Protein AF-0000000079852990 (afdb_homodimer)

Organism: NCBI:txid1812858

Solvent-accessible surface area (backbone atoms only — not comparable to full-atom values): 41521 Å² total; per-residue (Å²): 79,37,28,32,2,35,37,69,42,84,61,36,33,37,33,20,35,28,35,78,88,64,48,73,74,39,72,77,43,76,32,44,62,38,46,68,22,48,49,51,50,48,53,53,59,66,65,42,66,81,89,40,58,68,46,34,29,32,54,60,62,71,73,58,46,51,45,57,51,53,50,36,47,76,71,68,45,62,38,27,74,38,58,54,68,60,50,53,52,48,47,57,72,71,38,88,65,82,75,86,48,75,72,51,50,11,46,51,39,20,54,49,56,72,74,47,86,87,59,65,56,71,80,74,50,60,62,33,48,54,46,33,53,49,48,52,50,42,53,52,46,50,53,50,36,52,47,34,50,52,52,43,48,56,49,31,53,40,32,32,46,65,51,44,62,73,48,74,66,43,83,45,74,56,53,49,49,46,48,72,74,50,56,43,36,70,50,44,38,64,58,50,72,68,54,49,52,52,47,19,59,73,44,72,60,69,55,42,70,66,56,50,52,50,50,24,49,48,30,67,50,44,57,28,54,86,44,72,65,55,44,51,52,44,51,40,37,49,52,52,32,52,51,37,50,53,40,42,51,53,49,47,50,52,48,38,52,52,36,61,71,68,50,58,37,58,55,59,34,58,44,48,48,58,68,58,44,36,43,50,43,22,68,66,44,66,64,75,75,51,91,42,46,65,56,52,36,47,50,34,21,67,35,67,25,74,44,73,56,84,91,52,76,48,87,29,64,61,38,81,82,31,46,64,66,45,35,52,53,50,61,62,36,38,58,43,24,39,73,61,21,68,70,47,30,52,52,41,50,53,40,40,71,73,67,44,53,69,69,60,30,35,52,52,50,43,52,52,49,46,43,48,41,44,51,24,58,67,67,73,38,68,66,53,78,87,72,61,127,78,37,28,31,2,34,35,69,42,84,63,36,30,36,33,20,34,28,34,78,86,63,47,73,75,38,72,77,43,76,32,44,63,39,45,70,21,49,49,51,50,49,53,54,61,67,65,41,67,80,90,40,59,68,45,33,30,31,55,60,63,72,71,57,45,50,44,55,52,52,50,34,47,75,70,71,45,60,36,27,74,37,58,54,70,60,51,52,54,49,48,57,70,72,38,89,65,80,75,85,48,74,71,52,49,10,46,50,40,21,54,50,56,72,75,47,84,86,59,65,57,71,84,76,49,60,63,33,48,52,45,34,54,50,48,52,49,42,53,52,46,50,52,49,37,52,48,33,53,52,52,44,49,56,50,30,54,40,31,33,48,64,53,45,61,72,49,75,67,43,83,45,75,55,54,48,48,46,49,74,73,47,57,43,36,69,51,44,38,64,57,49,72,67,54,50,54,52,48,21,59,72,45,71,60,70,55,42,70,66,56,51,53,50,50,24,49,47,31,67,52,45,57,28,54,86,43,72,66,56,42,49,51,44,51,41,38,48,53,51,34,53,51,39,52,54,40,44,52,55,49,48,53,52,48,39,53,53,36,62,69,68,52,58,38,59,56,59,34,60,46,48,48,59,68,58,42,36,43,49,44,24,68,65,45,66,64,76,74,50,92,43,46,66,56,51,36,48,52,34,21,69,35,67,25,76,43,73,58,85,93,51,75,50,86,30,64,62,38,81,84,30,46,65,66,45,34,52,52,49,60,61,36,38,60,43,23,39,74,60,21,67,71,48,30,52,52,40,50,53,38,41,71,73,68,44,52,69,70,58,30,36,51,53,51,42,52,53,48,44,42,49,43,45,52,24,58,67,65,72,36,68,66,53,79,87,72,62,126

Structure (mmCIF, N/CA/C/O backbone):
data_AF-0000000079852990-model_v1
#
loop_
_entity.id
_entity.type
_entity.pdbx_description
1 polymer 'IS110 family transposase'
#
loop_
_atom_site.group_PDB
_atom_site.id
_atom_site.type_symbol
_atom_site.label_atom_id
_atom_site.label_alt_id
_atom_site.label_comp_id
_atom_site.label_asym_id
_atom_site.label_entity_id
_atom_site.label_seq_id
_atom_site.pdbx_PDB_ins_code
_atom_site.Cartn_x
_atom_site.Cartn_y
_atom_site.Cartn_z
_atom_site.occupancy
_atom_site.B_iso_or_equiv
_atom_site.auth_seq_id
_atom_site.auth_comp_id
_atom_site.auth_asym_id
_atom_site.auth_atom_id
_atom_site.pdbx_PDB_model_num
ATOM 1 N N . MET A 1 1 ? -10.617 -35.375 -33.531 1 88.44 1 MET A N 1
ATOM 2 C CA . MET A 1 1 ? -9.93 -34.531 -32.531 1 88.44 1 MET A CA 1
ATOM 3 C C . MET A 1 1 ? -10.891 -33.531 -31.906 1 88.44 1 MET A C 1
ATOM 5 O O . MET A 1 1 ? -11.773 -33 -32.594 1 88.44 1 MET A O 1
ATOM 9 N N . TYR A 1 2 ? -10.812 -33.375 -30.609 1 92.12 2 TYR A N 1
ATOM 10 C CA . TYR A 1 2 ? -11.688 -32.469 -29.906 1 92.12 2 TYR A CA 1
ATOM 11 C C . TYR A 1 2 ? -10.914 -31.25 -29.406 1 92.12 2 TYR A C 1
ATOM 13 O O . TYR A 1 2 ? -9.781 -31.375 -28.938 1 92.12 2 TYR A O 1
ATOM 21 N N . PHE A 1 3 ? -11.57 -30.125 -29.578 1 91.94 3 PHE A N 1
ATOM 22 C CA . PHE A 1 3 ? -11.016 -28.875 -29.047 1 91.94 3 PHE A CA 1
ATOM 23 C C . PHE A 1 3 ? -11.914 -28.297 -27.969 1 91.94 3 PHE A C 1
ATOM 25 O O . PHE A 1 3 ? -13.109 -28.078 -28.188 1 91.94 3 PHE A O 1
ATOM 32 N N . VAL A 1 4 ? -11.328 -28.109 -26.875 1 92.81 4 VAL A N 1
ATOM 33 C CA . VAL A 1 4 ? -12.07 -27.609 -25.719 1 92.81 4 VAL A CA 1
ATOM 34 C C . VAL A 1 4 ? -11.57 -26.219 -25.359 1 92.81 4 VAL A C 1
ATOM 36 O O . VAL A 1 4 ? -10.398 -26.047 -25.016 1 92.81 4 VAL A O 1
ATOM 39 N N . GLY A 1 5 ? -12.398 -25.25 -25.469 1 91.81 5 GLY A N 1
ATOM 40 C CA . GLY A 1 5 ? -12.109 -23.906 -25 1 91.81 5 GLY A CA 1
ATOM 41 C C . GLY A 1 5 ? -12.727 -23.594 -23.641 1 91.81 5 GLY A C 1
ATOM 42 O O . GLY A 1 5 ? -13.914 -23.828 -23.438 1 91.81 5 GLY A O 1
ATOM 43 N N . ILE A 1 6 ? -11.914 -23.125 -22.688 1 92 6 ILE A N 1
ATOM 44 C CA . ILE A 1 6 ? -12.406 -22.828 -21.359 1 92 6 ILE A CA 1
ATOM 45 C C . ILE A 1 6 ? -12.156 -21.344 -21.031 1 92 6 ILE A C 1
ATOM 47 O O . ILE A 1 6 ? -11.023 -20.875 -21.125 1 92 6 ILE A O 1
ATOM 51 N N . ASP A 1 7 ? -13.148 -20.656 -20.734 1 89.62 7 ASP A N 1
ATOM 52 C CA . ASP A 1 7 ? -13.055 -19.297 -20.188 1 89.62 7 ASP A CA 1
ATOM 53 C C . ASP A 1 7 ? -13.109 -19.312 -18.672 1 89.62 7 ASP A C 1
ATOM 55 O O . ASP A 1 7 ? -14.141 -19.625 -18.078 1 89.62 7 ASP A O 1
ATOM 59 N N . ILE A 1 8 ? -12.039 -18.906 -18.109 1 89.5 8 ILE A N 1
ATOM 60 C CA . ILE A 1 8 ? -11.836 -19.078 -16.672 1 89.5 8 ILE A CA 1
ATOM 61 C C . ILE A 1 8 ? -12.328 -17.828 -15.938 1 89.5 8 ILE A C 1
ATOM 63 O O . ILE A 1 8 ? -11.992 -16.703 -16.312 1 89.5 8 ILE A O 1
ATOM 67 N N . SER A 1 9 ? -13.18 -18.031 -14.938 1 87.12 9 SER A N 1
ATOM 68 C CA . SER A 1 9 ? -13.617 -16.984 -14.023 1 87.12 9 SER A CA 1
ATOM 69 C C . SER A 1 9 ? -13.414 -17.406 -12.57 1 87.12 9 SER A C 1
ATOM 71 O O . SER A 1 9 ? -12.93 -18.5 -12.297 1 87.12 9 SER A O 1
ATOM 73 N N . LYS A 1 10 ? -13.688 -16.531 -11.664 1 85 10 LYS A N 1
ATOM 74 C CA . LYS A 1 10 ? -13.391 -16.734 -10.25 1 85 10 LYS A CA 1
ATOM 75 C C . LYS A 1 10 ? -14.211 -17.891 -9.672 1 85 10 LYS A C 1
ATOM 77 O O . LYS A 1 10 ? -13.664 -18.766 -8.992 1 85 10 LYS A O 1
ATOM 82 N N . TYR A 1 11 ? -15.461 -18 -10.062 1 86.5 11 TYR A N 1
ATOM 83 C CA . TYR A 1 11 ? -16.328 -18.953 -9.391 1 86.5 11 TYR A CA 1
ATOM 84 C C . TYR A 1 11 ? -16.859 -20 -10.359 1 86.5 11 TYR A C 1
ATOM 86 O O . TYR A 1 11 ? -17.359 -21.047 -9.953 1 86.5 11 TYR A O 1
ATOM 94 N N . LYS A 1 12 ? -16.703 -19.641 -11.617 1 89.44 12 LYS A N 1
ATOM 95 C CA . LYS A 1 12 ? -17.188 -20.562 -12.633 1 89.44 12 LYS A CA 1
ATOM 96 C C . LYS A 1 12 ? -16.328 -20.5 -13.898 1 89.44 12 LYS A C 1
ATOM 98 O O . LYS A 1 12 ? -15.648 -19.5 -14.133 1 89.44 12 LYS A O 1
ATOM 103 N N . HIS A 1 13 ? -16.375 -21.609 -14.648 1 91.31 13 HIS A N 1
ATOM 104 C CA . HIS A 1 13 ? -15.68 -21.688 -15.93 1 91.31 13 HIS A CA 1
ATOM 105 C C . HIS A 1 13 ? -16.641 -22.047 -17.062 1 91.31 13 HIS A C 1
ATOM 107 O O . HIS A 1 13 ? -17.453 -22.969 -16.906 1 91.31 13 HIS A O 1
ATOM 113 N N . ASP A 1 14 ? -16.578 -21.281 -18.078 1 91.75 14 ASP A N 1
ATOM 114 C CA . ASP A 1 14 ? -17.391 -21.609 -19.25 1 91.75 14 ASP A CA 1
ATOM 115 C C . ASP A 1 14 ? -16.594 -22.453 -20.25 1 91.75 14 ASP A C 1
ATOM 117 O O . ASP A 1 14 ? -15.438 -22.125 -20.562 1 91.75 14 ASP A O 1
ATOM 121 N N . CYS A 1 15 ? -17.219 -23.531 -20.734 1 93 15 CYS A N 1
ATOM 122 C CA . CYS A 1 15 ? -16.531 -24.484 -21.594 1 93 15 CYS A CA 1
ATOM 123 C C . CYS A 1 15 ? -17.266 -24.641 -22.922 1 93 15 CYS A C 1
ATOM 125 O O . CYS A 1 15 ? -18.484 -24.516 -22.984 1 93 15 CYS A O 1
ATOM 127 N N . PHE A 1 16 ? -16.5 -24.812 -23.906 1 92 16 PHE A N 1
ATOM 128 C CA . PHE A 1 16 ? -16.984 -25.062 -25.25 1 92 16 PHE A CA 1
ATOM 129 C C . PHE A 1 16 ? -16.172 -26.172 -25.922 1 92 16 PHE A C 1
ATOM 131 O O . PHE A 1 16 ? -14.945 -26.188 -25.828 1 92 16 PHE A O 1
ATOM 138 N N . ILE A 1 17 ? -16.906 -27.172 -26.562 1 91.62 17 ILE A N 1
ATOM 139 C CA . ILE A 1 17 ? -16.219 -28.312 -27.188 1 91.62 17 ILE A CA 1
ATOM 140 C C . ILE A 1 17 ? -16.641 -28.406 -28.656 1 91.62 17 ILE A C 1
ATOM 142 O O . ILE A 1 17 ? -17.828 -28.391 -28.969 1 91.62 17 ILE A O 1
ATOM 146 N N . THR A 1 18 ? -15.664 -28.453 -29.422 1 90.06 18 THR A N 1
ATOM 147 C CA . THR A 1 18 ? -15.914 -28.609 -30.844 1 90.06 18 THR A CA 1
ATOM 148 C C . THR A 1 18 ? -14.977 -29.656 -31.453 1 90.0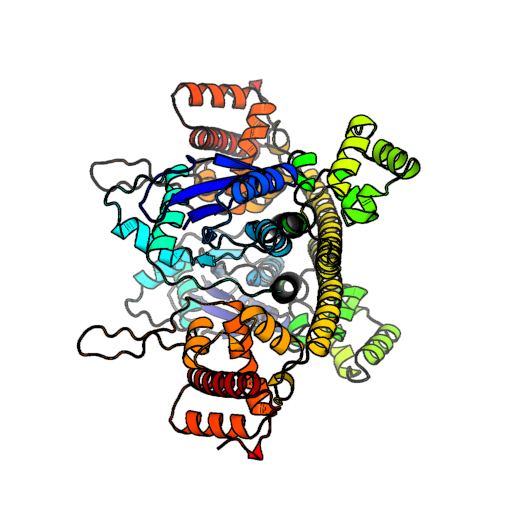6 18 THR A C 1
ATOM 150 O O . THR A 1 18 ? -14.008 -30.078 -30.812 1 90.06 18 THR A O 1
ATOM 153 N N . THR A 1 19 ? -15.383 -30.141 -32.625 1 88.62 19 THR A N 1
ATOM 154 C CA . THR A 1 19 ? -14.555 -31.109 -33.344 1 88.62 19 THR A CA 1
ATOM 155 C C . THR A 1 19 ? -13.68 -30.391 -34.375 1 88.62 19 THR A C 1
ATOM 157 O O . THR A 1 19 ? -13.82 -29.188 -34.594 1 88.62 19 THR A O 1
ATOM 160 N N . GLU A 1 20 ? -12.75 -31.156 -34.875 1 83.19 20 GLU A N 1
ATOM 161 C CA . GLU A 1 20 ? -11.844 -30.641 -35.875 1 83.19 20 GLU A CA 1
ATOM 162 C C . GLU A 1 20 ? -12.617 -30.109 -37.094 1 83.19 20 GLU A C 1
ATOM 164 O O . GLU A 1 20 ? -12.172 -29.172 -37.75 1 83.19 20 GLU A O 1
ATOM 169 N N . THR A 1 21 ? -13.742 -30.781 -37.312 1 80.88 21 THR A N 1
ATOM 170 C CA . THR A 1 21 ? -14.555 -30.406 -38.469 1 80.88 21 THR A CA 1
ATOM 171 C C . THR A 1 21 ? -15.453 -29.219 -38.156 1 80.88 21 THR A C 1
ATOM 173 O O . THR A 1 21 ? -16.172 -28.703 -39.031 1 80.88 21 THR A O 1
ATOM 176 N N . GLY A 1 22 ? -15.359 -28.734 -36.938 1 76.94 22 GLY A N 1
ATOM 177 C CA . GLY A 1 22 ? -16.156 -27.578 -36.531 1 76.94 22 GLY A CA 1
ATOM 178 C C . GLY A 1 22 ? -17.5 -27.953 -35.938 1 76.94 22 GLY A C 1
ATOM 179 O O . GLY A 1 22 ? -18.297 -27.078 -35.594 1 76.94 22 GLY A O 1
ATOM 180 N N . ASP A 1 23 ? -17.766 -29.203 -35.844 1 78.75 23 ASP A N 1
ATOM 181 C CA . ASP A 1 23 ? -19.047 -29.641 -35.281 1 78.75 23 ASP A CA 1
ATOM 182 C C . ASP A 1 23 ? -19.094 -29.422 -33.75 1 78.75 23 ASP A C 1
ATOM 184 O O . ASP A 1 23 ? -18.156 -29.781 -33.062 1 78.75 23 ASP A O 1
ATOM 188 N N . VAL A 1 24 ? -20.141 -28.797 -33.438 1 80.12 24 VAL A N 1
ATOM 189 C CA . VAL A 1 24 ? -20.312 -28.516 -32 1 80.12 24 VAL A CA 1
ATOM 190 C C . VAL A 1 24 ? -20.75 -29.781 -31.281 1 80.12 24 VAL A C 1
ATOM 192 O O . VAL A 1 24 ? -21.781 -30.375 -31.625 1 80.12 24 VAL A O 1
ATOM 195 N N . VAL A 1 25 ? -19.922 -30.281 -30.484 1 76.31 25 VAL A N 1
ATOM 196 C CA . VAL A 1 25 ? -20.219 -31.469 -29.703 1 76.31 25 VAL A CA 1
ATOM 197 C C . VAL A 1 25 ? -21.062 -31.094 -28.484 1 76.31 25 VAL A C 1
ATOM 199 O O . VAL A 1 25 ? -22.047 -31.766 -28.188 1 76.31 25 VAL A O 1
ATOM 202 N N . SER A 1 26 ? -20.656 -30.156 -27.781 1 73.69 26 SER A N 1
ATOM 203 C CA . SER A 1 26 ? -21.406 -29.641 -26.641 1 73.69 26 SER A CA 1
ATOM 204 C C . SER A 1 26 ? -21.453 -28.109 -26.641 1 73.69 26 SER A C 1
ATOM 206 O O . SER A 1 26 ? -20.406 -27.453 -26.719 1 73.69 26 SER A O 1
ATOM 208 N N . ASN A 1 27 ? -22.688 -27.672 -26.672 1 75.5 27 ASN A N 1
ATOM 209 C CA . ASN A 1 27 ? -22.844 -26.234 -26.531 1 75.5 27 ASN A CA 1
ATOM 210 C C . ASN A 1 27 ? -22.156 -25.703 -25.266 1 75.5 27 ASN A C 1
ATOM 212 O O . ASN A 1 27 ? -21.75 -26.484 -24.422 1 75.5 27 ASN A O 1
ATOM 216 N N . SER A 1 28 ? -22.094 -24.453 -25.188 1 84 28 SER A N 1
ATOM 217 C CA . SER A 1 28 ? -21.453 -23.781 -24.047 1 84 28 SER A CA 1
ATOM 218 C C . SER A 1 28 ? -22.109 -24.203 -22.734 1 84 28 SER A C 1
ATOM 220 O O . SER A 1 28 ? -23.328 -24.203 -22.609 1 84 28 SER A O 1
ATOM 222 N N . PHE A 1 29 ? -21.234 -24.875 -21.891 1 89.25 29 PHE A N 1
ATOM 223 C CA . PHE A 1 29 ? -21.719 -25.203 -20.547 1 89.25 29 PHE A CA 1
ATOM 224 C C . PHE A 1 29 ? -20.797 -24.609 -19.484 1 89.25 29 PHE A C 1
ATOM 226 O O . PHE A 1 29 ? -19.656 -24.266 -19.766 1 89.25 29 PHE A O 1
ATOM 233 N N . THR A 1 30 ? -21.375 -24.406 -18.391 1 93.38 30 THR A N 1
ATOM 234 C CA . THR A 1 30 ? -20.672 -23.766 -17.281 1 93.38 30 THR A CA 1
ATOM 235 C C . THR A 1 30 ? -20.422 -24.75 -16.141 1 93.38 30 THR A C 1
ATOM 237 O O . THR A 1 30 ? -21.312 -25.547 -15.812 1 93.38 30 THR A O 1
ATOM 240 N N . ILE A 1 31 ? -19.219 -24.812 -15.695 1 92.56 31 ILE A N 1
ATOM 241 C CA . ILE A 1 31 ? -18.906 -25.625 -14.531 1 92.56 31 ILE A CA 1
ATOM 242 C C . ILE A 1 31 ? -18.484 -24.734 -13.367 1 92.56 31 ILE A C 1
ATOM 244 O O . ILE A 1 31 ? -17.875 -23.688 -13.578 1 92.56 31 ILE A O 1
ATOM 248 N N . ASN A 1 32 ? -18.797 -25.203 -12.188 1 90.75 32 ASN A N 1
ATOM 249 C CA . ASN A 1 32 ? -18.406 -24.438 -11.008 1 90.75 32 ASN A CA 1
ATOM 250 C C . ASN A 1 32 ? -16.938 -24.672 -10.656 1 90.75 32 ASN A C 1
ATOM 252 O O . ASN A 1 32 ? -16.391 -25.75 -10.938 1 90.75 32 ASN A O 1
ATOM 256 N N . ASN A 1 33 ? -16.359 -23.672 -10.094 1 88.56 33 ASN A N 1
ATOM 257 C CA . ASN A 1 33 ? -14.984 -23.797 -9.633 1 88.56 33 ASN A CA 1
ATOM 258 C C . ASN A 1 33 ? -14.898 -24.516 -8.297 1 88.56 33 ASN A C 1
ATOM 260 O O . ASN A 1 33 ? -14.477 -23.938 -7.297 1 88.56 33 ASN A O 1
ATOM 264 N N . ASN A 1 34 ? -15.32 -25.703 -8.336 1 88.5 34 ASN A N 1
ATOM 265 C CA . ASN A 1 34 ? -15.297 -26.609 -7.184 1 88.5 34 ASN A CA 1
ATOM 266 C C . ASN A 1 34 ? -15.219 -28.062 -7.613 1 88.5 34 ASN A C 1
ATOM 268 O O . ASN A 1 34 ? -15.102 -28.359 -8.805 1 88.5 34 ASN A O 1
ATOM 272 N N . GLN A 1 35 ? -15.227 -28.938 -6.672 1 89.38 35 GLN A N 1
ATOM 273 C CA . GLN A 1 35 ? -15.023 -30.344 -6.957 1 89.38 35 GLN A CA 1
ATOM 274 C C . GLN A 1 35 ? -16.125 -30.891 -7.863 1 89.38 35 GLN A C 1
ATOM 276 O O . GLN A 1 35 ? -15.859 -31.609 -8.828 1 89.38 35 GLN A O 1
ATOM 281 N N . ASP A 1 36 ? -17.297 -30.469 -7.547 1 91 36 ASP A N 1
ATOM 282 C CA . ASP A 1 36 ? -18.422 -30.922 -8.352 1 91 36 ASP A CA 1
ATOM 283 C C . ASP A 1 36 ? -18.297 -30.453 -9.797 1 91 36 ASP A C 1
ATOM 285 O O . ASP A 1 36 ? -18.547 -31.234 -10.734 1 91 36 ASP A O 1
ATOM 289 N N . GLY A 1 37 ? -17.953 -29.266 -9.93 1 92.88 37 GLY A N 1
ATOM 290 C CA . GLY A 1 37 ? -17.766 -28.719 -11.266 1 92.88 37 GLY A CA 1
ATOM 291 C C . GLY A 1 37 ? -16.641 -29.391 -12.039 1 92.88 37 GLY A C 1
ATOM 292 O O . GLY A 1 37 ? -16.797 -29.672 -13.227 1 92.88 37 GLY A O 1
ATOM 293 N N . PHE A 1 38 ? -15.578 -29.688 -11.398 1 94.25 38 PHE A N 1
ATOM 294 C CA . PHE A 1 38 ? -14.438 -30.312 -12.047 1 94.25 38 PHE A CA 1
ATOM 295 C C . PHE A 1 38 ? -14.758 -31.75 -12.43 1 94.25 38 PHE A C 1
ATOM 297 O O . PHE A 1 38 ? -14.367 -32.219 -13.508 1 94.25 38 PHE A O 1
ATOM 304 N N . GLN A 1 39 ? -15.508 -32.375 -11.57 1 93.44 39 GLN A N 1
ATOM 305 C CA . GLN A 1 39 ? -15.914 -33.719 -11.875 1 93.44 39 GLN A CA 1
ATOM 306 C C . GLN A 1 39 ? -16.859 -33.781 -13.07 1 93.44 39 GLN A C 1
ATOM 308 O O . GLN A 1 39 ? -16.828 -34.688 -13.875 1 93.44 39 GLN A O 1
ATOM 313 N N . GLN A 1 40 ? -17.656 -32.781 -13.094 1 94.94 40 GLN A N 1
ATOM 314 C CA . GLN A 1 40 ? -18.547 -32.656 -14.242 1 94.94 40 GLN A CA 1
ATOM 315 C C . GLN A 1 40 ? -17.75 -32.531 -15.539 1 94.94 40 GLN A C 1
ATOM 317 O O . GLN A 1 40 ? -18.062 -33.188 -16.531 1 94.94 40 GLN A O 1
ATOM 322 N N . LEU A 1 41 ? -16.812 -31.719 -15.531 1 93.88 41 LEU A N 1
ATOM 323 C CA . LEU A 1 41 ? -15.945 -31.547 -16.703 1 93.88 41 LEU A CA 1
ATOM 324 C C . LEU A 1 41 ? -15.25 -32.844 -17.062 1 93.88 41 LEU A C 1
ATOM 326 O O . LEU A 1 41 ? -15.219 -33.219 -18.234 1 93.88 41 LEU A O 1
ATOM 330 N N . LEU A 1 42 ? -14.734 -33.5 -16.062 1 93.44 42 LEU A N 1
ATOM 331 C CA . LEU A 1 42 ? -14.023 -34.75 -16.281 1 93.44 42 LEU A CA 1
ATOM 332 C C . LEU A 1 42 ? -14.945 -35.812 -16.922 1 93.44 42 LEU A C 1
ATOM 334 O O . LEU A 1 42 ? -14.531 -36.531 -17.828 1 93.44 42 LEU A O 1
ATOM 338 N N . THR A 1 43 ? -16.125 -35.812 -16.406 1 93.56 43 THR A N 1
ATOM 339 C CA . THR A 1 43 ? -17.109 -36.75 -16.938 1 93.56 43 THR A CA 1
ATOM 340 C C . THR A 1 43 ? -17.375 -36.469 -18.406 1 93.56 43 THR A C 1
ATOM 342 O O . THR A 1 43 ? -17.438 -37.406 -19.219 1 93.56 43 THR A O 1
ATOM 345 N N . ILE A 1 44 ? -17.453 -35.25 -18.719 1 92.12 44 ILE A N 1
ATOM 346 C CA . ILE A 1 44 ? -17.719 -34.844 -20.109 1 92.12 44 ILE A CA 1
ATOM 347 C C . ILE A 1 44 ? -16.516 -35.188 -20.984 1 92.12 44 ILE A C 1
ATOM 349 O O . ILE A 1 44 ? -16.688 -35.75 -22.062 1 92.12 44 ILE A O 1
ATOM 353 N N . LEU A 1 45 ? -15.383 -34.906 -20.531 1 91.62 45 LEU A N 1
ATOM 354 C CA . LEU A 1 45 ? -14.164 -35.188 -21.281 1 91.62 45 LEU A CA 1
ATOM 355 C C . LEU A 1 45 ? -13.977 -36.688 -21.484 1 91.62 45 LEU A C 1
ATOM 357 O O . LEU A 1 45 ? -13.578 -37.094 -22.578 1 91.62 45 LEU A O 1
ATOM 361 N N . ASN A 1 46 ? -14.305 -37.438 -20.453 1 89.88 46 ASN A N 1
ATOM 362 C CA . ASN A 1 46 ? -14.141 -38.875 -20.531 1 89.88 46 ASN A CA 1
ATOM 363 C C . ASN A 1 46 ? -15.164 -39.5 -21.469 1 89.88 46 ASN A C 1
ATOM 365 O O . ASN A 1 46 ? -14.969 -40.625 -21.953 1 89.88 46 ASN A O 1
ATOM 369 N N . SER A 1 47 ? -16.234 -38.812 -21.625 1 88.75 47 SER A N 1
ATOM 370 C CA . SER A 1 47 ? -17.297 -39.344 -22.484 1 88.75 47 SER A CA 1
ATOM 371 C C . SER A 1 47 ? -16.969 -39.156 -23.953 1 88.75 47 SER A C 1
ATOM 373 O O . SER A 1 47 ? -17.578 -39.781 -24.828 1 88.75 47 SER A O 1
ATOM 375 N N . LEU A 1 48 ? -16.109 -38.25 -24.172 1 87.12 48 LEU A N 1
ATOM 376 C CA . LEU A 1 48 ? -15.703 -38.031 -25.562 1 87.12 48 LEU A CA 1
ATOM 377 C C . LEU A 1 48 ? -14.945 -39.219 -26.094 1 87.12 48 LEU A C 1
ATOM 379 O O . LEU A 1 48 ? -14.305 -39.969 -25.344 1 87.12 48 LEU A O 1
ATOM 383 N N . ASP A 1 49 ? -15.102 -39.531 -27.328 1 74.88 49 ASP A N 1
ATOM 384 C CA . ASP A 1 49 ? -14.508 -40.719 -27.953 1 74.88 49 ASP A CA 1
ATOM 385 C C . ASP A 1 49 ? -13 -40.781 -27.688 1 74.88 49 ASP A C 1
ATOM 387 O O . ASP A 1 49 ? -12.266 -39.875 -28.062 1 74.88 49 ASP A O 1
ATOM 391 N N . ASN A 1 50 ? -12.523 -41.75 -26.859 1 64.31 50 ASN A N 1
ATOM 392 C CA . ASN A 1 50 ? -11.172 -41.938 -26.359 1 64.31 50 ASN A CA 1
ATOM 393 C C . ASN A 1 50 ? -10.156 -42.031 -27.5 1 64.31 50 ASN A C 1
ATOM 395 O O . ASN A 1 50 ? -8.961 -41.844 -27.281 1 64.31 50 ASN A O 1
ATOM 399 N N . GLN A 1 51 ? -10.633 -42.344 -28.672 1 65.12 51 GLN A N 1
ATOM 400 C CA . GLN A 1 51 ? -9.711 -42.5 -29.797 1 65.12 51 GLN A CA 1
ATOM 401 C C . GLN A 1 51 ? -9.211 -41.125 -30.297 1 65.12 51 GLN A C 1
ATOM 403 O O . GLN A 1 51 ? -8.164 -41.062 -30.938 1 65.12 51 GLN A O 1
ATOM 408 N N . ASP A 1 52 ? -9.938 -40 -29.797 1 72.19 52 ASP A N 1
ATOM 409 C CA . ASP A 1 52 ? -9.57 -38.688 -30.344 1 72.19 52 ASP A CA 1
ATOM 410 C C . ASP A 1 52 ? -8.766 -37.875 -29.344 1 72.19 52 ASP A C 1
ATOM 412 O O . ASP A 1 52 ? -8.977 -38 -28.125 1 72.19 52 ASP A O 1
ATOM 416 N N . GLU A 1 53 ? -7.785 -37.281 -29.891 1 86.75 53 GLU A N 1
ATOM 417 C CA . GLU A 1 53 ? -6.965 -36.344 -29.109 1 86.75 53 GLU A CA 1
ATOM 418 C C . GLU A 1 53 ? -7.777 -35.156 -28.625 1 86.75 53 GLU A C 1
ATOM 420 O O . GLU A 1 53 ? -8.609 -34.625 -29.375 1 86.75 53 GLU A O 1
ATOM 425 N N . ILE A 1 54 ? -7.754 -34.938 -27.328 1 91.31 54 ILE A N 1
ATOM 426 C CA . ILE A 1 54 ? -8.43 -33.781 -26.75 1 91.31 54 ILE A CA 1
ATOM 427 C C . ILE A 1 54 ? -7.418 -32.688 -26.453 1 91.31 54 ILE A C 1
ATOM 429 O O . ILE A 1 54 ? -6.426 -32.906 -25.766 1 91.31 54 ILE A O 1
ATOM 433 N N . ARG A 1 55 ? -7.656 -31.516 -27.062 1 92.06 55 ARG A N 1
ATOM 434 C CA . ARG A 1 55 ? -6.836 -30.344 -26.812 1 92.06 55 ARG A CA 1
ATOM 435 C C . ARG A 1 55 ? -7.617 -29.281 -26.031 1 92.06 55 ARG A C 1
ATOM 437 O O . ARG A 1 55 ? -8.68 -28.844 -26.469 1 92.06 55 ARG A O 1
ATOM 444 N N . ILE A 1 56 ? -7.09 -29.016 -24.891 1 93.5 56 ILE A N 1
ATOM 445 C CA . ILE A 1 56 ? -7.75 -28.062 -24.016 1 93.5 56 ILE A CA 1
ATOM 446 C C . ILE A 1 56 ? -6.98 -26.734 -24.031 1 93.5 56 ILE A C 1
ATOM 448 O O . ILE A 1 56 ? -5.75 -26.734 -23.969 1 93.5 56 ILE A O 1
ATOM 452 N N . GLY A 1 57 ? -7.738 -25.609 -24.156 1 89.94 57 GLY A N 1
ATOM 453 C CA . GLY A 1 57 ? -7.117 -24.297 -24.125 1 89.94 57 GLY A CA 1
ATOM 454 C C . GLY A 1 57 ? -7.828 -23.312 -23.203 1 89.94 57 GLY A C 1
ATOM 455 O O . GLY A 1 57 ? -9.055 -23.375 -23.062 1 89.94 57 GLY A O 1
ATOM 456 N N . PHE A 1 58 ? -7.133 -22.562 -22.547 1 87.75 58 PHE A N 1
ATOM 457 C CA . PHE A 1 58 ? -7.801 -21.484 -21.828 1 87.75 58 PHE A CA 1
ATOM 458 C C . PHE A 1 58 ? -6.914 -20.25 -21.766 1 87.75 58 PHE A C 1
ATOM 460 O O . PHE A 1 58 ? -5.711 -20.328 -22.031 1 87.75 58 PHE A O 1
ATOM 467 N N . GLU A 1 59 ? -7.598 -19.078 -21.531 1 81 59 GLU A N 1
ATOM 468 C CA . GLU A 1 59 ? -6.934 -17.781 -21.453 1 81 59 GLU A CA 1
ATOM 469 C C . GLU A 1 59 ? -6.219 -17.609 -20.109 1 81 59 GLU A C 1
ATOM 471 O O . GLU A 1 59 ? -6.738 -18 -19.062 1 81 59 GLU A O 1
ATOM 476 N N . SER A 1 60 ? -5.035 -17.125 -20.25 1 72.12 60 SER A N 1
ATOM 477 C CA . SER A 1 60 ? -4.25 -16.875 -19.047 1 72.12 60 SER A CA 1
ATOM 478 C C . SER A 1 60 ? -4.887 -15.781 -18.188 1 72.12 60 SER A C 1
ATOM 480 O O . SER A 1 60 ? -4.848 -14.602 -18.547 1 72.12 60 SER A O 1
ATOM 482 N N . THR A 1 61 ? -5.875 -16.156 -17.375 1 64.5 61 THR A N 1
ATOM 483 C CA . THR A 1 61 ? -6.586 -15.164 -16.578 1 64.5 61 THR A CA 1
ATOM 484 C C . THR A 1 61 ? -6.086 -15.172 -15.141 1 64.5 61 THR A C 1
ATOM 486 O O . THR A 1 61 ? -6.883 -15.164 -14.195 1 64.5 61 THR A O 1
ATOM 489 N N . GLY A 1 62 ? -4.855 -15.211 -14.961 1 67.44 62 GLY A N 1
ATOM 490 C CA . GLY A 1 62 ? -4.324 -14.977 -13.633 1 67.44 62 GLY A CA 1
ATOM 491 C C . GLY A 1 62 ? -4.379 -16.203 -12.742 1 67.44 62 GLY A C 1
ATOM 492 O O . GLY A 1 62 ? -4.184 -17.328 -13.219 1 67.44 62 GLY A O 1
ATOM 493 N N . HIS A 1 63 ? -4.758 -16.078 -11.398 1 78.06 63 HIS A N 1
ATOM 494 C CA . HIS A 1 63 ? -4.582 -17.125 -10.398 1 78.06 63 HIS A CA 1
ATOM 495 C C . HIS A 1 63 ? -5.824 -18 -10.297 1 78.06 63 HIS A C 1
ATOM 497 O O . HIS A 1 63 ? -5.785 -19.078 -9.68 1 78.06 63 HIS A O 1
ATOM 503 N N . TYR A 1 64 ? -6.84 -17.781 -11.062 1 83.38 64 TYR A N 1
ATOM 504 C CA . TYR A 1 64 ? -8.078 -18.547 -10.953 1 83.38 64 TYR A CA 1
ATOM 505 C C . TYR A 1 64 ? -7.977 -19.875 -11.703 1 83.38 64 TYR A C 1
ATOM 507 O O . TYR A 1 64 ? -8.773 -20.781 -11.461 1 83.38 64 TYR A O 1
ATOM 515 N N . ALA A 1 65 ? -7.027 -19.969 -12.516 1 86.88 65 ALA A N 1
ATOM 516 C CA . ALA A 1 65 ? -6.918 -21.156 -13.367 1 86.88 65 ALA A CA 1
ATOM 517 C C . ALA A 1 65 ? -6.105 -22.25 -12.68 1 86.88 65 ALA A C 1
ATOM 519 O O . ALA A 1 65 ? -6.109 -23.391 -13.117 1 86.88 65 ALA A O 1
ATOM 520 N N . LEU A 1 66 ? -5.508 -21.906 -11.602 1 87.38 66 LEU A N 1
ATOM 521 C CA . LEU A 1 66 ? -4.52 -22.797 -11.008 1 87.38 66 LEU A CA 1
ATOM 522 C C . LEU A 1 66 ? -5.156 -24.125 -10.625 1 87.38 66 LEU A C 1
ATOM 524 O O . LEU A 1 66 ? -4.652 -25.188 -10.992 1 87.38 66 LEU A O 1
ATOM 528 N N . ASN A 1 67 ? -6.234 -24.109 -9.93 1 89.19 67 ASN A N 1
ATOM 529 C CA . ASN A 1 67 ? -6.855 -25.328 -9.445 1 89.19 67 ASN A CA 1
ATOM 530 C C . ASN A 1 67 ? -7.352 -26.203 -10.594 1 89.19 67 ASN A C 1
ATOM 532 O O . ASN A 1 67 ? -7.234 -27.422 -10.539 1 89.19 67 ASN A O 1
ATOM 536 N N . LEU A 1 68 ? -7.855 -25.578 -11.57 1 90.5 68 LEU A N 1
ATOM 537 C CA . LEU A 1 68 ? -8.297 -26.328 -12.734 1 90.5 68 LEU A CA 1
ATOM 538 C C . LEU A 1 68 ? -7.105 -26.953 -13.453 1 90.5 68 LEU A C 1
ATOM 540 O O . LEU A 1 68 ? -7.172 -28.109 -13.875 1 90.5 68 LEU A O 1
ATOM 544 N N . LYS A 1 69 ? -6.086 -26.203 -13.609 1 89.06 69 LYS A N 1
ATOM 545 C CA . LYS A 1 69 ? -4.867 -26.703 -14.234 1 89.06 69 LYS A CA 1
ATOM 546 C C . LYS A 1 69 ? -4.344 -27.938 -13.492 1 89.06 69 LYS A C 1
ATOM 548 O O . LYS A 1 69 ? -4 -28.938 -14.117 1 89.06 69 LYS A O 1
ATOM 553 N N . LEU A 1 70 ? -4.305 -27.844 -12.242 1 88.25 70 LEU A N 1
ATOM 554 C CA . LEU A 1 70 ? -3.814 -28.938 -11.422 1 88.25 70 LEU A CA 1
ATOM 555 C C . LEU A 1 70 ? -4.727 -30.156 -11.531 1 88.25 70 LEU A C 1
ATOM 557 O O . LEU A 1 70 ? -4.254 -31.297 -11.609 1 88.25 70 LEU A O 1
ATOM 561 N N . PHE A 1 71 ? -5.992 -29.922 -11.57 1 91.06 71 PHE A N 1
ATOM 562 C CA . PHE A 1 71 ? -6.98 -30.984 -11.703 1 91.06 71 PHE A CA 1
ATOM 563 C C . PHE A 1 71 ? -6.816 -31.719 -13.031 1 91.06 71 PHE A C 1
ATOM 565 O O . PHE A 1 71 ? -6.809 -32.938 -13.07 1 91.06 71 PHE A O 1
ATOM 572 N N . LEU A 1 72 ? -6.656 -30.938 -14.047 1 91 72 LEU A N 1
ATOM 573 C CA . LEU A 1 72 ? -6.492 -31.516 -15.375 1 91 72 LEU A CA 1
ATOM 574 C C . LEU A 1 72 ? -5.188 -32.312 -15.469 1 91 72 LEU A C 1
ATOM 576 O O . LEU A 1 72 ? -5.145 -33.375 -16.078 1 91 72 LEU A O 1
ATOM 580 N N . GLU A 1 73 ? -4.191 -31.766 -14.875 1 87.94 73 GLU A N 1
ATOM 581 C CA . GLU A 1 73 ? -2.912 -32.469 -14.859 1 87.94 73 GLU A CA 1
ATOM 582 C C . GLU A 1 73 ? -3.023 -33.781 -14.133 1 87.94 73 GLU A C 1
ATOM 584 O O . GLU A 1 73 ? -2.514 -34.812 -14.609 1 87.94 73 GLU A O 1
ATOM 589 N N . LYS A 1 74 ? -3.648 -33.781 -13 1 87.88 74 LYS A N 1
ATOM 590 C CA . LYS A 1 74 ? -3.84 -35 -12.227 1 87.88 74 LYS A CA 1
ATOM 591 C C . LYS A 1 74 ? -4.66 -36.031 -13 1 87.88 74 LYS A C 1
ATOM 593 O O . LYS A 1 74 ? -4.445 -37.25 -12.859 1 87.88 74 LYS A O 1
ATOM 598 N N . ALA A 1 75 ? -5.566 -35.531 -13.805 1 90.25 75 ALA A N 1
ATOM 599 C CA . ALA A 1 75 ? -6.41 -36.406 -14.625 1 90.25 75 ALA A CA 1
ATOM 600 C C . ALA A 1 75 ? -5.703 -36.781 -15.922 1 90.25 75 ALA A C 1
ATOM 602 O O . ALA A 1 75 ? -6.289 -37.438 -16.781 1 90.25 75 ALA A O 1
ATOM 603 N N . HIS A 1 76 ? -4.5 -36.25 -16.125 1 88.81 76 HIS A N 1
ATOM 604 C CA . HIS A 1 76 ? -3.623 -36.594 -17.234 1 88.81 76 HIS A CA 1
ATOM 605 C C . HIS A 1 76 ? -4.125 -36 -18.547 1 88.81 76 HIS A C 1
ATOM 607 O O . HIS A 1 76 ? -4.035 -36.625 -19.594 1 88.81 76 HIS A O 1
ATOM 613 N N . TYR A 1 77 ? -4.758 -34.875 -18.438 1 90.88 77 TYR A N 1
ATOM 614 C CA . TYR A 1 77 ? -5.09 -34.094 -19.625 1 90.88 77 TYR A CA 1
ATOM 615 C C . TYR A 1 77 ? -4.07 -32.969 -19.844 1 90.88 77 TYR A C 1
ATOM 617 O O . TYR A 1 77 ? -3.615 -32.344 -18.891 1 90.88 77 TYR A O 1
ATOM 625 N N . SER A 1 78 ? -3.729 -32.812 -21.031 1 88.62 78 SER A N 1
ATOM 626 C CA . SER A 1 78 ? -2.854 -31.688 -21.375 1 88.62 78 SER A CA 1
ATOM 627 C C . SER A 1 78 ? -3.66 -30.438 -21.719 1 88.62 78 SER A C 1
ATOM 629 O O . SER A 1 78 ? -4.824 -30.531 -22.109 1 88.62 78 SER A O 1
ATOM 631 N N . PHE A 1 79 ? -3.096 -29.328 -21.469 1 91 79 PHE A N 1
ATOM 632 C CA . PHE A 1 79 ? -3.764 -28.078 -21.781 1 91 79 PHE A CA 1
ATOM 633 C C . PHE A 1 79 ? -2.754 -27.016 -22.219 1 91 79 PHE A C 1
ATOM 635 O O . PHE A 1 79 ? -1.552 -27.172 -21.984 1 91 79 PHE A O 1
ATOM 642 N N . MET A 1 80 ? -3.332 -26.031 -22.906 1 88.06 80 MET A N 1
ATOM 643 C CA . MET A 1 80 ? -2.531 -24.906 -23.391 1 88.06 80 MET A CA 1
ATOM 644 C C . MET A 1 80 ? -3.111 -23.578 -22.922 1 88.06 80 MET A C 1
ATOM 646 O O . MET A 1 80 ? -4.328 -23.406 -22.906 1 88.06 80 MET A O 1
ATOM 650 N N . GLU A 1 81 ? -2.189 -22.734 -22.453 1 85.31 81 GLU A N 1
ATOM 651 C CA . GLU A 1 81 ? -2.602 -21.422 -21.984 1 85.31 81 GLU A CA 1
ATOM 652 C C . GLU A 1 81 ? -2.273 -20.344 -23.031 1 85.31 81 GLU A C 1
ATOM 654 O O . GLU A 1 81 ? -1.179 -20.344 -23.594 1 85.31 81 GLU A O 1
ATOM 659 N N . PHE A 1 82 ? -3.305 -19.469 -23.219 1 77.88 82 PHE A N 1
ATOM 660 C CA . PHE A 1 82 ? -3.121 -18.422 -24.219 1 77.88 82 PHE A CA 1
ATOM 661 C C . PHE A 1 82 ? -2.9 -17.062 -23.547 1 77.88 82 PHE A C 1
ATOM 663 O O . PHE A 1 82 ? -3.518 -16.766 -22.516 1 77.88 82 PHE A O 1
ATOM 670 N N . ASN A 1 83 ? -2.057 -16.25 -24.172 1 70.44 83 ASN A N 1
ATOM 671 C CA . ASN A 1 83 ? -1.913 -14.844 -23.797 1 70.44 83 ASN A CA 1
ATOM 672 C C . ASN A 1 83 ? -3.152 -14.039 -24.156 1 70.44 83 ASN A C 1
ATOM 674 O O . ASN A 1 83 ? -3.641 -14.117 -25.297 1 70.44 83 ASN A O 1
ATOM 678 N N . PRO A 1 84 ? -3.641 -13.359 -23.219 1 69.56 84 PRO A N 1
ATOM 679 C CA . PRO A 1 84 ? -4.871 -12.602 -23.469 1 69.56 84 PRO A CA 1
ATOM 680 C C . PRO A 1 84 ? -4.746 -11.625 -24.641 1 69.56 84 PRO A C 1
ATOM 682 O O . PRO A 1 84 ? -5.699 -11.438 -25.391 1 69.56 84 PRO A O 1
ATOM 685 N N . VAL A 1 85 ? -3.596 -11.047 -24.766 1 63.78 85 VAL A N 1
ATOM 686 C CA . VAL A 1 85 ? -3.385 -10.062 -25.828 1 63.78 85 VAL A CA 1
ATOM 687 C C . VAL A 1 85 ? -3.506 -10.727 -27.188 1 63.78 85 VAL A C 1
ATOM 689 O O . VAL A 1 85 ? -4.105 -10.172 -28.109 1 63.78 85 VAL A O 1
ATOM 692 N N . LEU A 1 86 ? -2.988 -11.914 -27.297 1 63.91 86 LEU A N 1
ATOM 693 C CA . LEU A 1 86 ? -3.033 -12.641 -28.562 1 63.91 86 LEU A CA 1
ATOM 694 C C . LEU A 1 86 ? -4.457 -13.094 -28.891 1 63.91 86 LEU A C 1
ATOM 696 O O . LEU A 1 86 ? -4.879 -13.055 -30.047 1 63.91 86 LEU A O 1
ATOM 700 N N . LEU A 1 87 ? -5.133 -13.406 -27.891 1 67.62 87 LEU A N 1
ATOM 701 C CA . LEU A 1 87 ? -6.52 -13.828 -28.078 1 67.62 87 LEU A CA 1
ATOM 702 C C . LEU A 1 87 ? -7.387 -12.656 -28.516 1 67.62 87 LEU A C 1
ATOM 704 O O . LEU A 1 87 ? -8.258 -12.812 -29.391 1 67.62 87 LEU A O 1
ATOM 708 N N . ALA A 1 88 ? -7.141 -11.508 -27.891 1 67.31 88 ALA A N 1
ATOM 709 C CA . ALA A 1 88 ? -7.887 -10.312 -28.266 1 67.31 88 ALA A CA 1
ATOM 710 C C . ALA A 1 88 ? -7.645 -9.961 -29.734 1 67.31 88 ALA A C 1
ATOM 712 O O . ALA A 1 88 ? -8.578 -9.586 -30.453 1 67.31 88 ALA A O 1
ATOM 713 N N . LYS A 1 89 ? -6.426 -10.086 -30.172 1 62.88 89 LYS A N 1
ATOM 714 C CA . LYS A 1 89 ? -6.09 -9.82 -31.562 1 62.88 89 LYS A CA 1
ATOM 715 C C . LYS A 1 89 ? -6.781 -10.812 -32.5 1 62.88 89 LYS A C 1
ATOM 717 O O . LYS A 1 89 ? -7.266 -10.438 -33.562 1 62.88 89 LYS A O 1
ATOM 722 N N . PHE A 1 90 ? -6.824 -11.992 -32.125 1 66.75 90 PHE A N 1
ATOM 723 C CA . PHE A 1 90 ? -7.484 -13.031 -32.906 1 66.75 90 PHE A CA 1
ATOM 724 C C . PHE A 1 90 ? -8.977 -12.742 -33.031 1 66.75 90 PHE A C 1
ATOM 726 O O . PHE A 1 90 ? -9.539 -12.836 -34.125 1 66.75 90 PHE A O 1
ATOM 733 N N . ASN A 1 91 ? -9.555 -12.391 -31.906 1 67 91 ASN A N 1
ATOM 734 C CA . ASN A 1 91 ? -10.984 -12.109 -31.906 1 67 91 ASN A CA 1
ATOM 735 C C . ASN A 1 91 ? -11.32 -10.93 -32.844 1 67 91 ASN A C 1
ATOM 737 O O . ASN A 1 91 ? -12.336 -10.953 -33.531 1 67 91 ASN A O 1
ATOM 741 N N . LYS A 1 92 ? -10.516 -9.93 -32.688 1 63.28 92 LYS A N 1
ATOM 742 C CA . LYS A 1 92 ? -10.727 -8.758 -33.531 1 63.28 92 LYS A CA 1
ATOM 743 C C . LYS A 1 92 ? -10.625 -9.117 -35.031 1 63.28 92 LYS A C 1
ATOM 745 O O . LYS A 1 92 ? -11.273 -8.5 -35.875 1 63.28 92 LYS A O 1
ATOM 750 N N . SER A 1 93 ? -9.75 -10.086 -35.312 1 58.66 93 SER A N 1
ATOM 751 C CA . SER A 1 93 ? -9.531 -10.5 -36.688 1 58.66 93 SER A CA 1
ATOM 752 C C . SER A 1 93 ? -10.703 -11.328 -37.219 1 58.66 93 SER A C 1
ATOM 754 O O . SER A 1 93 ? -10.914 -11.406 -38.438 1 58.66 93 SER A O 1
ATOM 756 N N . GLN A 1 94 ? -11.32 -11.953 -36.344 1 58.19 94 GLN A N 1
ATOM 757 C CA . GLN A 1 94 ? -12.375 -12.852 -36.781 1 58.19 94 GLN A CA 1
ATOM 758 C C . GLN A 1 94 ? -13.688 -12.102 -37 1 58.19 94 GLN A C 1
ATOM 760 O O . GLN A 1 94 ? -14.508 -12.484 -37.844 1 58.19 94 GLN A O 1
ATOM 765 N N . THR A 1 95 ? -14.094 -11.297 -35.906 1 55.22 95 THR A N 1
ATOM 766 C CA . THR A 1 95 ? -15.422 -10.711 -36.094 1 55.22 95 THR A CA 1
ATOM 767 C C . THR A 1 95 ? -15.359 -9.188 -36 1 55.22 95 THR A C 1
ATOM 769 O O . THR A 1 95 ? -14.609 -8.641 -35.219 1 55.22 95 THR A O 1
ATOM 772 N N . LEU A 1 96 ? -15.781 -8.531 -37.094 1 49 96 LEU A N 1
ATOM 773 C CA . LEU A 1 96 ? -15.977 -7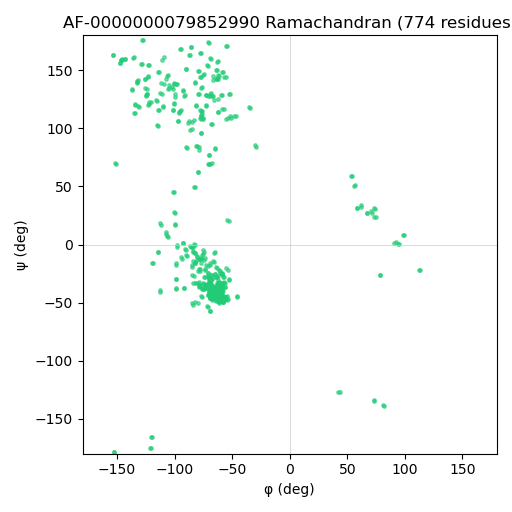.086 -37.125 1 49 96 LEU A CA 1
ATOM 774 C C . LEU A 1 96 ? -16.875 -6.633 -35.969 1 49 96 LEU A C 1
ATOM 776 O O . LEU A 1 96 ? -16.891 -5.449 -35.625 1 49 96 LEU A O 1
ATOM 780 N N . ARG A 1 97 ? -17.766 -7.582 -35.625 1 45.75 97 ARG A N 1
ATOM 781 C CA . ARG A 1 97 ? -18.75 -7.094 -34.656 1 45.75 97 ARG A CA 1
ATOM 782 C C . ARG A 1 97 ? -18.266 -7.277 -33.219 1 45.75 97 ARG A C 1
ATOM 784 O O . ARG A 1 97 ? -17.844 -8.375 -32.844 1 45.75 97 ARG A O 1
ATOM 791 N N . CYS A 1 98 ? -17.875 -6.324 -32.594 1 44.09 98 CYS A N 1
ATOM 792 C CA . CYS A 1 98 ? -17.375 -6.176 -31.25 1 44.09 98 CYS A CA 1
ATOM 793 C C . CYS A 1 98 ? -18.344 -6.785 -30.234 1 44.09 98 CYS A C 1
ATOM 795 O O . CYS A 1 98 ? -18.594 -6.199 -29.188 1 44.09 98 CYS A O 1
ATOM 797 N N . THR A 1 99 ? -19.297 -7.723 -30.594 1 45.84 99 THR A N 1
ATOM 798 C CA . THR A 1 99 ? -20.219 -8.07 -29.531 1 45.84 99 THR A CA 1
ATOM 799 C C . THR A 1 99 ? -19.562 -9.008 -28.531 1 45.84 99 THR A C 1
ATOM 801 O O . THR A 1 99 ? -19.172 -10.125 -28.875 1 45.84 99 THR A O 1
ATOM 804 N N . LYS A 1 100 ? -19.062 -8.555 -27.531 1 49.72 100 LYS A N 1
ATOM 805 C CA . LYS A 1 100 ? -18.438 -9.242 -26.406 1 49.72 100 LYS A CA 1
ATOM 806 C C . LYS A 1 100 ? -19.469 -9.992 -25.578 1 49.72 100 LYS A C 1
ATOM 808 O O . LYS A 1 100 ? -20.25 -9.383 -24.844 1 49.72 100 LYS A O 1
ATOM 813 N N . THR A 1 101 ? -2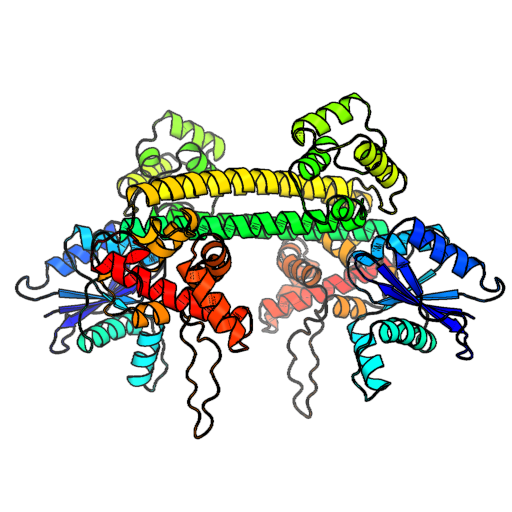0.016 -11.273 -26.047 1 51.44 101 THR A N 1
ATOM 814 C CA . THR A 1 101 ? -20.766 -12.086 -25.094 1 51.44 101 THR A CA 1
ATOM 815 C C . THR A 1 101 ? -19.891 -13.219 -24.547 1 51.44 101 THR A C 1
ATOM 817 O O . THR A 1 101 ? -19.031 -13.742 -25.266 1 51.44 101 THR A O 1
ATOM 820 N N . ASP A 1 102 ? -19.922 -13.547 -23.234 1 53.69 102 ASP A N 1
ATOM 821 C CA . ASP A 1 102 ? -19.141 -14.547 -22.5 1 53.69 102 ASP A CA 1
ATOM 822 C C . ASP A 1 102 ? -19.094 -15.875 -23.25 1 53.69 102 ASP A C 1
ATOM 824 O O . ASP A 1 102 ? -18.062 -16.531 -23.297 1 53.69 102 ASP A O 1
ATOM 828 N N . ALA A 1 103 ? -20.266 -16.344 -23.781 1 55.81 103 ALA A N 1
ATOM 829 C CA . ALA A 1 103 ? -20.344 -17.594 -24.516 1 55.81 103 ALA A CA 1
ATOM 830 C C . ALA A 1 103 ? -19.469 -17.562 -25.75 1 55.81 103 ALA A C 1
ATOM 832 O O . ALA A 1 103 ? -18.891 -18.594 -26.141 1 55.81 103 ALA A O 1
ATOM 833 N N . ILE A 1 104 ? -19.312 -16.359 -26.094 1 56.44 104 ILE A N 1
ATOM 834 C CA . ILE A 1 104 ? -18.547 -16.172 -27.312 1 56.44 104 ILE A CA 1
ATOM 835 C C . ILE A 1 104 ? -17.062 -16.266 -27.016 1 56.44 104 ILE A C 1
ATOM 837 O O . ILE A 1 104 ? -16.297 -16.797 -27.828 1 56.44 104 ILE A O 1
ATOM 841 N N . ASP A 1 105 ? -16.781 -16.203 -25.719 1 79.62 105 ASP A N 1
ATOM 842 C CA . ASP A 1 105 ? -15.359 -16.141 -25.422 1 79.62 105 ASP A CA 1
ATOM 843 C C . ASP A 1 105 ? -14.734 -17.531 -25.391 1 79.62 105 ASP A C 1
ATOM 845 O O . ASP A 1 105 ? -13.688 -17.766 -25.984 1 79.62 105 ASP A O 1
ATOM 849 N N . CYS A 1 106 ? -15.57 -18.531 -24.922 1 84.25 106 CYS A N 1
ATOM 850 C CA . CYS A 1 106 ? -14.984 -19.875 -24.859 1 84.25 106 CYS A CA 1
ATOM 851 C C . CYS A 1 106 ? -14.953 -20.531 -26.234 1 84.25 106 CYS A C 1
ATOM 853 O O . CYS A 1 106 ? -14.031 -21.281 -26.547 1 84.25 106 CYS A O 1
ATOM 855 N N . ALA A 1 107 ? -15.93 -20.203 -27.016 1 83.38 107 ALA A N 1
ATOM 856 C CA . ALA A 1 107 ? -15.93 -20.719 -28.391 1 83.38 107 ALA A CA 1
ATOM 857 C C . ALA A 1 107 ? -14.75 -20.156 -29.188 1 83.38 107 ALA A C 1
ATOM 859 O O . ALA A 1 107 ? -14.109 -20.875 -29.953 1 83.38 107 ALA A O 1
ATOM 860 N N . SER A 1 108 ? -14.516 -18.891 -28.922 1 82.81 108 SER A N 1
ATOM 861 C CA . SER A 1 108 ? -13.383 -18.234 -29.594 1 82.81 108 SER A CA 1
ATOM 862 C C . SER A 1 108 ? -12.062 -18.891 -29.188 1 82.81 108 SER A C 1
ATOM 864 O O . SER A 1 108 ? -11.164 -19.031 -30.016 1 82.81 108 SER A O 1
ATOM 866 N N . ILE A 1 109 ? -11.977 -19.312 -27.984 1 86.88 109 ILE A N 1
ATOM 867 C CA . ILE A 1 109 ? -10.766 -19.969 -27.484 1 86.88 109 ILE A CA 1
ATOM 868 C C . ILE A 1 109 ? -10.578 -21.312 -28.156 1 86.88 109 ILE A C 1
ATOM 870 O O . ILE A 1 109 ? -9.477 -21.656 -28.594 1 86.88 109 ILE A O 1
ATOM 874 N N . ALA A 1 110 ? -11.641 -22.031 -28.312 1 86.44 110 ALA A N 1
ATOM 875 C CA . ALA A 1 110 ? -11.586 -23.328 -28.969 1 86.44 110 ALA A CA 1
ATOM 876 C C . ALA A 1 110 ? -11.172 -23.188 -30.438 1 86.44 110 ALA A C 1
ATOM 878 O O . ALA A 1 110 ? -10.352 -23.953 -30.938 1 86.44 110 ALA A O 1
ATOM 879 N N . ARG A 1 111 ? -11.711 -22.219 -31.016 1 83.44 111 ARG A N 1
ATOM 880 C CA . ARG A 1 111 ? -11.398 -21.984 -32.406 1 83.44 111 ARG A CA 1
ATOM 881 C C . ARG A 1 111 ? -9.938 -21.594 -32.594 1 83.44 111 ARG 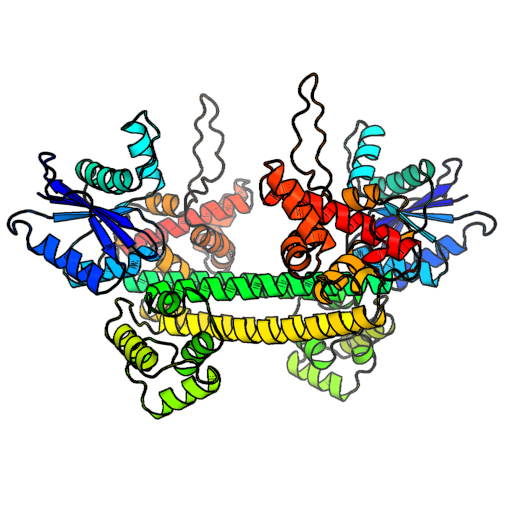A C 1
ATOM 883 O O . ARG A 1 111 ? -9.289 -22.016 -33.562 1 83.44 111 ARG A O 1
ATOM 890 N N . TRP A 1 112 ? -9.555 -20.766 -31.75 1 84.69 112 TRP A N 1
ATOM 891 C CA . TRP A 1 112 ? -8.148 -20.359 -31.781 1 84.69 112 TRP A CA 1
ATOM 892 C C . TRP A 1 112 ? -7.23 -21.562 -31.609 1 84.69 112 TRP A C 1
ATOM 894 O O . TRP A 1 112 ? -6.195 -21.656 -32.281 1 84.69 112 TRP A O 1
ATOM 904 N N . LEU A 1 113 ? -7.586 -22.406 -30.781 1 86.62 113 LEU A N 1
ATOM 905 C CA . LEU A 1 113 ? -6.82 -23.625 -30.5 1 86.62 113 LEU A CA 1
ATOM 906 C C . LEU A 1 113 ? -6.652 -24.469 -31.75 1 86.62 113 LEU A C 1
ATOM 908 O O . LEU A 1 113 ? -5.648 -25.172 -31.906 1 86.62 113 LEU A O 1
ATOM 912 N N . MET A 1 114 ? -7.523 -24.312 -32.656 1 85.25 114 MET A N 1
ATOM 913 C CA . MET A 1 114 ? -7.504 -25.094 -33.875 1 85.25 114 MET A CA 1
ATOM 914 C C . MET A 1 114 ? -6.465 -24.547 -34.875 1 85.25 114 MET A C 1
ATOM 916 O O . MET A 1 114 ? -5.996 -25.25 -35.75 1 85.25 114 MET A O 1
ATOM 920 N N . THR A 1 115 ? -6.172 -23.297 -34.656 1 83.69 115 THR A N 1
ATOM 921 C CA . THR A 1 115 ? -5.371 -22.609 -35.656 1 83.69 115 THR A CA 1
ATOM 922 C C . THR A 1 115 ? -3.906 -22.547 -35.25 1 83.69 115 THR A C 1
ATOM 924 O O . THR A 1 115 ? -3.029 -22.266 -36.062 1 83.69 115 THR A O 1
ATOM 927 N N . VAL A 1 116 ? -3.627 -22.797 -34.031 1 83.19 116 VAL A N 1
ATOM 928 C CA . VAL A 1 116 ? -2.266 -22.594 -33.531 1 83.19 116 VAL A CA 1
ATOM 929 C C . VAL A 1 116 ? -1.627 -23.938 -33.219 1 83.19 116 VAL A C 1
ATOM 931 O O . VAL A 1 116 ? -2.322 -24.953 -33.125 1 83.19 116 VAL A O 1
ATOM 934 N N . GLU A 1 117 ? -0.307 -23.891 -33.188 1 82.38 117 GLU A N 1
ATOM 935 C CA . GLU A 1 117 ? 0.419 -25.078 -32.719 1 82.38 117 GLU A CA 1
ATOM 936 C C . GLU A 1 117 ? 0.161 -25.344 -31.25 1 82.38 117 GLU A C 1
ATOM 938 O O . GLU A 1 117 ? 0.249 -24.438 -30.406 1 82.38 117 GLU A O 1
ATOM 943 N N . TYR A 1 118 ? -0.234 -26.594 -31 1 83.38 118 TYR A N 1
ATOM 944 C CA . TYR A 1 118 ? -0.548 -27 -29.625 1 83.38 118 TYR A CA 1
ATOM 945 C C . TYR A 1 118 ? 0.725 -27.234 -28.828 1 83.38 118 TYR A C 1
ATOM 947 O O . TYR A 1 118 ? 1.508 -28.125 -29.141 1 83.38 118 TYR A O 1
ATOM 955 N N . LYS A 1 119 ? 0.99 -26.422 -27.922 1 80.38 119 LYS A N 1
ATOM 956 C CA . LYS A 1 119 ? 2.107 -26.531 -26.984 1 80.38 119 LYS A CA 1
ATOM 957 C C . LYS A 1 119 ? 1.612 -26.734 -25.562 1 80.38 119 LYS A C 1
ATOM 959 O O . LYS A 1 119 ? 1.239 -25.766 -24.891 1 80.38 119 LYS A O 1
ATOM 964 N N . PRO A 1 120 ? 1.671 -27.969 -25.062 1 81.75 120 PRO A N 1
ATOM 965 C CA . PRO A 1 120 ? 1.144 -28.25 -23.719 1 81.75 120 PRO A CA 1
ATOM 966 C C . PRO A 1 120 ? 1.906 -27.5 -22.625 1 81.75 120 PRO A C 1
ATOM 968 O O . PRO A 1 120 ? 3.121 -27.312 -22.734 1 81.75 120 PRO A O 1
ATOM 971 N N . TYR A 1 121 ? 1.118 -27.094 -21.672 1 77.31 121 TYR A N 1
ATOM 972 C CA . TYR A 1 121 ? 1.692 -26.469 -20.484 1 77.31 121 TYR A CA 1
ATOM 973 C C . TYR A 1 121 ? 2.586 -27.453 -19.734 1 77.31 121 TYR A C 1
ATOM 975 O O . TYR A 1 121 ? 2.277 -28.641 -19.641 1 77.31 121 TYR A O 1
ATOM 983 N N . PRO A 1 122 ? 3.701 -26.828 -19.219 1 68.69 122 PRO A N 1
ATOM 984 C CA . PRO A 1 122 ? 4.66 -27.734 -18.594 1 68.69 122 PRO A CA 1
ATOM 985 C C . PRO A 1 122 ? 4.074 -28.469 -17.391 1 68.69 122 PRO A C 1
ATOM 987 O O . PRO A 1 122 ? 3.289 -27.891 -16.625 1 68.69 122 PRO A O 1
ATOM 990 N N . ILE A 1 123 ? 4.508 -29.688 -17.219 1 65.25 123 ILE A N 1
ATOM 991 C CA . ILE A 1 123 ? 4.117 -30.5 -16.062 1 65.25 123 ILE A CA 1
ATOM 992 C C . ILE A 1 123 ? 4.863 -30.016 -14.828 1 65.25 123 ILE A C 1
ATOM 994 O O . ILE A 1 123 ? 6.039 -29.656 -14.898 1 65.25 123 ILE A O 1
ATOM 998 N N . GLY A 1 124 ? 4.352 -30.031 -13.656 1 64.94 124 GLY A N 1
ATOM 999 C CA . GLY A 1 124 ? 4.988 -29.672 -12.406 1 64.94 124 GLY A CA 1
ATOM 1000 C C . GLY A 1 124 ? 5.156 -28.172 -12.242 1 64.94 124 GLY A C 1
ATOM 1001 O O . GLY A 1 124 ? 6.078 -27.719 -11.562 1 64.94 124 GLY A O 1
ATOM 1002 N N . PHE A 1 125 ? 4.355 -27.484 -12.922 1 71.38 125 PHE A N 1
ATOM 1003 C CA . PHE A 1 125 ? 4.43 -26.031 -12.914 1 71.38 125 PHE A CA 1
ATOM 1004 C C . PHE A 1 125 ? 4.082 -25.484 -11.539 1 71.38 125 PHE A C 1
ATOM 1006 O O . PHE A 1 125 ? 4.371 -24.312 -11.234 1 71.38 125 PHE A O 1
ATOM 1013 N N . TYR A 1 126 ? 3.637 -26.406 -10.656 1 74.56 126 TYR A N 1
ATOM 1014 C CA . TYR A 1 126 ? 3.072 -25.953 -9.383 1 74.56 126 TYR A CA 1
ATOM 1015 C C . TYR A 1 126 ? 4.148 -25.359 -8.492 1 74.56 126 TYR A C 1
ATOM 1017 O O . TYR A 1 126 ? 3.922 -24.328 -7.844 1 74.56 126 TYR A O 1
ATOM 1025 N N . HIS A 1 127 ? 5.336 -25.922 -8.523 1 75.75 127 HIS A N 1
ATOM 1026 C CA . HIS A 1 127 ? 6.414 -25.422 -7.684 1 75.75 127 HIS A CA 1
ATOM 1027 C C . HIS A 1 127 ? 6.859 -24.031 -8.117 1 75.75 127 HIS A C 1
ATOM 1029 O O . HIS A 1 127 ? 7.105 -23.172 -7.277 1 75.75 127 HIS A O 1
ATOM 1035 N N . THR A 1 128 ? 6.848 -23.891 -9.367 1 84.44 128 THR A N 1
ATOM 1036 C CA . THR A 1 128 ? 7.238 -22.578 -9.898 1 84.44 128 THR A CA 1
ATOM 1037 C C . THR A 1 128 ? 6.164 -21.547 -9.602 1 84.44 128 THR A C 1
ATOM 1039 O O . THR A 1 128 ? 6.48 -20.391 -9.297 1 84.44 128 THR A O 1
ATOM 1042 N N . TYR A 1 129 ? 5.004 -22.047 -9.625 1 85.5 129 TYR A N 1
ATOM 1043 C CA . TYR A 1 129 ? 3.898 -21.125 -9.344 1 85.5 129 TYR A CA 1
ATOM 1044 C C . TYR A 1 129 ? 3.922 -20.672 -7.891 1 85.5 129 TYR A C 1
ATOM 1046 O O . TYR A 1 129 ? 3.762 -19.484 -7.609 1 85.5 129 TYR A O 1
ATOM 1054 N N . SER A 1 130 ? 4.113 -21.594 -7.008 1 87.75 130 SER A N 1
ATOM 1055 C CA . SER A 1 130 ? 4.129 -21.281 -5.582 1 87.75 130 SER A CA 1
ATOM 1056 C C . SER A 1 130 ? 5.285 -20.344 -5.234 1 87.75 130 SER A C 1
ATOM 1058 O O . SER A 1 130 ? 5.121 -19.406 -4.449 1 87.75 130 SER A O 1
ATOM 1060 N N . LEU A 1 131 ? 6.398 -20.625 -5.879 1 91.62 131 LEU A N 1
ATOM 1061 C CA . LEU A 1 131 ? 7.551 -19.766 -5.641 1 91.62 131 LEU A CA 1
ATOM 1062 C C . LEU A 1 131 ? 7.309 -18.359 -6.191 1 91.62 131 LEU A C 1
ATOM 1064 O O . LEU A 1 131 ? 7.699 -17.375 -5.57 1 91.62 131 LEU A O 1
ATOM 1068 N N . LYS A 1 132 ? 6.652 -18.312 -7.309 1 91.75 132 LYS A N 1
ATOM 1069 C CA . LYS A 1 132 ? 6.316 -17.031 -7.91 1 91.75 132 LYS A CA 1
ATOM 1070 C C . LYS A 1 132 ? 5.391 -16.219 -7.004 1 91.75 132 LYS A C 1
ATOM 1072 O O . LYS A 1 132 ? 5.602 -15.023 -6.793 1 91.75 132 LYS A O 1
ATOM 1077 N N . SER A 1 133 ? 4.426 -16.906 -6.516 1 91.75 133 SER A N 1
ATOM 1078 C CA . SER A 1 133 ? 3.498 -16.266 -5.594 1 91.75 133 SER A CA 1
ATOM 1079 C C . SER A 1 133 ? 4.223 -15.734 -4.359 1 91.75 133 SER A C 1
ATOM 1081 O O . SER A 1 133 ? 3.969 -14.617 -3.914 1 91.75 133 SER A O 1
ATOM 1083 N N . LEU A 1 134 ? 5.137 -16.516 -3.889 1 94.38 134 LEU A N 1
ATOM 1084 C CA . LEU A 1 134 ? 5.887 -16.172 -2.686 1 94.38 134 LEU A CA 1
ATOM 1085 C C . LEU A 1 134 ? 6.793 -14.977 -2.932 1 94.38 134 LEU A C 1
ATOM 1087 O O . LEU A 1 134 ? 6.828 -14.039 -2.127 1 94.38 134 LEU A O 1
ATOM 1091 N N . THR A 1 135 ? 7.508 -14.992 -3.994 1 96.31 135 THR A N 1
ATOM 1092 C CA . THR A 1 135 ? 8.445 -13.914 -4.293 1 96.31 135 THR A CA 1
ATOM 1093 C C . THR A 1 135 ? 7.703 -12.609 -4.559 1 96.31 135 THR A C 1
ATOM 1095 O O . THR A 1 135 ? 8.156 -11.539 -4.156 1 96.31 135 THR A O 1
ATOM 1098 N N . ARG A 1 136 ? 6.578 -12.695 -5.215 1 94.88 136 ARG A N 1
ATOM 1099 C CA . ARG A 1 136 ? 5.793 -11.5 -5.5 1 94.88 136 ARG A CA 1
ATOM 1100 C C . ARG A 1 136 ? 5.199 -10.914 -4.227 1 94.88 136 ARG A C 1
ATOM 1102 O O . ARG A 1 136 ? 5.156 -9.695 -4.055 1 94.88 136 ARG A O 1
ATOM 1109 N N . LEU A 1 137 ? 4.742 -11.781 -3.346 1 96.62 137 LEU A N 1
ATOM 1110 C CA . LEU A 1 137 ? 4.234 -11.297 -2.066 1 96.62 137 LEU A CA 1
ATOM 1111 C C . LEU A 1 137 ? 5.34 -10.617 -1.267 1 96.62 137 LEU A C 1
ATOM 1113 O O . LEU A 1 137 ? 5.129 -9.547 -0.695 1 96.62 137 LEU A O 1
ATOM 1117 N N . ARG A 1 138 ? 6.496 -11.266 -1.258 1 97.06 138 ARG A N 1
ATOM 1118 C CA . ARG A 1 138 ? 7.633 -10.68 -0.563 1 97.06 138 ARG A CA 1
ATOM 1119 C C . ARG A 1 138 ? 7.934 -9.281 -1.093 1 97.06 138 ARG A C 1
ATOM 1121 O O . ARG A 1 138 ? 8.125 -8.344 -0.314 1 97.06 138 ARG A O 1
ATOM 1128 N N . ASP A 1 139 ? 7.934 -9.141 -2.369 1 96.25 139 ASP A N 1
ATOM 1129 C CA . ASP A 1 139 ? 8.227 -7.852 -2.986 1 96.25 139 ASP A CA 1
ATOM 1130 C C . ASP A 1 139 ? 7.184 -6.809 -2.588 1 96.25 139 ASP A C 1
ATOM 1132 O O . ASP A 1 139 ? 7.523 -5.656 -2.316 1 96.25 139 ASP A O 1
ATOM 1136 N N . THR A 1 140 ? 5.965 -7.227 -2.562 1 96.12 140 THR A N 1
ATOM 1137 C CA . THR A 1 140 ? 4.875 -6.344 -2.164 1 96.12 140 THR A CA 1
ATOM 1138 C C . THR A 1 140 ? 5.059 -5.879 -0.72 1 96.12 140 THR A C 1
ATOM 1140 O O . THR A 1 140 ? 4.895 -4.695 -0.417 1 96.12 140 THR A O 1
ATOM 1143 N N . LEU A 1 141 ? 5.383 -6.781 0.175 1 97.5 141 LEU A N 1
ATOM 1144 C CA . LEU A 1 141 ? 5.531 -6.461 1.591 1 97.5 141 LEU A CA 1
ATOM 1145 C C . LEU A 1 141 ? 6.766 -5.594 1.827 1 97.5 141 LEU A C 1
ATOM 1147 O O . LEU A 1 141 ? 6.766 -4.738 2.715 1 97.5 141 LEU A O 1
ATOM 1151 N N . VAL A 1 142 ? 7.789 -5.773 0.992 1 97 142 VAL A N 1
ATOM 1152 C CA . VAL A 1 142 ? 8.977 -4.934 1.082 1 97 142 VAL A CA 1
ATOM 1153 C C . VAL A 1 142 ? 8.617 -3.496 0.706 1 97 142 VAL A C 1
ATOM 1155 O O . VAL A 1 142 ? 9.07 -2.547 1.352 1 97 142 VAL A O 1
ATOM 1158 N N . LYS A 1 143 ? 7.82 -3.375 -0.323 1 96.12 143 LYS A N 1
ATOM 1159 C CA . LYS A 1 143 ? 7.359 -2.045 -0.715 1 96.12 143 LYS A CA 1
ATOM 1160 C C . LYS A 1 143 ? 6.531 -1.4 0.394 1 96.12 143 LYS A C 1
ATOM 1162 O O . LYS A 1 143 ? 6.637 -0.197 0.636 1 96.12 143 LYS A O 1
ATOM 1167 N N . GLN A 1 144 ? 5.738 -2.156 1.071 1 96.25 144 GLN A N 1
ATOM 1168 C CA . GLN A 1 144 ? 4.945 -1.647 2.186 1 96.25 144 GLN A CA 1
ATOM 1169 C C . GLN A 1 144 ? 5.836 -1.221 3.348 1 96.25 144 GLN A C 1
ATOM 1171 O O . GLN A 1 144 ? 5.586 -0.199 3.988 1 96.25 144 GLN A O 1
ATOM 1176 N N . ARG A 1 145 ? 6.832 -2.047 3.58 1 95.88 145 ARG A N 1
ATOM 1177 C CA . ARG A 1 145 ? 7.801 -1.699 4.613 1 95.88 145 ARG A CA 1
ATOM 1178 C C . ARG A 1 145 ? 8.445 -0.347 4.324 1 95.88 145 ARG A C 1
ATOM 1180 O O . ARG A 1 145 ? 8.562 0.492 5.219 1 95.88 145 ARG A O 1
ATOM 1187 N N . SER A 1 146 ? 8.859 -0.162 3.08 1 95.94 146 SER A N 1
ATOM 1188 C CA . SER A 1 146 ? 9.445 1.108 2.662 1 95.94 146 SER A CA 1
ATOM 1189 C C . SER A 1 146 ? 8.445 2.25 2.803 1 95.94 146 SER A C 1
ATOM 1191 O O . SER A 1 146 ? 8.82 3.367 3.168 1 95.94 146 SER A O 1
ATOM 1193 N N . PHE A 1 147 ? 7.219 1.932 2.578 1 96.56 147 PHE A N 1
ATOM 1194 C CA . PHE A 1 147 ? 6.141 2.9 2.734 1 96.56 147 PHE A CA 1
ATOM 1195 C C . PHE A 1 147 ? 6.055 3.387 4.176 1 96.56 147 PHE A C 1
ATOM 1197 O O . PHE A 1 147 ? 5.91 4.586 4.426 1 96.56 147 PHE A O 1
ATOM 1204 N N . TYR A 1 148 ? 6.105 2.496 5.133 1 97 148 TYR A N 1
ATOM 1205 C CA . TYR A 1 148 ? 6.047 2.877 6.539 1 97 148 TYR A CA 1
ATOM 1206 C C . TYR A 1 148 ? 7.227 3.766 6.914 1 97 148 TYR A C 1
ATOM 1208 O O . TYR A 1 148 ? 7.078 4.703 7.703 1 97 148 TYR A O 1
ATOM 1216 N N . ILE A 1 149 ? 8.383 3.521 6.305 1 95.88 149 ILE A N 1
ATOM 1217 C CA . ILE A 1 149 ? 9.57 4.332 6.555 1 95.88 149 ILE A CA 1
ATOM 1218 C C . ILE A 1 149 ? 9.336 5.758 6.059 1 95.88 149 ILE A C 1
ATOM 1220 O O . ILE A 1 149 ? 9.68 6.723 6.746 1 95.88 149 ILE A O 1
ATOM 1224 N N . VAL A 1 150 ? 8.758 5.824 4.961 1 94.81 150 VAL A N 1
ATOM 1225 C CA . VAL A 1 150 ? 8.469 7.137 4.387 1 94.81 150 VAL A CA 1
ATOM 1226 C C . VAL A 1 150 ? 7.473 7.879 5.277 1 94.81 150 VAL A C 1
ATOM 1228 O O . VAL A 1 150 ? 7.652 9.07 5.555 1 94.81 150 VAL A O 1
ATOM 1231 N N . LYS A 1 151 ? 6.473 7.191 5.703 1 96 151 LYS A N 1
ATOM 1232 C CA . LYS A 1 151 ? 5.473 7.816 6.562 1 96 151 LYS A CA 1
ATOM 1233 C C . LYS A 1 151 ? 6.082 8.234 7.898 1 96 151 LYS A C 1
ATOM 1235 O O . LYS A 1 151 ? 5.746 9.297 8.438 1 96 151 LYS A O 1
ATOM 1240 N N . MET A 1 152 ? 6.945 7.41 8.453 1 95.31 152 MET A N 1
ATOM 1241 C CA . MET A 1 152 ? 7.648 7.766 9.68 1 95.31 152 MET A CA 1
ATOM 1242 C C . MET A 1 152 ? 8.492 9.023 9.477 1 95.31 152 MET A C 1
ATOM 1244 O O . MET A 1 152 ? 8.531 9.891 10.352 1 95.31 152 MET A O 1
ATOM 1248 N N . THR A 1 153 ? 9.141 9.047 8.32 1 94.25 153 THR A N 1
ATOM 1249 C CA . THR A 1 153 ? 9.945 10.219 8 1 94.25 153 THR A CA 1
ATOM 1250 C C . THR A 1 153 ? 9.086 11.477 7.957 1 94.25 153 THR A C 1
ATOM 1252 O O . THR A 1 153 ? 9.477 12.523 8.469 1 94.25 153 THR A O 1
ATOM 1255 N N . ASN A 1 154 ? 7.922 11.328 7.406 1 92.12 154 ASN A N 1
ATOM 1256 C CA . ASN A 1 154 ? 7.004 12.453 7.336 1 92.12 154 ASN A CA 1
ATOM 1257 C C . ASN A 1 154 ? 6.621 12.953 8.727 1 92.12 154 ASN A C 1
ATOM 1259 O O . ASN A 1 154 ? 6.539 14.164 8.961 1 92.12 154 ASN A O 1
ATOM 1263 N N . VAL A 1 155 ? 6.363 12.055 9.609 1 92.69 155 VAL A N 1
ATOM 1264 C CA . VAL A 1 155 ? 6.004 12.422 10.977 1 92.69 155 VAL A CA 1
ATOM 1265 C C . VAL A 1 155 ? 7.188 13.094 11.664 1 92.69 155 VAL A C 1
ATOM 1267 O O . VAL A 1 155 ? 7.027 14.117 12.328 1 92.69 155 VAL A O 1
ATOM 1270 N N . LEU A 1 156 ? 8.336 12.578 11.406 1 92.94 156 LEU A N 1
ATOM 1271 C CA . LEU A 1 156 ? 9.539 13.109 12.039 1 92.94 156 LEU A CA 1
ATOM 1272 C C . LEU A 1 156 ? 9.867 14.5 11.5 1 92.94 156 LEU A C 1
ATOM 1274 O O . LEU A 1 156 ? 10.43 15.328 12.211 1 92.94 156 LEU A O 1
ATOM 1278 N N . ASP A 1 157 ? 9.516 14.719 10.297 1 90.56 157 ASP A N 1
ATOM 1279 C CA . ASP A 1 157 ? 9.711 16.047 9.719 1 90.56 157 ASP A CA 1
ATOM 1280 C C . ASP A 1 157 ? 8.961 17.109 10.516 1 90.56 157 ASP A C 1
ATOM 1282 O O . ASP A 1 157 ? 9.375 18.266 10.562 1 90.56 157 ASP A O 1
ATOM 1286 N N . HIS A 1 158 ? 7.941 16.688 11.172 1 89.38 158 HIS A N 1
ATOM 1287 C CA . HIS A 1 158 ? 7.145 17.609 11.977 1 89.38 158 HIS A CA 1
ATOM 1288 C C . HIS A 1 158 ? 7.652 17.656 13.414 1 89.38 158 HIS A C 1
ATOM 1290 O O . HIS A 1 158 ? 7.688 18.734 14.031 1 89.38 158 HIS A O 1
ATOM 1296 N N . THR A 1 159 ? 8.07 16.562 13.945 1 91.56 159 THR A N 1
ATOM 1297 C CA . THR A 1 159 ? 8.312 16.453 15.383 1 91.56 159 THR A CA 1
ATOM 1298 C C . THR A 1 159 ? 9.797 16.625 15.688 1 91.56 159 THR A C 1
ATOM 1300 O O . THR A 1 159 ? 10.156 17.141 16.75 1 91.56 159 THR A O 1
ATOM 1303 N N . PHE A 1 160 ? 10.586 16.109 14.867 1 92.81 160 PHE A N 1
ATOM 1304 C CA . PHE A 1 160 ? 12.039 16.094 15.055 1 92.81 160 PHE A CA 1
ATOM 1305 C C . PHE A 1 160 ? 12.758 16.078 13.711 1 92.81 160 PHE A C 1
ATOM 1307 O O . PHE A 1 160 ? 13.43 15.094 13.375 1 92.81 160 PHE A O 1
ATOM 1314 N N . PRO A 1 161 ? 12.688 17.188 12.977 1 91.12 161 PRO A N 1
ATOM 1315 C CA . PRO A 1 161 ? 13.219 17.234 11.617 1 91.12 161 PRO A CA 1
ATOM 1316 C C . PRO A 1 161 ? 14.719 16.969 11.555 1 91.12 161 PRO A C 1
ATOM 1318 O O . PRO A 1 161 ? 15.219 16.5 10.531 1 91.12 161 PRO A O 1
ATOM 1321 N N . GLU A 1 162 ? 15.445 17.156 12.625 1 91.81 162 GLU A N 1
ATOM 1322 C CA . GLU A 1 162 ? 16.891 17 12.656 1 91.81 162 GLU A CA 1
ATOM 1323 C C . GLU A 1 162 ? 17.297 15.539 12.828 1 91.81 162 GLU A C 1
ATOM 1325 O O . GLU A 1 162 ? 18.453 15.18 12.656 1 91.81 162 GLU A O 1
ATOM 1330 N N . PHE A 1 163 ? 16.328 14.68 13.062 1 92.81 163 PHE A N 1
ATOM 1331 C CA . PHE A 1 163 ? 16.609 13.297 13.438 1 92.81 163 PHE A CA 1
ATOM 1332 C C . PHE A 1 163 ? 17.203 12.531 12.258 1 92.81 163 PHE A C 1
ATOM 1334 O O . PHE A 1 163 ? 18.297 11.977 12.367 1 92.81 163 PHE A O 1
ATOM 1341 N N . LYS A 1 164 ? 16.531 12.477 11.148 1 90.94 164 LYS A N 1
ATOM 1342 C CA . LYS A 1 164 ? 16.938 11.641 10.031 1 90.94 164 LYS A CA 1
ATOM 1343 C C . LYS A 1 164 ? 18.25 12.141 9.422 1 90.94 164 LYS A C 1
ATOM 1345 O O . LYS A 1 164 ? 19.125 11.344 9.07 1 90.94 164 LYS A O 1
ATOM 1350 N N . PRO A 1 165 ? 18.391 13.484 9.305 1 90.06 165 PRO A N 1
ATOM 1351 C CA . PRO A 1 165 ? 19.672 13.984 8.828 1 90.06 165 PRO A CA 1
ATOM 1352 C C . PRO A 1 165 ? 20.844 13.578 9.727 1 90.06 165 PRO A C 1
ATOM 1354 O O . PRO A 1 165 ? 21.953 13.359 9.25 1 90.06 165 PRO A O 1
ATOM 1357 N N . PHE A 1 166 ? 20.594 13.523 10.992 1 92.06 166 PHE A N 1
ATOM 1358 C CA . PHE A 1 166 ? 21.609 13.102 11.945 1 92.06 166 PHE A CA 1
ATOM 1359 C C . PHE A 1 166 ? 22.109 11.695 11.617 1 92.06 166 PHE A C 1
ATOM 1361 O O . PHE A 1 166 ? 23.281 11.391 11.797 1 92.06 166 PHE A O 1
ATOM 1368 N N . PHE A 1 167 ? 21.25 10.852 11.117 1 92.88 167 PHE A N 1
ATOM 1369 C CA . PHE A 1 167 ? 21.594 9.477 10.758 1 92.88 167 PHE A CA 1
ATOM 1370 C C . PHE A 1 167 ? 21.828 9.352 9.258 1 92.88 167 PHE A C 1
ATOM 1372 O O . PHE A 1 167 ? 21.5 8.328 8.656 1 92.88 167 PHE A O 1
ATOM 1379 N N . LYS A 1 168 ? 22.219 10.359 8.633 1 90.38 168 LYS A N 1
ATOM 1380 C CA . LYS A 1 168 ? 22.547 10.391 7.211 1 90.38 168 LYS A CA 1
ATOM 1381 C C . LYS A 1 168 ? 21.375 9.961 6.352 1 90.38 168 LYS A C 1
ATOM 1383 O O . LYS A 1 168 ? 21.531 9.242 5.363 1 90.38 168 LYS A O 1
ATOM 1388 N N . ASN A 1 169 ? 20.156 10.266 6.879 1 86.56 169 ASN A N 1
ATOM 1389 C CA . ASN A 1 169 ? 18.891 10.094 6.176 1 86.56 169 ASN A CA 1
ATOM 1390 C C . ASN A 1 169 ? 18.578 8.617 5.949 1 86.56 169 ASN A C 1
ATOM 1392 O O . ASN A 1 169 ? 18 8.25 4.922 1 86.56 169 ASN A O 1
ATOM 1396 N N . ARG A 1 170 ? 19.125 7.77 6.859 1 88.31 170 ARG A N 1
ATOM 1397 C CA . ARG A 1 170 ? 18.812 6.344 6.859 1 88.31 170 ARG A CA 1
ATOM 1398 C C . ARG A 1 170 ? 18.312 5.895 8.227 1 88.31 170 ARG A C 1
ATOM 1400 O O . ARG A 1 170 ? 18.719 6.43 9.25 1 88.31 170 ARG A O 1
ATOM 1407 N N . PHE A 1 171 ? 17.391 5.035 8.164 1 90.38 171 PHE A N 1
ATOM 1408 C CA . PHE A 1 171 ? 16.938 4.465 9.422 1 90.38 171 PHE A CA 1
ATOM 1409 C C . PHE A 1 171 ? 17.75 3.217 9.773 1 90.38 171 PHE A C 1
ATOM 1411 O O . PHE A 1 171 ? 17.328 2.098 9.484 1 90.38 171 PHE A O 1
ATOM 1418 N N . SER A 1 172 ? 18.875 3.41 10.367 1 90.81 172 SER A N 1
ATOM 1419 C CA . SER A 1 172 ? 19.719 2.311 10.828 1 90.81 172 SER A CA 1
ATOM 1420 C C . SER A 1 172 ? 19.094 1.602 12.023 1 90.81 172 SER A C 1
ATOM 1422 O O . SER A 1 172 ? 18.062 2.033 12.539 1 90.81 172 SER A O 1
ATOM 1424 N N . LYS A 1 173 ? 19.672 0.53 12.477 1 91.12 173 LYS A N 1
ATOM 1425 C CA . LYS A 1 173 ? 19.203 -0.202 13.648 1 91.12 173 LYS A CA 1
ATOM 1426 C C . LYS A 1 173 ? 19.188 0.694 14.891 1 91.12 173 LYS A C 1
ATOM 1428 O O . LYS A 1 173 ? 18.266 0.622 15.703 1 91.12 173 LYS A O 1
ATOM 1433 N N . THR A 1 174 ? 20.188 1.556 14.945 1 92.81 174 THR A N 1
ATOM 1434 C CA . THR A 1 174 ? 20.281 2.471 16.078 1 92.81 174 THR A CA 1
ATOM 1435 C C . THR A 1 174 ? 19.156 3.506 16.031 1 92.81 174 THR A C 1
ATOM 1437 O O . THR A 1 174 ? 18.531 3.795 17.062 1 92.81 174 THR A O 1
ATOM 1440 N N . ALA A 1 175 ? 18.953 4.062 14.82 1 94 175 ALA A N 1
ATOM 1441 C CA . ALA A 1 175 ? 17.891 5.047 14.656 1 94 175 ALA A CA 1
ATOM 1442 C C . ALA A 1 175 ? 16.531 4.457 15.023 1 94 175 ALA A C 1
ATOM 1444 O O . ALA A 1 175 ? 15.75 5.082 15.734 1 94 175 ALA A O 1
ATOM 1445 N N . LEU A 1 176 ? 16.297 3.248 14.586 1 94.31 176 LEU A N 1
ATOM 1446 C CA . LEU A 1 176 ? 15.023 2.58 14.867 1 94.31 176 LEU A CA 1
ATOM 1447 C C . LEU A 1 176 ? 14.883 2.279 16.359 1 94.31 176 LEU A C 1
ATOM 1449 O O . LEU A 1 176 ? 13.789 2.395 16.906 1 94.31 176 LEU A O 1
ATOM 1453 N N . TYR A 1 177 ? 15.969 1.906 16.969 1 93.81 177 TYR A N 1
ATOM 1454 C CA . TYR A 1 177 ? 15.977 1.649 18.406 1 93.81 177 TYR A CA 1
ATOM 1455 C C . TYR A 1 177 ? 15.578 2.898 19.172 1 93.81 177 TYR A C 1
ATOM 1457 O O . TYR A 1 177 ? 14.797 2.826 20.125 1 93.81 177 TYR A O 1
ATOM 1465 N N . LEU A 1 178 ? 16.094 4.02 18.797 1 94.12 178 LEU A N 1
ATOM 1466 C CA . LEU A 1 178 ? 15.797 5.285 19.453 1 94.12 178 LEU A CA 1
ATOM 1467 C C . LEU A 1 178 ? 14.312 5.637 19.312 1 94.12 178 LEU A C 1
ATOM 1469 O O . LEU A 1 178 ? 13.688 6.07 20.281 1 94.12 178 LEU A O 1
ATOM 1473 N N . LEU A 1 179 ? 13.805 5.449 18.141 1 93.62 179 LEU A N 1
ATOM 1474 C CA . LEU A 1 179 ? 12.406 5.77 17.906 1 93.62 179 LEU A CA 1
ATOM 1475 C C . LEU A 1 179 ? 11.484 4.832 18.672 1 93.62 179 LEU A C 1
ATOM 1477 O O . LEU A 1 179 ? 10.438 5.25 19.172 1 93.62 179 LEU A O 1
ATOM 1481 N N . GLU A 1 180 ? 11.859 3.621 18.812 1 92 180 GLU A N 1
ATOM 1482 C CA . GLU A 1 180 ? 11.055 2.611 19.5 1 92 180 GLU A CA 1
ATOM 1483 C C . GLU A 1 180 ? 11.062 2.836 21 1 92 180 GLU A C 1
ATOM 1485 O O . GLU A 1 180 ? 10.047 2.643 21.672 1 92 180 GLU A O 1
ATOM 1490 N N . ASN A 1 181 ? 12.188 3.252 21.516 1 91.44 181 ASN A N 1
ATOM 1491 C CA . ASN A 1 181 ? 12.336 3.271 22.969 1 91.44 181 ASN A CA 1
ATOM 1492 C C . ASN A 1 181 ? 12.102 4.668 23.547 1 91.44 181 ASN A C 1
ATOM 1494 O O . ASN A 1 181 ? 11.672 4.809 24.688 1 91.44 181 ASN A O 1
ATOM 1498 N N . TYR A 1 182 ? 12.398 5.66 22.781 1 90.31 182 TYR A N 1
ATOM 1499 C CA . TYR A 1 182 ? 12.234 7.012 23.297 1 90.31 182 TYR A CA 1
ATOM 1500 C C . TYR A 1 182 ? 11.109 7.738 22.562 1 90.31 182 TYR A C 1
ATOM 1502 O O . TYR A 1 182 ? 10.305 8.43 23.188 1 90.31 182 TYR A O 1
ATOM 1510 N N . GLY A 1 183 ? 10.969 7.59 21.203 1 84.44 183 GLY A N 1
ATOM 1511 C CA . GLY A 1 183 ? 9.797 7.918 20.406 1 84.44 183 GLY A CA 1
ATOM 1512 C C . GLY A 1 183 ? 9.664 9.398 20.125 1 84.44 183 GLY A C 1
ATOM 1513 O O . GLY A 1 183 ? 8.969 9.797 19.188 1 84.44 183 GLY A O 1
ATOM 1514 N N . CYS A 1 184 ? 10.227 10.336 21.016 1 89 184 CYS A N 1
ATOM 1515 C CA . CYS A 1 184 ? 10.094 11.773 20.797 1 89 184 CYS A CA 1
ATOM 1516 C C . CYS A 1 184 ? 11.367 12.508 21.219 1 89 184 CYS A C 1
ATOM 1518 O O . CYS A 1 184 ? 12.188 11.961 21.969 1 89 184 CYS A O 1
ATOM 1520 N N . ALA A 1 185 ? 11.469 13.703 20.672 1 91.94 185 ALA A N 1
ATOM 1521 C CA . ALA A 1 185 ? 12.664 14.508 20.922 1 91.94 185 ALA A CA 1
ATOM 1522 C C . ALA A 1 185 ? 12.82 14.805 22.406 1 91.94 185 ALA A C 1
ATOM 1524 O O . ALA A 1 185 ? 13.945 14.82 22.922 1 91.94 185 ALA A O 1
ATOM 1525 N N . GLU A 1 186 ? 11.773 15.016 23.094 1 91.75 186 GLU A N 1
ATOM 1526 C CA . GLU A 1 186 ? 11.812 15.336 24.516 1 91.75 186 GLU A CA 1
ATOM 1527 C C . GLU A 1 186 ? 12.477 14.227 25.312 1 91.75 186 GLU A C 1
ATOM 1529 O O . GLU A 1 186 ? 13.367 14.484 26.125 1 91.75 186 GLU A O 1
ATOM 1534 N N . LYS A 1 187 ? 12.086 13.031 25.031 1 92.19 187 LYS A N 1
ATOM 1535 C CA . LYS A 1 187 ? 12.664 11.891 25.734 1 92.19 187 LYS A CA 1
ATOM 1536 C C . LYS A 1 187 ? 14.117 11.672 25.328 1 92.19 187 LYS A C 1
ATOM 1538 O O . LYS A 1 187 ? 14.945 11.289 26.156 1 92.19 187 LYS A O 1
ATOM 1543 N N . ILE A 1 188 ? 14.414 11.945 24.109 1 94.12 188 ILE A N 1
ATOM 1544 C CA . ILE A 1 188 ? 15.773 11.773 23.609 1 94.12 188 ILE A CA 1
ATOM 1545 C C . ILE A 1 188 ? 16.688 12.812 24.25 1 94.12 188 ILE A C 1
ATOM 1547 O O . ILE A 1 188 ? 17.859 12.516 24.547 1 94.12 188 ILE A O 1
ATOM 1551 N N . SER A 1 189 ? 16.141 14.016 24.5 1 94.81 189 SER A N 1
ATOM 1552 C CA . SER A 1 189 ? 16.938 15.07 25.125 1 94.81 189 SER A CA 1
ATOM 1553 C C . SER A 1 189 ? 17.25 14.75 26.578 1 94.81 189 SER A C 1
ATOM 1555 O O . SER A 1 189 ? 18.203 15.289 27.141 1 94.81 189 SER A O 1
ATOM 1557 N N . ARG A 1 190 ? 16.547 13.82 27.172 1 94.38 190 ARG A N 1
ATOM 1558 C CA . ARG A 1 190 ? 16.688 13.523 28.594 1 94.38 190 ARG A CA 1
ATOM 1559 C C . ARG A 1 190 ? 17.406 12.188 28.797 1 94.38 190 ARG A C 1
ATOM 1561 O O . ARG A 1 190 ? 17.406 11.656 29.906 1 94.38 190 ARG A O 1
ATOM 1568 N N . MET A 1 191 ? 17.891 11.703 27.734 1 94.25 191 MET A N 1
ATOM 1569 C CA . MET A 1 191 ? 18.594 10.43 27.828 1 94.25 191 MET A CA 1
ATOM 1570 C C . MET A 1 191 ? 19.75 10.531 28.812 1 94.25 191 MET A C 1
ATOM 1572 O O . MET A 1 191 ? 20.359 11.594 28.953 1 94.25 191 MET A O 1
ATOM 1576 N N . ASN A 1 192 ? 20.016 9.391 29.469 1 93.88 192 ASN A N 1
ATOM 1577 C CA . ASN A 1 192 ? 21.062 9.383 30.484 1 93.88 192 ASN A CA 1
ATOM 1578 C C . ASN A 1 192 ? 22.188 8.406 30.141 1 93.88 192 ASN A C 1
ATOM 1580 O O . ASN A 1 192 ? 22.281 7.945 29 1 93.88 192 ASN A O 1
ATOM 1584 N N . ALA A 1 193 ? 23.016 8.133 31.172 1 91.62 193 ALA A N 1
ATOM 1585 C CA . ALA A 1 193 ? 24.203 7.297 30.953 1 91.62 193 ALA A CA 1
ATOM 1586 C C . ALA A 1 193 ? 23.797 5.871 30.578 1 91.62 193 ALA A C 1
ATOM 1588 O O . ALA A 1 193 ? 24.469 5.227 29.766 1 91.62 193 ALA A O 1
ATOM 1589 N N . SER A 1 194 ? 22.828 5.426 31.172 1 93.19 194 SER A N 1
ATOM 1590 C CA . SER A 1 194 ? 22.344 4.09 30.844 1 93.19 194 SER A CA 1
ATOM 1591 C C . SER A 1 194 ? 21.875 4.008 29.391 1 93.19 194 SER A C 1
ATOM 1593 O O . SER A 1 194 ? 22.094 2.998 28.719 1 93.19 194 SER A O 1
ATOM 1595 N N . SER A 1 195 ? 21.188 5.055 28.969 1 93.31 195 SER A N 1
ATOM 1596 C CA . SER A 1 195 ? 20.75 5.137 27.578 1 93.31 195 SER A CA 1
ATOM 1597 C C . SER A 1 195 ? 21.938 5.055 26.625 1 93.31 195 SER A C 1
ATOM 1599 O O . SER A 1 195 ? 21.875 4.379 25.594 1 93.31 195 SER A O 1
ATOM 1601 N N . TYR A 1 196 ? 23 5.711 27.031 1 93.75 196 TYR A N 1
ATOM 1602 C CA . TYR A 1 196 ? 24.203 5.711 26.203 1 93.75 196 TYR A CA 1
ATOM 1603 C C . TYR A 1 196 ? 24.766 4.305 26.078 1 93.75 196 TYR A C 1
ATOM 1605 O O . TYR A 1 196 ? 25.172 3.885 24.984 1 93.75 196 TYR A O 1
ATOM 1613 N N . GLU A 1 197 ? 24.859 3.607 27.094 1 92.88 197 GLU A N 1
ATOM 1614 C CA . GLU A 1 197 ? 25.391 2.252 27.078 1 92.88 197 GLU A CA 1
ATOM 1615 C C . GLU A 1 197 ? 24.578 1.335 26.188 1 92.88 197 GLU A C 1
ATOM 1617 O O . GLU A 1 197 ? 25.141 0.509 25.453 1 92.88 197 GLU A O 1
ATOM 1622 N N . ASN A 1 198 ? 23.312 1.462 26.234 1 92.88 198 ASN A N 1
ATOM 1623 C CA . ASN A 1 198 ? 22.438 0.661 25.375 1 92.88 198 ASN A CA 1
ATOM 1624 C C . ASN A 1 198 ? 22.672 0.977 23.906 1 92.88 198 ASN A C 1
ATOM 1626 O O . ASN A 1 198 ? 22.688 0.071 23.062 1 92.88 198 ASN A O 1
ATOM 1630 N N . LEU A 1 199 ? 22.797 2.229 23.609 1 93 199 LEU A N 1
ATOM 1631 C CA . LEU A 1 199 ? 23 2.645 22.234 1 93 199 LEU A CA 1
ATOM 1632 C C . LEU A 1 199 ? 24.359 2.148 21.719 1 93 199 LEU A C 1
ATOM 1634 O O . LEU A 1 199 ? 24.484 1.77 20.547 1 93 199 LEU A O 1
ATOM 1638 N N . ARG A 1 200 ? 25.297 2.172 22.625 1 92.38 200 ARG A N 1
ATOM 1639 C CA . ARG A 1 200 ? 26.625 1.677 22.266 1 92.38 200 ARG A CA 1
ATOM 1640 C C . ARG A 1 200 ? 26.594 0.183 21.953 1 92.38 200 ARG A C 1
ATOM 1642 O O . ARG A 1 200 ? 27.25 -0.284 21.031 1 92.38 200 ARG A O 1
ATOM 1649 N N . LYS A 1 201 ? 25.859 -0.541 22.75 1 92 201 LYS A N 1
ATOM 1650 C CA . LYS A 1 201 ? 25.719 -1.98 22.547 1 92 201 LYS A CA 1
ATOM 1651 C C . LYS A 1 201 ? 25.031 -2.287 21.219 1 92 201 LYS A C 1
ATOM 1653 O O . LYS A 1 201 ? 25.516 -3.127 20.453 1 92 201 LYS A O 1
ATOM 1658 N N . ILE A 1 202 ? 23.969 -1.558 20.906 1 90.31 202 ILE A N 1
ATOM 1659 C CA . ILE A 1 202 ? 23.172 -1.814 19.703 1 90.31 202 ILE A CA 1
ATOM 1660 C C . ILE A 1 202 ? 23.984 -1.441 18.469 1 90.31 202 ILE A C 1
ATOM 1662 O O . ILE A 1 202 ? 23.859 -2.088 17.422 1 90.31 202 ILE A O 1
ATOM 1666 N N . SER A 1 203 ? 24.781 -0.408 18.578 1 89.75 203 SER A N 1
ATOM 1667 C CA . SER A 1 203 ? 25.578 0.054 17.438 1 89.75 203 SER A CA 1
ATOM 1668 C C . SER A 1 203 ? 26.906 -0.696 17.344 1 89.75 203 SER A C 1
ATOM 1670 O O . SER A 1 203 ? 27.734 -0.399 16.484 1 89.75 203 SER A O 1
ATOM 1672 N N . ARG A 1 204 ? 27.141 -1.581 18.266 1 89.94 204 ARG A N 1
ATOM 1673 C CA . ARG A 1 204 ? 28.375 -2.359 18.312 1 89.94 204 ARG A CA 1
ATOM 1674 C C . ARG A 1 204 ? 29.594 -1.454 18.484 1 89.94 204 ARG A C 1
ATOM 1676 O O . ARG A 1 204 ? 30.594 -1.605 17.781 1 89.94 204 ARG A O 1
ATOM 1683 N N . GLY A 1 205 ? 29.344 -0.378 19.203 1 85.94 205 GLY A N 1
ATOM 1684 C CA . GLY A 1 205 ? 30.438 0.518 19.578 1 85.94 205 GLY A CA 1
ATOM 1685 C C . GLY A 1 205 ? 30.594 1.687 18.625 1 85.94 205 GLY A C 1
ATOM 1686 O O . GLY A 1 205 ? 31.438 2.564 18.844 1 85.94 205 GLY A O 1
ATOM 1687 N N . LYS A 1 206 ? 29.859 1.813 17.672 1 87.81 206 LYS A N 1
ATOM 1688 C CA . LYS A 1 206 ? 30.047 2.836 16.641 1 87.81 206 LYS A CA 1
ATOM 1689 C C . LYS A 1 206 ? 29.406 4.156 17.062 1 87.81 206 LYS A C 1
ATOM 1691 O O . LYS A 1 206 ? 29.703 5.211 16.5 1 87.81 206 LYS A O 1
ATOM 1696 N N . PHE A 1 207 ? 28.531 4.125 18.016 1 92.44 207 PHE A N 1
ATOM 1697 C CA . PHE A 1 207 ? 27.891 5.332 18.516 1 92.44 207 PHE A CA 1
ATOM 1698 C C . PHE A 1 207 ? 28.734 5.98 19.609 1 92.44 207 PHE A C 1
ATOM 1700 O O . PHE A 1 207 ? 28.656 5.605 20.781 1 92.44 207 PHE A O 1
ATOM 1707 N N . SER A 1 208 ? 29.469 6.957 19.219 1 92 208 SER A N 1
ATOM 1708 C CA . SER A 1 208 ? 30.438 7.598 20.094 1 92 208 SER A CA 1
ATOM 1709 C C . SER A 1 208 ? 29.75 8.539 21.078 1 92 208 SER A C 1
ATOM 1711 O O . SER A 1 208 ? 28.578 8.859 20.922 1 92 208 SER A O 1
ATOM 1713 N N . MET A 1 209 ? 30.516 8.922 22.109 1 92.75 209 MET A N 1
ATOM 1714 C CA . MET A 1 209 ? 30.016 9.867 23.094 1 92.75 209 MET A CA 1
ATOM 1715 C C . MET A 1 209 ? 29.719 11.219 22.453 1 92.75 209 MET A C 1
ATOM 1717 O O . MET A 1 209 ? 28.766 11.898 22.828 1 92.75 209 MET A O 1
ATOM 1721 N N . GLN A 1 210 ? 30.484 11.57 21.547 1 93.25 210 GLN A N 1
ATOM 1722 C CA . GLN A 1 210 ? 30.266 12.82 20.828 1 93.25 210 GLN A CA 1
ATOM 1723 C C . GLN A 1 210 ? 28.938 12.805 20.078 1 93.25 210 GLN A C 1
ATOM 1725 O O . GLN A 1 210 ? 28.188 13.781 20.109 1 93.25 210 GLN A O 1
ATOM 1730 N N . LYS A 1 211 ? 28.703 11.711 19.438 1 94 211 LYS A N 1
ATOM 1731 C CA . LYS A 1 211 ? 27.438 11.562 18.719 1 94 211 LYS A CA 1
ATOM 1732 C C . LYS A 1 211 ? 26.25 11.586 19.672 1 94 211 LYS A C 1
ATOM 1734 O O . LYS A 1 211 ? 25.203 12.156 19.359 1 94 211 LYS A O 1
ATOM 1739 N N . PHE A 1 212 ? 26.469 10.984 20.812 1 95.12 212 PHE A N 1
ATOM 1740 C CA . PHE A 1 212 ? 25.422 10.922 21.828 1 95.12 212 PHE A CA 1
ATOM 1741 C C . PHE A 1 212 ? 25.062 12.312 22.328 1 95.12 212 PHE A C 1
ATOM 1743 O O . PHE A 1 212 ? 23.891 12.68 22.375 1 95.12 212 PHE A O 1
ATOM 1750 N N . LEU A 1 213 ? 26.031 13.102 22.609 1 95 213 LEU A N 1
ATOM 1751 C CA . LEU A 1 213 ? 25.828 14.453 23.094 1 95 213 LEU A CA 1
ATOM 1752 C C . LEU A 1 213 ? 25.234 15.344 22.016 1 95 213 LEU A C 1
ATOM 1754 O O . LEU A 1 213 ? 24.391 16.203 22.297 1 95 213 LEU A O 1
ATOM 1758 N N . LYS A 1 214 ? 25.703 15.102 20.875 1 95.12 214 LYS A N 1
ATOM 1759 C CA . LYS A 1 214 ? 25.188 15.883 19.75 1 95.12 214 LYS A CA 1
ATOM 1760 C C . LYS A 1 214 ? 23.703 15.609 19.531 1 95.12 214 LYS A C 1
ATOM 1762 O O . LYS A 1 214 ? 22.922 16.531 19.266 1 95.12 214 LYS A O 1
ATOM 1767 N N . LEU A 1 215 ? 23.328 14.352 19.594 1 95.25 215 LEU A N 1
ATOM 1768 C CA . LEU A 1 215 ? 21.938 13.984 19.422 1 95.25 215 LEU A CA 1
ATOM 1769 C C . LEU A 1 215 ? 21.062 14.586 20.531 1 95.25 215 LEU A C 1
ATOM 1771 O O . LEU A 1 215 ? 19.969 15.078 20.266 1 95.25 215 LEU A O 1
ATOM 1775 N N . LYS A 1 216 ? 21.516 14.539 21.703 1 95.5 216 LYS A N 1
ATOM 1776 C CA . LYS A 1 216 ? 20.797 15.125 22.828 1 95.5 216 LYS A CA 1
ATOM 1777 C C . LYS A 1 216 ? 20.594 16.625 22.625 1 95.5 216 LYS A C 1
ATOM 1779 O O . LYS A 1 216 ? 19.516 17.156 22.922 1 95.5 216 LYS A O 1
ATOM 1784 N N . GLU A 1 217 ? 21.609 17.234 22.172 1 94.75 217 GLU A N 1
ATOM 1785 C CA . GLU A 1 217 ? 21.547 18.672 21.938 1 94.75 217 GLU A CA 1
ATOM 1786 C C . GLU A 1 217 ? 20.547 19 20.828 1 94.75 217 GLU A C 1
ATOM 1788 O O . GLU A 1 217 ? 19.766 19.953 20.953 1 94.75 217 GLU A O 1
ATOM 1793 N N . LEU A 1 218 ? 20.609 18.234 19.797 1 93.69 218 LEU A N 1
ATOM 1794 C CA . LEU A 1 218 ? 19.672 18.438 18.703 1 93.69 218 LEU A CA 1
ATOM 1795 C C . LEU A 1 218 ? 18.234 18.266 19.172 1 93.69 218 LEU A C 1
ATOM 1797 O O . LEU A 1 218 ? 17.344 19.016 18.766 1 93.69 218 LEU A O 1
ATOM 1801 N N . ALA A 1 219 ? 18.062 17.234 19.984 1 94.94 219 ALA A N 1
ATOM 1802 C CA . ALA A 1 219 ? 16.734 16.953 20.516 1 94.94 219 ALA A CA 1
ATOM 1803 C C . ALA A 1 219 ? 16.25 18.094 21.406 1 94.94 219 ALA A C 1
ATOM 1805 O O . ALA A 1 219 ? 15.078 18.484 21.359 1 94.94 219 ALA A O 1
ATOM 1806 N N . ALA A 1 220 ? 17.094 18.672 22.156 1 93.44 220 ALA A N 1
ATOM 1807 C CA . ALA A 1 220 ? 16.766 19.75 23.094 1 93.44 220 ALA A CA 1
ATOM 1808 C C . ALA A 1 220 ? 16.422 21.031 22.328 1 93.44 220 ALA A C 1
ATOM 1810 O O . ALA A 1 220 ? 15.609 21.828 22.797 1 93.44 220 ALA A O 1
ATOM 1811 N N . ASN A 1 221 ? 17.031 21.156 21.188 1 91.12 221 ASN A N 1
ATOM 1812 C CA . ASN A 1 221 ? 16.875 22.422 20.469 1 91.12 221 ASN A CA 1
ATOM 1813 C C . ASN A 1 221 ? 16.078 22.234 19.188 1 91.12 221 ASN A C 1
ATOM 1815 O O . ASN A 1 221 ? 16.156 23.062 18.281 1 91.12 221 ASN A O 1
ATOM 1819 N N . THR A 1 222 ? 15.383 21.172 19.109 1 92.88 222 THR A N 1
ATOM 1820 C CA . THR A 1 222 ? 14.672 20.875 17.875 1 92.88 222 THR A CA 1
ATOM 1821 C C . THR A 1 222 ? 13.609 21.938 17.609 1 92.88 222 THR A C 1
ATOM 1823 O O . THR A 1 222 ? 13.023 22.5 18.547 1 92.88 222 THR A O 1
ATOM 1826 N N . VAL A 1 223 ? 13.305 22.188 16.344 1 90.25 223 VAL A N 1
ATOM 1827 C CA . VAL A 1 223 ? 12.258 23.125 15.945 1 90.25 223 VAL A CA 1
ATOM 1828 C C . VAL A 1 223 ? 10.93 22.359 15.805 1 90.25 223 VAL A C 1
ATOM 1830 O O . VAL A 1 223 ? 9.891 22.969 15.531 1 90.25 223 VAL A O 1
ATOM 1833 N N . GLY A 1 224 ? 11.062 21.047 15.992 1 89.38 224 GLY A N 1
ATOM 1834 C CA . GLY A 1 224 ? 9.875 20.219 15.859 1 89.38 224 GLY A CA 1
ATOM 1835 C C . GLY A 1 224 ? 8.898 20.391 17.016 1 89.38 224 GLY A C 1
ATOM 1836 O O . GLY A 1 224 ? 9.273 20.875 18.078 1 89.38 224 GLY A O 1
ATOM 1837 N N . GLU A 1 225 ? 7.676 20.109 16.688 1 83.56 225 GLU A N 1
ATOM 1838 C CA . GLU A 1 225 ? 6.625 20.188 17.688 1 83.56 225 GLU A CA 1
ATOM 1839 C C . GLU A 1 225 ? 6.254 18.812 18.219 1 83.56 225 GLU A C 1
ATOM 1841 O O . GLU A 1 225 ? 5.934 17.906 17.453 1 83.56 225 GLU A O 1
ATOM 1846 N N . ASN A 1 226 ? 6.527 18.672 19.516 1 77.94 226 ASN A N 1
ATOM 1847 C CA . ASN A 1 226 ? 6.109 17.422 20.141 1 77.94 226 ASN A CA 1
ATOM 1848 C C . ASN A 1 226 ? 4.609 17.406 20.422 1 77.94 226 ASN A C 1
ATOM 1850 O O . ASN A 1 226 ? 4.07 18.359 20.969 1 77.94 226 ASN A O 1
ATOM 1854 N N . ASN A 1 227 ? 3.938 16.547 19.766 1 81.94 227 ASN A N 1
ATOM 1855 C CA . ASN A 1 227 ? 2.506 16.359 19.984 1 81.94 227 ASN A CA 1
ATOM 1856 C C . ASN A 1 227 ? 2.15 14.875 20.125 1 81.94 227 ASN A C 1
ATOM 1858 O O . ASN A 1 227 ? 2.768 14.023 19.484 1 81.94 227 ASN A O 1
ATOM 1862 N N . GLU A 1 228 ? 1.26 14.68 21.078 1 84.88 228 GLU A N 1
ATOM 1863 C CA . GLU A 1 228 ? 0.823 13.32 21.359 1 84.88 228 GLU A CA 1
ATOM 1864 C C . GLU A 1 228 ? 0.23 12.656 20.125 1 84.88 228 GLU A C 1
ATOM 1866 O O . GLU A 1 228 ? 0.338 11.438 19.953 1 84.88 228 GLU A O 1
ATOM 1871 N N . ILE A 1 229 ? -0.277 13.484 19.312 1 89.06 229 ILE A N 1
ATOM 1872 C CA . ILE A 1 229 ? -0.917 12.961 18.109 1 89.06 229 ILE A CA 1
ATOM 1873 C C . ILE A 1 229 ? 0.138 12.375 17.172 1 89.06 229 ILE A C 1
ATOM 1875 O O . ILE A 1 229 ? -0.015 11.258 16.672 1 89.06 229 ILE A O 1
ATOM 1879 N N . PHE A 1 230 ? 1.182 13.078 16.969 1 90.5 230 PHE A N 1
ATOM 1880 C CA . PHE A 1 230 ? 2.244 12.609 16.094 1 90.5 230 PHE A CA 1
ATOM 1881 C C . PHE A 1 230 ? 2.986 11.438 16.703 1 90.5 230 PHE A C 1
ATOM 1883 O O . PHE A 1 230 ? 3.439 10.539 16 1 90.5 230 PHE A O 1
ATOM 1890 N N . SER A 1 231 ? 3.061 11.492 18.047 1 89.94 231 SER A N 1
ATOM 1891 C CA . SER A 1 231 ? 3.68 10.359 18.734 1 89.94 231 SER A CA 1
ATOM 1892 C C . SER A 1 231 ? 2.875 9.086 18.547 1 89.94 231 SER A C 1
ATOM 1894 O O . SER A 1 231 ? 3.445 8.008 18.328 1 89.94 231 SER A O 1
ATOM 1896 N N . ALA A 1 232 ? 1.604 9.234 18.625 1 90.44 232 ALA A N 1
ATOM 1897 C CA . ALA A 1 232 ? 0.731 8.078 18.406 1 90.44 232 ALA A CA 1
ATOM 1898 C C . ALA A 1 232 ? 0.871 7.547 16.984 1 90.44 232 ALA A C 1
ATOM 1900 O O . ALA A 1 232 ? 0.914 6.332 16.766 1 90.44 232 ALA A O 1
ATOM 1901 N N . GLN A 1 233 ? 0.931 8.445 16.047 1 94.44 233 GLN A N 1
ATOM 1902 C CA . GLN A 1 233 ? 1.12 8.047 14.648 1 94.44 233 GLN A CA 1
ATOM 1903 C C . GLN A 1 233 ? 2.436 7.301 14.469 1 94.44 233 GLN A C 1
ATOM 1905 O O . GLN A 1 233 ? 2.473 6.254 13.812 1 94.44 233 GLN A O 1
ATOM 1910 N N . LEU A 1 234 ? 3.449 7.871 15.078 1 94.75 234 LEU A N 1
ATOM 1911 C CA . LEU A 1 234 ? 4.77 7.262 14.961 1 94.75 234 LEU A CA 1
ATOM 1912 C C . LEU A 1 234 ? 4.781 5.859 15.562 1 94.75 234 LEU A C 1
ATOM 1914 O O . LEU A 1 234 ? 5.348 4.934 14.977 1 94.75 234 LEU A O 1
ATOM 1918 N N . ASN A 1 235 ? 4.133 5.742 16.672 1 94.38 235 ASN A N 1
ATOM 1919 C CA . ASN A 1 235 ? 4.062 4.441 17.328 1 94.38 235 ASN A CA 1
ATOM 1920 C C . ASN A 1 235 ? 3.342 3.41 16.469 1 94.38 235 ASN A C 1
ATOM 1922 O O . ASN A 1 235 ? 3.791 2.268 16.359 1 94.38 235 ASN A O 1
ATOM 1926 N N . SER A 1 236 ? 2.26 3.818 15.891 1 96.75 236 SER A N 1
ATOM 1927 C CA . SER A 1 236 ? 1.502 2.922 15.016 1 96.75 236 SER A CA 1
ATOM 1928 C C . SER A 1 236 ? 2.322 2.506 13.805 1 96.75 236 SER A C 1
ATOM 1930 O O . SER A 1 236 ? 2.346 1.33 13.438 1 96.75 236 SER A O 1
ATOM 1932 N N . LEU A 1 237 ? 2.99 3.449 13.234 1 97.56 237 LEU A N 1
ATOM 1933 C CA . LEU A 1 237 ? 3.801 3.184 12.055 1 97.56 237 LEU A CA 1
ATOM 1934 C C . LEU A 1 237 ? 4.969 2.264 12.391 1 97.56 237 LEU A C 1
ATOM 1936 O O . LEU A 1 237 ? 5.297 1.358 11.617 1 97.56 237 LEU A O 1
ATOM 1940 N N . MET A 1 238 ? 5.547 2.457 13.578 1 96.62 238 MET A N 1
ATOM 1941 C CA . MET A 1 238 ? 6.656 1.62 14.023 1 96.62 238 MET A CA 1
ATOM 1942 C C . MET A 1 238 ? 6.199 0.183 14.25 1 96.62 238 MET A C 1
ATOM 1944 O O . MET A 1 238 ? 6.902 -0.761 13.891 1 96.62 238 MET A O 1
ATOM 1948 N N . ALA A 1 239 ? 5.039 0.049 14.82 1 97.25 239 ALA A N 1
ATOM 1949 C CA . ALA A 1 239 ? 4.488 -1.284 15.055 1 97.25 239 ALA A CA 1
ATOM 1950 C C . ALA A 1 239 ? 4.258 -2.021 13.742 1 97.25 239 ALA A C 1
ATOM 1952 O O . ALA A 1 239 ? 4.605 -3.197 13.609 1 97.25 239 ALA A O 1
ATOM 1953 N N . LEU A 1 240 ? 3.717 -1.356 12.82 1 98.06 240 LEU A N 1
ATOM 1954 C CA . LEU A 1 240 ? 3.445 -1.947 11.516 1 98.06 240 LEU A CA 1
ATOM 1955 C C . LEU A 1 240 ? 4.746 -2.266 10.781 1 98.06 240 LEU A C 1
ATOM 1957 O O . LEU A 1 240 ? 4.863 -3.316 10.148 1 98.06 240 LEU A O 1
ATOM 1961 N N . TYR A 1 241 ? 5.711 -1.313 10.883 1 97.44 241 TYR A N 1
ATOM 1962 C CA . TYR A 1 241 ? 7.023 -1.546 10.289 1 97.44 241 TYR A CA 1
ATOM 1963 C C . TYR A 1 241 ? 7.66 -2.811 10.852 1 97.44 241 TYR A C 1
ATOM 1965 O O . TYR A 1 241 ? 8.109 -3.674 10.102 1 97.44 241 TYR A O 1
ATOM 1973 N N . ASN A 1 242 ? 7.656 -2.904 12.18 1 97.31 242 ASN A N 1
ATOM 1974 C CA . ASN A 1 242 ? 8.273 -4.051 12.844 1 97.31 242 ASN A CA 1
ATOM 1975 C C . ASN A 1 242 ? 7.598 -5.359 12.445 1 97.31 242 ASN A C 1
ATOM 1977 O O . ASN A 1 242 ? 8.273 -6.355 12.18 1 97.31 242 ASN A O 1
ATOM 1981 N N . GLN A 1 243 ? 6.289 -5.32 12.383 1 98 243 GLN A N 1
ATOM 1982 C CA . GLN A 1 243 ? 5.566 -6.52 11.969 1 98 243 GLN A CA 1
ATOM 1983 C C . GLN A 1 243 ? 5.902 -6.895 10.523 1 98 243 GLN A C 1
ATOM 1985 O O . GLN A 1 243 ? 6.055 -8.078 10.203 1 98 243 GLN A O 1
ATOM 1990 N N . SER A 1 244 ? 5.977 -5.898 9.648 1 97.81 244 SER A N 1
ATOM 1991 C CA . SER A 1 244 ? 6.32 -6.152 8.258 1 97.81 244 SER A CA 1
ATOM 1992 C C . SER A 1 244 ? 7.707 -6.77 8.133 1 97.81 244 SER A C 1
ATOM 1994 O O . SER A 1 244 ? 7.926 -7.656 7.301 1 97.81 244 SER A O 1
ATOM 1996 N N . VAL A 1 245 ? 8.672 -6.293 9 1 97.38 245 VAL A N 1
ATOM 1997 C CA . VAL A 1 245 ? 10.031 -6.832 8.984 1 97.38 245 VAL A CA 1
ATOM 1998 C C . VAL A 1 245 ? 10 -8.312 9.359 1 97.38 245 VAL A C 1
ATOM 2000 O O . VAL A 1 245 ? 10.648 -9.133 8.703 1 97.38 245 VAL A O 1
ATOM 2003 N N . ILE A 1 246 ? 9.227 -8.641 10.328 1 97.69 246 ILE A N 1
ATOM 2004 C CA . ILE A 1 246 ? 9.117 -10.016 10.789 1 97.69 246 ILE A CA 1
ATOM 2005 C C . ILE A 1 246 ? 8.57 -10.898 9.672 1 97.69 246 ILE A C 1
ATOM 2007 O O . ILE A 1 246 ? 9.133 -11.953 9.367 1 97.69 246 ILE A O 1
ATOM 2011 N N . GLU A 1 247 ? 7.512 -10.438 9.023 1 97.81 247 GLU A N 1
ATOM 2012 C CA . GLU A 1 247 ? 6.859 -11.234 7.992 1 97.81 247 GLU A CA 1
ATOM 2013 C C . GLU A 1 247 ? 7.73 -11.352 6.746 1 97.81 247 GLU A C 1
ATOM 2015 O O . GLU A 1 247 ? 7.805 -12.422 6.129 1 97.81 247 GLU A O 1
ATOM 2020 N N . VAL A 1 248 ? 8.383 -10.25 6.371 1 97.75 248 VAL A N 1
ATOM 2021 C CA . VAL A 1 248 ? 9.273 -10.273 5.207 1 97.75 248 VAL A CA 1
ATOM 2022 C C . VAL A 1 248 ? 10.398 -11.273 5.441 1 97.75 248 VAL A C 1
ATOM 2024 O O . VAL A 1 248 ? 10.734 -12.062 4.559 1 97.75 248 VAL A O 1
ATOM 2027 N N . ASN A 1 249 ? 10.977 -11.266 6.664 1 97.75 249 ASN A N 1
ATOM 2028 C CA . ASN A 1 249 ? 12.055 -12.188 6.996 1 97.75 249 ASN A CA 1
ATOM 2029 C C . ASN A 1 249 ? 11.594 -13.641 6.934 1 97.75 249 ASN A C 1
ATOM 2031 O O . ASN A 1 249 ? 12.32 -14.508 6.453 1 97.75 249 ASN A O 1
ATOM 2035 N N . ALA A 1 250 ? 10.422 -13.883 7.379 1 97 250 ALA A N 1
ATOM 2036 C CA . ALA A 1 250 ? 9.875 -15.234 7.34 1 97 250 ALA A CA 1
ATOM 2037 C C . ALA A 1 250 ? 9.711 -15.727 5.902 1 97 250 ALA A C 1
ATOM 2039 O O . ALA A 1 250 ? 10.094 -16.859 5.582 1 97 250 ALA A O 1
ATOM 2040 N N . LEU A 1 251 ? 9.195 -14.883 5.062 1 97 251 LEU A N 1
ATOM 2041 C CA . LEU A 1 251 ? 9.016 -15.242 3.662 1 97 251 LEU A CA 1
ATOM 2042 C C . LEU A 1 251 ? 10.359 -15.453 2.979 1 97 251 LEU A C 1
ATOM 2044 O O . LEU A 1 251 ? 10.523 -16.391 2.188 1 97 251 LEU A O 1
ATOM 2048 N N . GLU A 1 252 ? 11.297 -14.57 3.312 1 97.56 252 GLU A N 1
ATOM 2049 C CA . GLU A 1 252 ? 12.625 -14.672 2.705 1 97.56 252 GLU A CA 1
ATOM 2050 C C . GLU A 1 252 ? 13.305 -15.984 3.086 1 97.56 252 GLU A C 1
ATOM 2052 O O . GLU A 1 252 ? 13.961 -16.609 2.254 1 97.56 252 GLU A O 1
ATOM 2057 N N . GLN A 1 253 ? 13.133 -16.391 4.293 1 96.94 253 GLN A N 1
ATOM 2058 C CA . GLN A 1 253 ? 13.711 -17.672 4.723 1 96.94 253 GLN A CA 1
ATOM 2059 C C . GLN A 1 253 ? 13.125 -18.828 3.93 1 96.94 253 GLN A C 1
ATOM 2061 O O . GLN A 1 253 ? 13.859 -19.734 3.521 1 96.94 253 GLN A O 1
ATOM 2066 N N . GLN A 1 254 ? 11.883 -18.781 3.699 1 95.25 254 GLN A N 1
ATOM 2067 C CA . GLN A 1 254 ? 11.227 -19.828 2.92 1 95.25 254 GLN A CA 1
ATOM 2068 C C . GLN A 1 254 ? 11.688 -19.797 1.466 1 95.25 254 GLN A C 1
ATOM 2070 O O . GLN A 1 254 ? 11.938 -20.844 0.869 1 95.25 254 GLN A O 1
ATOM 2075 N N . ILE A 1 255 ? 11.789 -18.641 0.927 1 96.81 255 ILE A N 1
ATOM 2076 C CA . ILE A 1 255 ? 12.219 -18.469 -0.457 1 96.81 255 ILE A CA 1
ATOM 2077 C C . ILE A 1 255 ? 13.641 -19.016 -0.625 1 96.81 255 ILE A C 1
ATOM 2079 O O . ILE A 1 255 ? 13.906 -19.781 -1.562 1 96.81 255 ILE A O 1
ATOM 2083 N N . ILE A 1 256 ? 14.484 -18.672 0.309 1 97.25 256 ILE A N 1
ATOM 2084 C CA . ILE A 1 256 ? 15.883 -19.094 0.253 1 97.25 256 ILE A CA 1
ATOM 2085 C C . ILE A 1 256 ? 15.961 -20.609 0.364 1 97.25 256 ILE A C 1
ATOM 2087 O O . ILE A 1 256 ? 16.688 -21.266 -0.402 1 97.25 256 ILE A O 1
ATOM 2091 N N . TRP A 1 257 ? 15.164 -21.125 1.222 1 95.19 257 TRP A N 1
ATOM 2092 C CA . TRP A 1 257 ? 15.141 -22.578 1.396 1 95.19 257 TRP A CA 1
ATOM 2093 C C . TRP A 1 257 ? 14.703 -23.266 0.112 1 95.19 257 TRP A C 1
ATOM 2095 O O . TRP A 1 257 ? 15.336 -24.234 -0.322 1 95.19 257 TRP A O 1
ATOM 2105 N N . LEU A 1 258 ? 13.719 -22.812 -0.536 1 93.75 258 LEU A N 1
ATOM 2106 C CA . LEU A 1 258 ? 13.164 -23.438 -1.739 1 93.75 258 LEU A CA 1
ATOM 2107 C C . LEU A 1 258 ? 14.156 -23.344 -2.895 1 93.75 258 LEU A C 1
ATOM 2109 O O . LEU A 1 258 ? 14.406 -24.344 -3.576 1 93.75 258 LEU A O 1
ATOM 2113 N N . ILE A 1 259 ? 14.789 -22.219 -3.068 1 95.5 259 ILE A N 1
ATOM 2114 C CA . ILE A 1 259 ? 15.641 -22.016 -4.23 1 95.5 259 ILE A CA 1
ATOM 2115 C C . ILE A 1 259 ? 16.953 -22.797 -4.047 1 95.5 259 ILE A C 1
ATOM 2117 O O . ILE A 1 259 ? 17.516 -23.297 -5.016 1 95.5 259 ILE A O 1
ATOM 2121 N N . GLU A 1 260 ? 17.391 -22.875 -2.834 1 95.25 260 GLU A N 1
ATOM 2122 C CA . GLU A 1 260 ? 18.609 -23.641 -2.562 1 95.25 260 GLU A CA 1
ATOM 2123 C C . GLU A 1 260 ? 18.391 -25.125 -2.783 1 95.25 260 GLU A C 1
ATOM 2125 O O . GLU A 1 260 ? 19.312 -25.844 -3.176 1 95.25 260 GLU A O 1
ATOM 2130 N N . ASN A 1 261 ? 17.188 -25.562 -2.58 1 93.44 261 ASN A N 1
ATOM 2131 C CA . ASN A 1 261 ? 16.859 -26.969 -2.855 1 93.44 261 ASN A CA 1
ATOM 2132 C C . ASN A 1 261 ? 16.719 -27.219 -4.352 1 93.44 261 ASN A C 1
ATOM 2134 O O . ASN A 1 261 ? 17.094 -28.297 -4.836 1 93.44 261 ASN A O 1
ATOM 2138 N N . ILE A 1 262 ? 16.156 -26.266 -5.023 1 91.44 262 ILE A N 1
ATOM 2139 C CA . ILE A 1 262 ? 16.062 -26.391 -6.473 1 91.44 262 ILE A CA 1
ATOM 2140 C C . ILE A 1 262 ? 17.453 -26.281 -7.094 1 91.44 262 ILE A C 1
ATOM 2142 O O . ILE A 1 262 ? 17.781 -27.031 -8.023 1 91.44 262 ILE A O 1
ATOM 2146 N N . ASN A 1 263 ? 18.266 -25.375 -6.574 1 94.5 263 ASN A N 1
ATOM 2147 C CA . ASN A 1 263 ? 19.672 -25.203 -6.895 1 94.5 263 ASN A CA 1
ATOM 2148 C C . ASN A 1 263 ? 19.891 -25.031 -8.398 1 94.5 263 ASN A C 1
ATOM 2150 O O . ASN A 1 263 ? 20.672 -25.781 -8.992 1 94.5 263 ASN A O 1
ATOM 2154 N N . PRO A 1 264 ? 19.297 -24.031 -9 1 95 264 PRO A N 1
ATOM 2155 C CA . PRO A 1 264 ? 19.562 -23.797 -10.414 1 95 264 PRO A CA 1
ATOM 2156 C C . PRO A 1 264 ? 21.031 -23.453 -10.672 1 95 264 PRO A C 1
ATOM 2158 O O . PRO A 1 264 ? 21.719 -22.953 -9.789 1 95 264 PRO A O 1
ATOM 2161 N N . HIS A 1 265 ? 21.516 -23.656 -11.844 1 95.75 265 HIS A N 1
ATOM 2162 C CA . HIS A 1 265 ? 22.922 -23.5 -12.18 1 95.75 265 HIS A CA 1
ATOM 2163 C C . HIS A 1 265 ? 23.344 -22.031 -12.117 1 95.75 265 HIS A C 1
ATOM 2165 O O . HIS A 1 265 ? 24.484 -21.719 -11.773 1 95.75 265 HIS A O 1
ATOM 2171 N N . PHE A 1 266 ? 22.453 -21.156 -12.383 1 95.5 266 PHE A N 1
ATOM 2172 C CA . PHE A 1 266 ? 22.828 -19.75 -12.43 1 95.5 266 PHE A CA 1
ATOM 2173 C C . PHE A 1 266 ? 23.016 -19.188 -11.023 1 95.5 266 PHE A C 1
ATOM 2175 O O . PHE A 1 266 ? 23.5 -18.062 -10.852 1 95.5 266 PHE A O 1
ATOM 2182 N N . LEU A 1 267 ? 22.672 -19.938 -10.008 1 95.69 267 LEU A N 1
ATOM 2183 C CA . LEU A 1 267 ? 22.984 -19.562 -8.633 1 95.69 267 LEU A CA 1
ATOM 2184 C C . LEU A 1 267 ? 24.484 -19.531 -8.398 1 95.69 267 LEU A C 1
ATOM 2186 O O . LEU A 1 267 ? 24.969 -18.875 -7.465 1 95.69 267 LEU A O 1
ATOM 2190 N N . THR A 1 268 ? 25.25 -20.188 -9.242 1 95.69 268 THR A N 1
ATOM 2191 C CA . THR A 1 268 ? 26.703 -20.281 -9.117 1 95.69 268 THR A CA 1
ATOM 2192 C C . THR A 1 268 ? 27.359 -19.016 -9.656 1 95.69 268 THR A C 1
ATOM 2194 O O . THR A 1 268 ? 28.562 -18.812 -9.469 1 95.69 268 THR A O 1
ATOM 2197 N N . ILE A 1 269 ? 26.641 -18.188 -10.312 1 96.19 269 ILE A N 1
ATOM 2198 C CA . ILE A 1 269 ? 27.203 -16.953 -10.836 1 96.19 269 ILE A CA 1
ATOM 2199 C C . ILE A 1 269 ? 27.453 -15.977 -9.688 1 96.19 269 ILE A C 1
ATOM 2201 O O . ILE A 1 269 ? 26.516 -15.539 -9.016 1 96.19 269 ILE A O 1
ATOM 2205 N N . PRO A 1 270 ? 28.719 -15.57 -9.5 1 95.81 270 PRO A N 1
ATOM 2206 C CA . PRO A 1 270 ? 28.953 -14.555 -8.469 1 95.81 270 PRO A CA 1
ATOM 2207 C C . PRO A 1 270 ? 28.203 -13.258 -8.727 1 95.81 270 PRO A C 1
ATOM 2209 O O . PRO A 1 270 ? 28.281 -12.703 -9.828 1 95.81 270 PRO A O 1
ATOM 2212 N N . GLY A 1 271 ? 27.484 -12.828 -7.703 1 95.25 271 GLY A N 1
ATOM 2213 C CA . GLY A 1 271 ? 26.688 -11.625 -7.859 1 95.25 271 GLY A CA 1
ATOM 2214 C C . GLY A 1 271 ? 25.203 -11.883 -7.801 1 95.25 271 GLY A C 1
ATOM 2215 O O . GLY A 1 271 ? 24.422 -10.969 -7.547 1 95.25 271 GLY A O 1
ATOM 2216 N N . ILE A 1 272 ? 24.828 -13.141 -8.086 1 97 272 ILE A N 1
ATOM 2217 C CA . ILE A 1 272 ? 23.422 -13.5 -7.988 1 97 272 ILE A CA 1
ATOM 2218 C C . ILE A 1 272 ? 23.141 -14.133 -6.625 1 97 272 ILE A C 1
ATOM 2220 O O . ILE A 1 272 ? 23.641 -15.211 -6.316 1 97 272 ILE A O 1
ATOM 2224 N N . GLY A 1 273 ? 22.344 -13.445 -5.816 1 96.44 273 GLY A N 1
ATOM 2225 C CA . GLY A 1 273 ? 21.953 -13.984 -4.52 1 96.44 273 GLY A CA 1
ATOM 2226 C C . GLY A 1 273 ? 20.734 -14.883 -4.59 1 96.44 273 GLY A C 1
ATOM 2227 O O . GLY A 1 273 ? 20.062 -14.945 -5.621 1 96.44 273 GLY A O 1
ATOM 2228 N N . ALA A 1 274 ? 20.453 -15.547 -3.539 1 97.25 274 ALA A N 1
ATOM 2229 C CA . ALA A 1 274 ? 19.375 -16.516 -3.473 1 97.25 274 ALA A CA 1
ATOM 2230 C C . ALA A 1 274 ? 18.031 -15.867 -3.799 1 97.25 274 ALA A C 1
ATOM 2232 O O . ALA A 1 274 ? 17.234 -16.422 -4.555 1 97.25 274 ALA A O 1
ATOM 2233 N N . LEU A 1 275 ? 17.781 -14.711 -3.281 1 97.56 275 LEU A N 1
ATOM 2234 C CA . LEU A 1 275 ? 16.5 -14.047 -3.479 1 97.56 275 LEU A CA 1
ATOM 2235 C C . LEU A 1 275 ? 16.297 -13.672 -4.941 1 97.56 275 LEU A C 1
ATOM 2237 O O . LEU A 1 275 ? 15.234 -13.898 -5.508 1 97.56 275 LEU A O 1
ATOM 2241 N N . SER A 1 276 ? 17.344 -13.109 -5.566 1 97.5 276 SER A N 1
ATOM 2242 C CA . SER A 1 276 ? 17.25 -12.766 -6.98 1 97.5 276 SER A CA 1
ATOM 2243 C C . SER A 1 276 ? 17.109 -14.016 -7.844 1 97.5 276 SER A C 1
ATOM 2245 O O . SER A 1 276 ? 16.328 -14.023 -8.805 1 97.5 276 SER A O 1
ATOM 2247 N N . ALA A 1 277 ? 17.828 -15.047 -7.473 1 97.25 277 ALA A N 1
ATOM 2248 C CA . ALA A 1 277 ? 17.75 -16.312 -8.203 1 97.25 277 ALA A CA 1
ATOM 2249 C C . ALA A 1 277 ? 16.328 -16.875 -8.148 1 97.25 277 ALA A C 1
ATOM 2251 O O . ALA A 1 277 ? 15.828 -17.406 -9.148 1 97.25 277 ALA A O 1
ATOM 2252 N N . ALA A 1 278 ? 15.758 -16.75 -6.98 1 97.12 278 ALA A N 1
ATOM 2253 C CA . ALA A 1 278 ? 14.406 -17.266 -6.801 1 97.12 278 ALA A CA 1
ATOM 2254 C C . ALA A 1 278 ? 13.422 -16.562 -7.73 1 97.12 278 ALA A C 1
ATOM 2256 O O . ALA A 1 278 ? 12.57 -17.203 -8.352 1 97.12 278 ALA A O 1
ATOM 2257 N N . VAL A 1 279 ? 13.516 -15.219 -7.836 1 96.88 279 VAL A N 1
ATOM 2258 C CA . VAL A 1 279 ? 12.633 -14.453 -8.711 1 96.88 279 VAL A CA 1
ATOM 2259 C C . VAL A 1 279 ? 12.867 -14.852 -10.164 1 96.88 279 VAL A C 1
ATOM 2261 O O . VAL A 1 279 ? 11.914 -15.086 -10.906 1 96.88 279 VAL A O 1
ATOM 2264 N N . ILE A 1 280 ? 14.117 -15 -10.539 1 96.06 280 ILE A N 1
ATOM 2265 C CA . ILE A 1 280 ? 14.461 -15.359 -11.906 1 96.06 280 ILE A CA 1
ATOM 2266 C C . ILE A 1 280 ? 13.883 -16.734 -12.242 1 96.06 280 ILE A C 1
ATOM 2268 O O . ILE A 1 280 ? 13.219 -16.906 -13.266 1 96.06 280 ILE A O 1
ATOM 2272 N N . TYR A 1 281 ? 14.102 -17.656 -11.375 1 94.75 281 TYR A N 1
ATOM 2273 C CA . TYR A 1 281 ? 13.609 -19.016 -11.57 1 94.75 281 TYR A CA 1
ATOM 2274 C C . TYR A 1 281 ? 12.094 -19.047 -11.633 1 94.75 281 TYR A C 1
ATOM 2276 O O . TYR A 1 281 ? 11.508 -19.688 -12.516 1 94.75 281 TYR A O 1
ATOM 2284 N N . ALA A 1 282 ? 11.477 -18.328 -10.703 1 93.19 282 ALA A N 1
ATOM 2285 C CA . ALA A 1 282 ? 10.023 -18.344 -10.586 1 93.19 282 ALA A CA 1
ATOM 2286 C C . ALA A 1 282 ? 9.367 -17.703 -11.805 1 93.19 282 ALA A C 1
ATOM 2288 O O . ALA A 1 282 ? 8.328 -18.156 -12.273 1 93.19 282 ALA A O 1
ATOM 2289 N N . GLU A 1 283 ? 9.906 -16.641 -12.281 1 92.06 283 GLU A N 1
ATOM 2290 C CA . GLU A 1 283 ? 9.312 -15.891 -13.375 1 92.06 283 GLU A CA 1
ATOM 2291 C C . GLU A 1 283 ? 9.547 -16.594 -14.711 1 92.06 283 GLU A C 1
ATOM 2293 O O . GLU A 1 283 ? 8.625 -16.719 -15.523 1 92.06 283 GLU A O 1
ATOM 2298 N N . TYR A 1 284 ? 10.734 -17.062 -14.961 1 90.12 284 TYR A N 1
ATOM 2299 C CA . TYR A 1 284 ? 11.016 -17.734 -16.219 1 90.12 284 TYR A CA 1
ATOM 2300 C C . TYR A 1 284 ? 10.398 -19.125 -16.25 1 90.12 284 TYR A C 1
ATOM 2302 O O . TYR A 1 284 ? 9.93 -19.594 -17.281 1 90.12 284 TYR A O 1
ATOM 2310 N N . GLY A 1 285 ? 10.438 -19.797 -15.047 1 86.31 285 GLY A N 1
ATOM 2311 C CA . GLY A 1 285 ? 10.047 -21.203 -15.016 1 86.31 285 GLY A CA 1
ATOM 2312 C C . GLY A 1 285 ? 11.078 -22.125 -15.641 1 86.31 285 GLY A C 1
ATOM 2313 O O . GLY A 1 285 ? 12.273 -22 -15.344 1 86.31 285 GLY A O 1
ATOM 2314 N N . ASP A 1 286 ? 10.617 -22.984 -16.422 1 81.12 286 ASP A N 1
ATOM 2315 C CA . ASP A 1 286 ? 11.508 -23.938 -17.094 1 81.12 286 ASP A CA 1
ATOM 2316 C C . ASP A 1 286 ? 12.227 -23.266 -18.266 1 81.12 286 ASP A C 1
ATOM 2318 O O . ASP A 1 286 ? 11.648 -23.109 -19.359 1 81.12 286 ASP A O 1
ATOM 2322 N N . ILE A 1 287 ? 13.453 -23.047 -18.094 1 86.19 287 ILE A N 1
ATOM 2323 C CA . ILE A 1 287 ? 14.25 -22.312 -19.062 1 86.19 287 ILE A CA 1
ATOM 2324 C C . ILE A 1 287 ? 14.508 -23.172 -20.297 1 86.19 287 ILE A C 1
ATOM 2326 O O . ILE A 1 287 ? 14.727 -22.656 -21.391 1 86.19 287 ILE A O 1
ATOM 2330 N N . SER A 1 288 ? 14.391 -24.469 -20.125 1 78.75 288 SER A N 1
ATOM 2331 C CA . SER A 1 288 ? 14.609 -25.391 -21.25 1 78.75 288 SER A CA 1
ATOM 2332 C C . SER A 1 288 ? 13.539 -25.203 -22.312 1 78.75 288 SER A C 1
ATOM 2334 O O . SER A 1 288 ? 13.719 -25.641 -23.469 1 78.75 288 SER A O 1
ATOM 2336 N N . LYS A 1 289 ? 12.516 -24.562 -21.984 1 76.94 289 LYS A N 1
ATOM 2337 C CA . LYS A 1 289 ? 11.406 -24.359 -22.906 1 76.94 289 LYS A CA 1
ATOM 2338 C C . LYS A 1 289 ? 11.664 -23.188 -23.844 1 76.94 289 LYS A C 1
ATOM 2340 O O . LYS A 1 289 ? 10.969 -23.016 -24.844 1 76.94 289 LYS A O 1
ATOM 2345 N N . PHE A 1 290 ? 12.641 -22.406 -23.469 1 86.06 290 PHE A N 1
ATOM 2346 C CA . PHE A 1 290 ? 13.023 -21.312 -24.344 1 86.06 290 PHE A CA 1
ATOM 2347 C C . PHE A 1 290 ? 13.961 -21.812 -25.438 1 86.06 290 PHE A C 1
ATOM 2349 O O . PHE A 1 290 ? 14.859 -22.609 -25.188 1 86.06 290 PHE A O 1
ATOM 2356 N N . ASN A 1 291 ? 13.742 -21.328 -26.609 1 85.62 291 ASN A N 1
ATOM 2357 C CA . ASN A 1 291 ? 14.547 -21.75 -27.75 1 85.62 291 ASN A CA 1
ATOM 2358 C C . ASN A 1 291 ? 15.852 -20.969 -27.828 1 85.62 291 ASN A C 1
ATOM 2360 O O . ASN A 1 291 ? 16.812 -21.422 -28.453 1 85.62 291 ASN A O 1
ATOM 2364 N N . SER A 1 292 ? 15.797 -19.766 -27.297 1 90.88 292 SER A N 1
ATOM 2365 C CA . SER A 1 292 ? 16.969 -18.906 -27.391 1 90.88 292 SER A CA 1
ATOM 2366 C C . SER A 1 292 ? 17 -17.891 -26.234 1 90.88 292 SER A C 1
ATOM 2368 O O . SER A 1 292 ? 15.977 -17.656 -25.578 1 90.88 292 SER A O 1
ATOM 2370 N N . SER A 1 293 ? 18.203 -17.375 -26.109 1 91.31 293 SER A N 1
ATOM 2371 C CA . SER A 1 293 ? 18.344 -16.312 -25.109 1 91.31 293 SER A CA 1
ATOM 2372 C C . SER A 1 293 ? 17.594 -15.062 -25.5 1 91.31 293 SER A C 1
ATOM 2374 O O . SER A 1 293 ? 17.125 -14.305 -24.641 1 91.31 293 SER A O 1
ATOM 2376 N N . SER A 1 294 ? 17.406 -14.875 -26.75 1 88.25 294 SER A N 1
ATOM 2377 C CA . SER A 1 294 ? 16.656 -13.727 -27.234 1 88.25 294 SER A CA 1
ATOM 2378 C C . SER A 1 294 ? 15.203 -13.789 -26.812 1 88.25 294 SER A C 1
ATOM 2380 O O . SER A 1 294 ? 14.586 -12.766 -26.516 1 88.25 294 SER A O 1
ATOM 2382 N N . GLN A 1 295 ? 14.742 -14.961 -26.844 1 87.44 295 GLN A N 1
ATOM 2383 C CA . GLN A 1 295 ? 13.367 -15.148 -26.375 1 87.44 295 GLN A CA 1
ATOM 2384 C C . GLN A 1 295 ? 13.234 -14.82 -24.891 1 87.44 295 GLN A C 1
ATOM 2386 O O . GLN A 1 295 ? 12.227 -14.258 -24.469 1 87.44 295 GLN A O 1
ATOM 2391 N N . MET A 1 296 ? 14.227 -15.195 -24.203 1 89.88 296 MET A N 1
ATOM 2392 C CA . MET A 1 296 ? 14.234 -14.891 -22.766 1 89.88 296 MET A CA 1
ATOM 2393 C C . MET A 1 296 ? 14.289 -13.383 -22.531 1 89.88 296 MET A C 1
ATOM 2395 O O . MET A 1 296 ? 13.617 -12.875 -21.625 1 89.88 296 MET A O 1
ATOM 2399 N N . LEU A 1 297 ? 15.07 -12.742 -23.344 1 89.5 297 LEU A N 1
ATOM 2400 C CA . LEU A 1 297 ? 15.188 -11.297 -23.25 1 89.5 297 LEU A CA 1
ATOM 2401 C C . LEU A 1 297 ? 13.852 -10.617 -23.531 1 89.5 297 LEU A C 1
ATOM 2403 O O . LEU A 1 297 ? 13.461 -9.68 -22.828 1 89.5 297 LEU A O 1
ATOM 2407 N N . SER A 1 298 ? 13.203 -11.062 -24.484 1 84 298 SER A N 1
ATOM 2408 C CA . SER A 1 298 ? 11.898 -10.531 -24.844 1 84 298 SER A CA 1
ATOM 2409 C C . SER A 1 298 ? 10.875 -10.773 -23.734 1 84 298 SER A C 1
ATOM 2411 O O . SER A 1 298 ? 10.055 -9.898 -23.438 1 84 298 SER A O 1
ATOM 2413 N N . PHE A 1 299 ? 10.992 -11.945 -23.203 1 84 299 PHE A N 1
ATOM 2414 C CA . PHE A 1 299 ? 10.086 -12.312 -22.125 1 84 299 PHE A CA 1
ATOM 2415 C C . PHE A 1 299 ? 10.25 -11.383 -20.938 1 84 299 PHE A C 1
ATOM 2417 O O . PHE A 1 299 ? 9.273 -11.023 -20.266 1 84 299 PHE A O 1
ATOM 2424 N N . ALA A 1 300 ? 11.469 -10.914 -20.688 1 89.31 300 ALA A N 1
ATOM 2425 C CA . ALA A 1 300 ? 11.773 -10.047 -19.562 1 89.31 300 ALA A CA 1
ATOM 2426 C C . ALA A 1 300 ? 11.477 -8.586 -19.891 1 89.31 300 ALA A C 1
ATOM 2428 O O . ALA A 1 300 ? 11.539 -7.719 -19.016 1 89.31 300 ALA A O 1
ATOM 2429 N N . GLY A 1 301 ? 11.125 -8.344 -21.109 1 85.62 301 GLY A N 1
ATOM 2430 C CA . GLY A 1 301 ? 10.859 -6.98 -21.531 1 85.62 301 GLY A CA 1
ATOM 2431 C C . GLY A 1 301 ? 12.109 -6.125 -21.609 1 85.62 301 GLY A C 1
ATOM 2432 O O . GLY A 1 301 ? 12.078 -4.934 -21.297 1 85.62 301 GLY A O 1
ATOM 2433 N N . LEU A 1 302 ? 13.141 -6.637 -21.844 1 85.31 302 LEU A N 1
ATOM 2434 C CA . LEU A 1 302 ? 14.414 -5.926 -21.875 1 85.31 302 LEU A CA 1
ATOM 2435 C C . LEU A 1 302 ? 14.898 -5.758 -23.312 1 85.31 302 LEU A C 1
ATOM 2437 O O . LEU A 1 302 ? 16 -5.262 -23.547 1 85.31 302 LEU A O 1
ATOM 2441 N N . GLU A 1 303 ? 14.008 -6.152 -24.219 1 74.94 303 GLU A N 1
ATOM 2442 C CA . GLU A 1 303 ? 14.391 -5.984 -25.625 1 74.94 303 GLU A CA 1
ATOM 2443 C C . GLU A 1 303 ? 14.195 -4.543 -26.078 1 74.94 303 GLU A C 1
ATOM 2445 O O . GLU A 1 303 ? 13.25 -3.875 -25.672 1 74.94 303 GLU A O 1
ATOM 2450 N N . PRO A 1 304 ? 15.188 -3.965 -26.672 1 62.44 304 PRO A N 1
ATOM 2451 C CA . PRO A 1 304 ? 15.008 -2.607 -27.188 1 62.44 304 PRO A CA 1
ATOM 2452 C C . PRO A 1 304 ? 13.82 -2.49 -28.141 1 62.44 304 PRO A C 1
ATOM 2454 O O . PRO A 1 304 ? 13.5 -3.445 -28.859 1 62.44 304 PRO A O 1
ATOM 2457 N N . GLY A 1 305 ? 12.711 -1.839 -27.734 1 54.06 305 GLY A N 1
ATOM 2458 C CA . GLY A 1 305 ? 11.648 -1.641 -28.703 1 54.06 305 GLY A CA 1
ATOM 2459 C C . GLY A 1 305 ? 12.141 -1.12 -30.047 1 54.06 305 GLY A C 1
ATOM 2460 O O . GLY A 1 305 ? 13.133 -0.383 -30.094 1 54.06 305 GLY A O 1
ATOM 2461 N N . TYR A 1 306 ? 12.07 -1.96 -31.031 1 46.44 306 TYR A N 1
ATOM 2462 C CA . TYR A 1 306 ? 12.422 -1.491 -32.375 1 46.44 306 TYR A CA 1
ATOM 2463 C C . TYR A 1 306 ? 11.266 -0.707 -32.969 1 46.44 306 TYR A C 1
ATOM 2465 O O . TYR A 1 306 ? 10.117 -1.154 -32.969 1 46.44 306 TYR A O 1
ATOM 2473 N N . TYR A 1 307 ? 11.141 0.521 -32.688 1 41.34 307 TYR A N 1
ATOM 2474 C CA . TYR A 1 307 ? 10.164 1.188 -33.531 1 41.34 307 TYR A CA 1
ATOM 2475 C C . TYR A 1 307 ? 10.781 1.579 -34.875 1 41.34 307 TYR A C 1
ATOM 2477 O O . TYR A 1 307 ? 11.805 2.266 -34.906 1 41.34 307 TYR A O 1
ATOM 2485 N N . GLN A 1 308 ? 10.773 0.671 -35.75 1 40.31 308 GLN A N 1
ATOM 2486 C CA . GLN A 1 308 ? 11.148 1.101 -37.094 1 40.31 308 GLN A CA 1
ATOM 2487 C C . GLN A 1 308 ? 10.078 1.992 -37.719 1 40.31 308 GLN A C 1
ATOM 2489 O O . GLN A 1 308 ? 8.938 1.559 -37.906 1 40.31 308 GLN A O 1
ATOM 2494 N N . SER A 1 309 ? 9.961 3.205 -37.156 1 36.19 309 SER A N 1
ATOM 2495 C CA . SER A 1 309 ? 9.172 4.035 -38.062 1 36.19 309 SER A CA 1
ATOM 2496 C C . SER A 1 309 ? 10.023 4.598 -39.188 1 36.19 309 SER A C 1
ATOM 2498 O O . SER A 1 309 ? 11.031 5.262 -38.938 1 36.19 309 SER A O 1
ATOM 2500 N N . GLY A 1 310 ? 9.773 4.32 -40.469 1 41.72 310 GLY A N 1
ATOM 2501 C CA . GLY A 1 310 ? 10.422 4.691 -41.719 1 41.72 310 GLY A CA 1
ATOM 2502 C C . GLY A 1 310 ? 11.93 4.625 -41.625 1 41.72 310 GLY A C 1
ATOM 2503 O O . GLY A 1 310 ? 12.492 3.648 -41.125 1 41.72 310 GLY A O 1
ATOM 2504 N N . THR A 1 311 ? 12.68 5.855 -42.031 1 43.5 311 THR A N 1
ATOM 2505 C CA . THR A 1 311 ? 14.109 6.062 -42.219 1 43.5 311 THR A CA 1
ATOM 2506 C C . THR A 1 311 ? 14.836 6.098 -40.875 1 43.5 311 THR A C 1
ATOM 2508 O O . THR A 1 311 ? 16.062 6.09 -40.844 1 43.5 311 THR A O 1
ATOM 2511 N N . SER A 1 312 ? 14.305 6.602 -39.812 1 43 312 SER A N 1
ATOM 2512 C CA . SER A 1 312 ? 15.055 6.852 -38.594 1 43 312 SER A CA 1
ATOM 2513 C C . SER A 1 312 ? 14.883 5.711 -37.594 1 43 312 SER A C 1
ATOM 2515 O O . SER A 1 312 ? 13.766 5.23 -37.375 1 43 312 SER A O 1
ATOM 2517 N N . VAL A 1 313 ? 15.891 4.902 -37.438 1 43.72 313 VAL A N 1
ATOM 2518 C CA . VAL A 1 313 ? 15.984 3.852 -36.438 1 43.72 313 VAL A CA 1
ATOM 2519 C C . VAL A 1 313 ? 16.078 4.477 -35.062 1 43.72 313 VAL A C 1
ATOM 2521 O O . VAL A 1 313 ? 17.016 5.227 -34.75 1 43.72 313 VAL A O 1
ATOM 2524 N N . HIS A 1 314 ? 15.156 5.055 -34.5 1 43.44 314 HIS A N 1
ATOM 2525 C CA . HIS A 1 314 ? 15.352 5.551 -33.156 1 43.44 314 HIS A CA 1
ATOM 2526 C C . HIS A 1 314 ? 15.328 4.41 -32.125 1 43.44 314 HIS A C 1
ATOM 2528 O O . HIS A 1 314 ? 14.586 3.443 -32.312 1 43.44 314 HIS A O 1
ATOM 2534 N N . GLY A 1 315 ? 16.469 4.094 -31.578 1 47.62 315 GLY A N 1
ATOM 2535 C CA . GLY A 1 315 ? 16.547 3.203 -30.438 1 47.62 315 GLY A CA 1
ATOM 2536 C C . GLY A 1 315 ? 15.328 3.264 -29.547 1 47.62 315 GLY A C 1
ATOM 2537 O O . GLY A 1 315 ? 14.914 4.348 -29.125 1 47.62 315 GLY A O 1
ATOM 2538 N N . GLY A 1 316 ? 14.375 2.539 -29.859 1 48.5 316 GLY A N 1
ATOM 2539 C CA . GLY A 1 316 ? 13.047 2.516 -29.266 1 48.5 316 GLY A CA 1
ATOM 2540 C C . GLY A 1 316 ? 13.07 2.254 -27.781 1 48.5 316 GLY A C 1
ATOM 2541 O O . GLY A 1 316 ? 14.117 1.931 -27.219 1 48.5 316 GLY A O 1
ATOM 2542 N N . HIS A 1 317 ? 12.117 2.936 -27.062 1 52.81 317 HIS A N 1
ATOM 2543 C CA . HIS A 1 317 ? 11.867 2.752 -25.641 1 52.81 317 HIS A CA 1
ATOM 2544 C C . HIS A 1 317 ? 11.641 1.281 -25.312 1 52.81 317 HIS A C 1
ATOM 2546 O O . HIS A 1 317 ? 11.203 0.506 -26.156 1 52.81 317 HIS A O 1
ATOM 2552 N N . MET A 1 318 ? 12.312 0.828 -24.391 1 52.88 318 MET A N 1
ATOM 2553 C CA . MET A 1 318 ? 12.156 -0.524 -23.859 1 52.88 318 MET A CA 1
ATOM 2554 C C . MET A 1 318 ? 10.695 -0.953 -23.906 1 52.88 318 MET A C 1
ATOM 2556 O O . MET A 1 318 ? 9.805 -0.176 -23.547 1 52.88 318 MET A O 1
ATOM 2560 N N . VAL A 1 319 ? 10.328 -1.967 -24.625 1 54.16 319 VAL A N 1
ATOM 2561 C CA . VAL A 1 319 ? 8.977 -2.516 -24.688 1 54.16 319 VAL A CA 1
ATOM 2562 C C . VAL A 1 319 ? 8.617 -3.156 -23.359 1 54.16 319 VAL A C 1
ATOM 2564 O O . VAL A 1 319 ? 9.281 -4.098 -22.906 1 54.16 319 VAL A O 1
ATOM 2567 N N . LYS A 1 320 ? 7.859 -2.564 -22.594 1 57.69 320 LYS A N 1
ATOM 2568 C CA . LYS A 1 320 ? 7.484 -2.977 -21.234 1 57.69 320 LYS A CA 1
ATOM 2569 C C . LYS A 1 320 ? 6.359 -4.004 -21.281 1 57.69 320 LYS A C 1
ATOM 2571 O O . LYS A 1 320 ? 5.352 -3.854 -20.578 1 57.69 320 LYS A O 1
ATOM 2576 N N . ARG A 1 321 ? 6.441 -5.219 -22.172 1 58.88 321 ARG A N 1
ATOM 2577 C CA . ARG A 1 321 ? 5.383 -6.219 -22.266 1 58.88 321 ARG A CA 1
ATOM 2578 C C . ARG A 1 321 ? 5.711 -7.445 -21.422 1 58.88 321 ARG A C 1
ATOM 2580 O O . ARG A 1 321 ? 4.898 -8.367 -21.312 1 58.88 321 ARG A O 1
ATOM 2587 N N . GLY A 1 322 ? 6.594 -7.414 -20.531 1 67.75 322 GLY A N 1
ATOM 2588 C CA . GLY A 1 322 ? 6.988 -8.57 -19.734 1 67.75 322 GLY A CA 1
ATOM 2589 C C . GLY A 1 322 ? 6.781 -8.375 -18.25 1 67.75 322 GLY A C 1
ATOM 2590 O O . GLY A 1 322 ? 6.059 -7.469 -17.828 1 67.75 322 GLY A O 1
ATOM 2591 N N . SER A 1 323 ? 7.234 -9.375 -17.578 1 79.12 323 SER A N 1
ATOM 2592 C CA . SER A 1 323 ? 7.117 -9.328 -16.125 1 79.12 323 SER A CA 1
ATOM 2593 C C . SER A 1 323 ? 7.898 -8.156 -15.547 1 79.12 323 SER A C 1
ATOM 2595 O O . SER A 1 323 ? 9.133 -8.125 -15.625 1 79.12 323 SER A O 1
ATOM 2597 N N . SER A 1 324 ? 7.188 -7.281 -15.016 1 86.38 324 SER A N 1
ATOM 2598 C CA . SER A 1 324 ? 7.824 -6.121 -14.406 1 86.38 324 SER A CA 1
ATOM 2599 C C . SER A 1 324 ? 8.68 -6.523 -13.203 1 86.38 324 SER A C 1
ATOM 2601 O O . SER A 1 324 ? 9.719 -5.922 -12.945 1 86.38 324 SER A O 1
ATOM 2603 N N . HIS A 1 325 ? 8.305 -7.598 -12.586 1 89.94 325 HIS A N 1
ATOM 2604 C CA . HIS A 1 325 ? 9.062 -8.086 -11.445 1 89.94 325 HIS A CA 1
ATOM 2605 C C . HIS A 1 325 ? 10.406 -8.664 -11.875 1 89.94 325 HIS A C 1
ATOM 2607 O O . HIS A 1 325 ? 11.438 -8.398 -11.242 1 89.94 325 HIS A O 1
ATOM 2613 N N . LEU A 1 326 ? 10.328 -9.406 -12.93 1 93.5 326 LEU A N 1
ATOM 2614 C CA . LEU A 1 326 ? 11.547 -10 -13.469 1 93.5 326 LEU A CA 1
ATOM 2615 C C . LEU A 1 326 ? 12.5 -8.922 -13.969 1 93.5 326 LEU A C 1
ATOM 2617 O O . LEU A 1 326 ? 13.688 -8.93 -13.633 1 93.5 326 LEU A O 1
ATOM 2621 N N . ARG A 1 327 ? 11.984 -8 -14.727 1 93.12 327 ARG A N 1
ATOM 2622 C CA . ARG A 1 327 ? 12.789 -6.906 -15.266 1 93.12 327 ARG A CA 1
ATOM 2623 C C . ARG A 1 327 ? 13.453 -6.109 -14.141 1 93.12 327 ARG A C 1
ATOM 2625 O O . ARG A 1 327 ? 14.641 -5.793 -14.219 1 93.12 327 ARG A O 1
ATOM 2632 N N . PHE A 1 328 ? 12.672 -5.816 -13.172 1 93.75 328 PHE A N 1
ATOM 2633 C CA . PHE A 1 328 ? 13.188 -5.055 -12.039 1 93.75 328 PHE A CA 1
ATOM 2634 C C . PHE A 1 328 ? 14.32 -5.805 -11.344 1 93.75 328 PHE A C 1
ATOM 2636 O O . PHE A 1 328 ? 15.367 -5.223 -11.047 1 93.75 328 PHE A O 1
ATOM 2643 N N . THR A 1 329 ? 14.102 -7.035 -11.07 1 95.75 329 THR A N 1
ATOM 2644 C CA . THR A 1 329 ? 15.094 -7.855 -10.383 1 95.75 329 THR A CA 1
ATOM 2645 C C . THR A 1 329 ? 16.375 -7.965 -11.211 1 95.75 329 THR A C 1
ATOM 2647 O O . THR A 1 329 ? 17.469 -7.816 -10.68 1 95.75 329 THR A O 1
ATOM 2650 N N . LEU A 1 330 ? 16.203 -8.18 -12.492 1 96.38 330 LEU A N 1
ATOM 2651 C CA . LEU A 1 330 ? 17.344 -8.328 -13.375 1 96.38 330 LEU A CA 1
ATOM 2652 C C . LEU A 1 330 ? 18.141 -7.035 -13.445 1 96.38 330 LEU A C 1
ATOM 2654 O O . LEU A 1 330 ? 19.375 -7.051 -13.305 1 96.38 330 LEU A O 1
ATOM 2658 N N . MET A 1 331 ? 17.5 -5.957 -13.602 1 95.5 331 MET A N 1
ATOM 2659 C CA . MET A 1 331 ? 18.188 -4.668 -13.695 1 95.5 331 MET A CA 1
ATOM 2660 C C . MET A 1 331 ? 18.938 -4.352 -12.406 1 95.5 331 MET A C 1
ATOM 2662 O O . MET A 1 331 ? 20.016 -3.758 -12.438 1 95.5 331 MET A O 1
ATOM 2666 N N . ASN A 1 332 ? 18.375 -4.801 -11.352 1 95.81 332 ASN A N 1
ATOM 2667 C CA . ASN A 1 332 ? 19 -4.523 -10.062 1 95.81 332 ASN A CA 1
ATOM 2668 C C . ASN A 1 332 ? 20.203 -5.418 -9.82 1 95.81 332 ASN A C 1
ATOM 2670 O O . ASN A 1 332 ? 20.984 -5.172 -8.898 1 95.81 332 ASN A O 1
ATOM 2674 N N . LEU A 1 333 ? 20.344 -6.371 -10.586 1 96.75 333 LEU A N 1
ATOM 2675 C CA . LEU A 1 333 ? 21.5 -7.266 -10.445 1 96.75 333 LEU A CA 1
ATOM 2676 C C . LEU A 1 333 ? 22.75 -6.645 -11.047 1 96.75 333 LEU A C 1
ATOM 2678 O O . LEU A 1 333 ? 23.859 -7.129 -10.812 1 96.75 333 LEU A O 1
ATOM 2682 N N . CYS A 1 334 ? 22.578 -5.598 -11.781 1 95.56 334 CYS A N 1
ATOM 2683 C CA . CYS A 1 334 ? 23.703 -4.98 -12.469 1 95.56 334 CYS A CA 1
ATOM 2684 C C . CYS A 1 334 ? 24.828 -4.637 -11.492 1 95.56 334 CYS A C 1
ATOM 2686 O O . CYS A 1 334 ? 25.969 -5.023 -11.695 1 95.56 334 CYS A O 1
ATOM 2688 N N . ILE A 1 335 ? 24.484 -4.082 -10.391 1 95.44 335 ILE A N 1
ATOM 2689 C CA . ILE A 1 335 ? 25.484 -3.57 -9.453 1 95.44 335 ILE A CA 1
ATOM 2690 C C . ILE A 1 335 ? 26.203 -4.734 -8.773 1 95.44 335 ILE A C 1
ATOM 2692 O O . ILE A 1 335 ? 27.438 -4.812 -8.805 1 95.44 335 ILE A O 1
ATOM 2696 N N . PRO A 1 336 ? 25.484 -5.609 -8.211 1 96.56 336 PRO A N 1
ATOM 2697 C CA . PRO A 1 336 ? 26.203 -6.723 -7.586 1 96.56 336 PRO A CA 1
ATOM 2698 C C . PRO A 1 336 ? 27.047 -7.512 -8.586 1 96.56 336 PRO A C 1
ATOM 2700 O O . PRO A 1 336 ? 28.109 -8.031 -8.242 1 96.56 336 PRO A O 1
ATOM 2703 N N . LEU A 1 337 ? 26.641 -7.68 -9.797 1 96.44 337 LEU A N 1
ATOM 2704 C CA . LEU A 1 337 ? 27.391 -8.414 -10.812 1 96.44 337 LEU A CA 1
ATOM 2705 C C . LEU A 1 337 ? 28.719 -7.734 -11.094 1 96.44 337 LEU A C 1
ATOM 2707 O O . LEU A 1 337 ? 29.766 -8.398 -11.148 1 96.44 337 LEU A O 1
ATOM 2711 N N . ILE A 1 338 ? 28.656 -6.402 -11.234 1 95.81 338 ILE A N 1
ATOM 2712 C CA . ILE A 1 338 ? 29.875 -5.656 -11.555 1 95.81 338 ILE A CA 1
ATOM 2713 C C . ILE A 1 338 ? 30.797 -5.641 -10.352 1 95.81 338 ILE A C 1
ATOM 2715 O O . ILE A 1 338 ? 32.031 -5.621 -10.5 1 95.81 338 ILE A O 1
ATOM 2719 N N . GLN A 1 339 ? 30.281 -5.738 -9.219 1 96.31 339 GLN A N 1
ATOM 2720 C CA . GLN A 1 339 ? 31.062 -5.68 -7.988 1 96.31 339 GLN A CA 1
ATOM 2721 C C . GLN A 1 339 ? 31.766 -7.008 -7.711 1 96.31 339 GLN A C 1
ATOM 2723 O O . GLN A 1 339 ? 32.906 -7.035 -7.227 1 96.31 339 GLN A O 1
ATOM 2728 N N . TYR A 1 340 ? 31.125 -8.141 -8.031 1 94.75 340 TYR A N 1
ATOM 2729 C CA . TYR A 1 340 ? 31.609 -9.414 -7.543 1 94.75 340 TYR A CA 1
ATOM 2730 C C . TYR A 1 340 ? 32.094 -10.297 -8.695 1 94.75 340 TYR A C 1
ATOM 2732 O O . TYR A 1 340 ? 32.625 -11.383 -8.469 1 94.75 340 TYR A O 1
ATOM 2740 N N . ASN A 1 341 ? 31.906 -9.875 -9.875 1 92.62 341 ASN A N 1
ATOM 2741 C CA . ASN A 1 341 ? 32.25 -10.672 -11.047 1 92.62 341 ASN A CA 1
ATOM 2742 C C . ASN A 1 341 ? 33.062 -9.859 -12.055 1 92.62 341 ASN A C 1
ATOM 2744 O O . ASN A 1 341 ? 32.531 -8.961 -12.703 1 92.62 341 ASN A O 1
ATOM 2748 N N . MET A 1 342 ? 34.281 -10.312 -12.305 1 92.81 342 MET A N 1
ATOM 2749 C CA . MET A 1 342 ? 35.219 -9.555 -13.141 1 92.81 342 MET A CA 1
ATOM 2750 C C . MET A 1 342 ? 34.75 -9.547 -14.594 1 92.81 342 MET A C 1
ATOM 2752 O O . MET A 1 342 ? 34.969 -8.562 -15.305 1 92.81 342 MET A O 1
ATOM 2756 N N . VAL A 1 343 ? 34.156 -10.578 -14.977 1 92 343 VAL A N 1
ATOM 2757 C CA . VAL A 1 343 ? 33.688 -10.688 -16.359 1 92 343 VAL A CA 1
ATOM 2758 C C . VAL A 1 343 ? 32.688 -9.578 -16.641 1 92 343 VAL A C 1
ATOM 2760 O O . VAL A 1 343 ? 32.812 -8.891 -17.672 1 92 343 VAL A O 1
ATOM 2763 N N . PHE A 1 344 ? 31.812 -9.367 -15.719 1 95.69 344 PHE A N 1
ATOM 2764 C CA . PHE A 1 344 ? 30.766 -8.352 -15.906 1 95.69 344 PHE A CA 1
ATOM 2765 C C . PHE A 1 344 ? 31.328 -6.961 -15.656 1 95.69 344 PHE A C 1
ATOM 2767 O O . PHE A 1 344 ? 30.922 -5.996 -16.312 1 95.69 344 PHE A O 1
ATOM 2774 N N . ALA A 1 345 ? 32.25 -6.875 -14.727 1 96.06 345 ALA A N 1
ATOM 2775 C CA . ALA A 1 345 ? 32.875 -5.586 -14.445 1 96.06 345 ALA A CA 1
ATOM 2776 C C . ALA A 1 345 ? 33.594 -5.047 -15.672 1 96.06 345 ALA A C 1
ATOM 2778 O O . ALA A 1 345 ? 33.469 -3.869 -16.016 1 96.06 345 ALA A O 1
ATOM 2779 N N . GLU A 1 346 ? 34.344 -5.961 -16.312 1 95.12 346 GLU A N 1
ATOM 2780 C CA . GLU A 1 346 ? 35.094 -5.574 -17.516 1 95.12 346 GLU A CA 1
ATOM 2781 C C . GLU A 1 346 ? 34.156 -5.191 -18.641 1 95.12 346 GLU A C 1
ATOM 2783 O O . GLU A 1 346 ? 34.406 -4.23 -19.375 1 95.12 346 GLU A O 1
ATOM 2788 N N . TYR A 1 347 ? 33.156 -5.977 -18.75 1 95.19 347 TYR A N 1
ATOM 2789 C CA . TYR A 1 347 ? 32.156 -5.703 -19.797 1 95.19 347 TYR A CA 1
ATOM 2790 C C . TYR A 1 347 ? 31.484 -4.359 -19.562 1 95.19 347 TYR A C 1
ATOM 2792 O O . TYR A 1 347 ? 31.281 -3.59 -20.516 1 95.19 347 TYR A O 1
ATOM 2800 N N . TYR A 1 348 ? 31.094 -4.051 -18.328 1 96.56 348 TYR A N 1
ATOM 2801 C CA . TYR A 1 348 ? 30.5 -2.777 -17.953 1 96.56 348 TYR A CA 1
ATOM 2802 C C . TYR A 1 348 ? 31.422 -1.613 -18.281 1 96.56 348 TYR A C 1
ATOM 2804 O O . TYR A 1 348 ? 31 -0.62 -18.875 1 96.56 348 TYR A O 1
ATOM 2812 N N . ALA A 1 349 ? 32.656 -1.742 -17.875 1 96.69 349 ALA A N 1
ATOM 2813 C CA . ALA A 1 349 ? 33.656 -0.698 -18.125 1 96.69 349 ALA A CA 1
ATOM 2814 C C . ALA A 1 349 ? 33.812 -0.444 -19.625 1 96.69 349 ALA A C 1
ATOM 2816 O O . ALA A 1 349 ? 33.938 0.705 -20.047 1 96.69 349 ALA A O 1
ATOM 2817 N N . LYS A 1 350 ? 33.875 -1.512 -20.344 1 96.25 350 LYS A N 1
ATOM 2818 C CA . LYS A 1 350 ? 34 -1.402 -21.797 1 96.25 350 LYS A CA 1
ATOM 2819 C C . LYS A 1 350 ? 32.844 -0.607 -22.391 1 96.25 350 LYS A C 1
ATOM 2821 O O . LYS A 1 350 ? 33.062 0.305 -23.188 1 96.25 350 LYS A O 1
ATOM 2826 N N . LYS A 1 351 ? 31.672 -0.891 -21.969 1 95.06 351 LYS A N 1
ATOM 2827 C CA . LYS A 1 351 ? 30.484 -0.222 -22.5 1 95.06 351 LYS A CA 1
ATOM 2828 C C . LYS A 1 351 ? 30.422 1.233 -22.047 1 95.06 351 LYS A C 1
ATOM 2830 O O . LYS A 1 351 ? 29.984 2.105 -22.797 1 95.06 351 LYS A O 1
ATOM 2835 N N . ARG A 1 352 ? 30.844 1.45 -20.828 1 95.88 352 ARG A N 1
ATOM 2836 C CA . ARG A 1 352 ? 30.906 2.824 -20.344 1 95.88 352 ARG A CA 1
ATOM 2837 C C . ARG A 1 352 ? 31.906 3.648 -21.156 1 95.88 352 ARG A C 1
ATOM 2839 O O . ARG A 1 352 ? 31.656 4.82 -21.453 1 95.88 352 ARG A O 1
ATOM 2846 N N . SER A 1 353 ? 32.938 3.039 -21.469 1 95.94 353 SER A N 1
ATOM 2847 C CA . SER A 1 353 ? 34 3.711 -22.25 1 95.94 353 SER A CA 1
ATOM 2848 C C . SER A 1 353 ? 33.5 4.066 -23.641 1 95.94 353 SER A C 1
ATOM 2850 O O . SER A 1 353 ? 34 4.992 -24.266 1 95.94 353 SER A O 1
ATOM 2852 N N . GLU A 1 354 ? 32.562 3.377 -24.125 1 95.56 354 GLU A N 1
ATOM 2853 C CA . GLU A 1 354 ? 31.938 3.652 -25.422 1 95.56 354 GLU A CA 1
ATOM 2854 C C . GLU A 1 354 ? 31 4.844 -25.344 1 95.56 354 GLU A C 1
ATOM 2856 O O . GLU A 1 354 ? 30.375 5.219 -26.328 1 95.56 354 GLU A O 1
ATOM 2861 N N . GLY A 1 355 ? 30.766 5.438 -24.094 1 93.56 355 GLY A N 1
ATOM 2862 C CA . GLY A 1 355 ? 29.969 6.641 -23.922 1 93.56 355 GLY A CA 1
ATOM 2863 C C . GLY A 1 355 ? 28.531 6.359 -23.5 1 93.56 355 GLY A C 1
ATOM 2864 O O . GLY A 1 355 ? 27.688 7.258 -23.5 1 93.56 355 GLY A O 1
ATOM 2865 N N . LYS A 1 356 ? 28.297 5.195 -23.219 1 91.56 356 LYS A N 1
ATOM 2866 C CA . LYS A 1 356 ? 26.938 4.828 -22.844 1 91.56 356 LYS A CA 1
ATOM 2867 C C . LYS A 1 356 ? 26.609 5.25 -21.422 1 91.56 356 LYS A C 1
ATOM 2869 O O . LYS A 1 356 ? 27.484 5.219 -20.547 1 91.56 356 LYS A O 1
ATOM 2874 N N . SER A 1 357 ? 25.375 5.656 -21.219 1 93.5 357 SER A N 1
ATOM 2875 C CA . SER A 1 357 ? 24.922 6.039 -19.875 1 93.5 357 SER A CA 1
ATOM 2876 C C . SER A 1 357 ? 24.844 4.828 -18.953 1 93.5 357 SER A C 1
ATOM 2878 O O . SER A 1 357 ? 24.828 3.686 -19.422 1 93.5 357 SER A O 1
ATOM 2880 N N . HIS A 1 358 ? 24.844 5 -17.719 1 93.5 358 HIS A N 1
ATOM 2881 C CA . HIS A 1 358 ? 24.828 3.943 -16.703 1 93.5 358 HIS A CA 1
ATOM 2882 C C . HIS A 1 358 ? 23.656 2.994 -16.938 1 93.5 358 HIS A C 1
ATOM 2884 O O . HIS A 1 358 ? 23.828 1.773 -16.938 1 93.5 358 HIS A O 1
ATOM 2890 N N . ARG A 1 359 ? 22.531 3.564 -17.141 1 91.44 359 ARG A N 1
ATOM 2891 C CA . ARG A 1 359 ? 21.344 2.742 -17.281 1 91.44 359 ARG A CA 1
ATOM 2892 C C . ARG A 1 359 ? 21.422 1.874 -18.531 1 91.44 359 ARG A C 1
ATOM 2894 O O . ARG A 1 359 ? 21.047 0.7 -18.5 1 91.44 359 ARG A O 1
ATOM 2901 N N . VAL A 1 360 ? 21.844 2.432 -19.578 1 91.75 360 VAL A N 1
ATOM 2902 C CA . VAL A 1 360 ? 21.984 1.689 -20.828 1 91.75 360 VAL A CA 1
ATOM 2903 C C . VAL A 1 360 ? 23.047 0.605 -20.656 1 91.75 360 VAL A C 1
ATOM 2905 O O . VAL A 1 360 ? 22.875 -0.518 -21.141 1 91.75 360 VAL A O 1
ATOM 2908 N N . THR A 1 361 ? 24.109 0.93 -20.016 1 94.62 361 THR A N 1
ATOM 2909 C CA . THR A 1 361 ? 25.172 -0.028 -19.766 1 94.62 361 THR A CA 1
ATOM 2910 C C . THR A 1 361 ? 24.672 -1.197 -18.922 1 94.62 361 THR A C 1
ATOM 2912 O O . THR A 1 361 ? 25.016 -2.352 -19.188 1 94.62 361 THR A O 1
ATOM 2915 N N . CYS A 1 362 ? 23.859 -0.883 -17.969 1 95.81 362 CYS A N 1
ATOM 2916 C CA . CYS A 1 362 ? 23.281 -1.932 -17.141 1 95.81 362 CYS A CA 1
ATOM 2917 C C . CYS A 1 362 ? 22.422 -2.875 -17.984 1 95.81 362 CYS A C 1
ATOM 2919 O O . CYS A 1 362 ? 22.422 -4.086 -17.766 1 95.81 362 CYS A O 1
ATOM 2921 N N . SER A 1 363 ? 21.719 -2.322 -18.938 1 93.81 363 SER A N 1
ATOM 2922 C CA . SER A 1 363 ? 20.906 -3.154 -19.812 1 93.81 363 SER A CA 1
ATOM 2923 C C . SER A 1 363 ? 21.766 -4.129 -20.609 1 93.81 363 SER A C 1
ATOM 2925 O O . SER A 1 363 ? 21.375 -5.277 -20.828 1 93.81 363 SER A O 1
ATOM 2927 N N . HIS A 1 364 ? 22.906 -3.703 -21.047 1 94.62 364 HIS A N 1
ATOM 2928 C CA . HIS A 1 364 ? 23.828 -4.57 -21.781 1 94.62 364 HIS A CA 1
ATOM 2929 C C . HIS A 1 364 ? 24.375 -5.672 -20.875 1 94.62 364 HIS A C 1
ATOM 2931 O O . HIS A 1 364 ? 24.5 -6.82 -21.312 1 94.62 364 HIS A O 1
ATOM 2937 N N . VAL A 1 365 ? 24.688 -5.273 -19.734 1 96.31 365 VAL A N 1
ATOM 2938 C CA . VAL A 1 365 ? 25.188 -6.242 -18.766 1 96.31 365 VAL A CA 1
ATOM 2939 C C . VAL A 1 365 ? 24.141 -7.328 -18.516 1 96.31 365 VAL A C 1
ATOM 2941 O O . VAL A 1 365 ? 24.469 -8.516 -18.469 1 96.31 365 VAL A O 1
ATOM 2944 N N . ILE A 1 366 ? 22.922 -6.918 -18.438 1 96.19 366 ILE A N 1
ATOM 2945 C CA . ILE A 1 366 ? 21.828 -7.844 -18.141 1 96.19 366 ILE A CA 1
ATOM 2946 C C . ILE A 1 366 ? 21.562 -8.742 -19.344 1 96.19 366 ILE A C 1
ATOM 2948 O O . ILE A 1 366 ? 21.266 -9.922 -19.188 1 96.19 366 ILE A O 1
ATOM 2952 N N . LYS A 1 367 ? 21.703 -8.219 -20.5 1 94.88 367 LYS A N 1
ATOM 2953 C CA . LYS A 1 367 ? 21.578 -9.047 -21.703 1 94.88 367 LYS A CA 1
ATOM 2954 C C . LYS A 1 367 ? 22.625 -10.148 -21.734 1 94.88 367 LYS A C 1
ATOM 2956 O O . LYS A 1 367 ? 22.328 -11.297 -22.062 1 94.88 367 LYS A O 1
ATOM 2961 N N . LYS A 1 368 ? 23.812 -9.781 -21.406 1 95.25 368 LYS A N 1
ATOM 2962 C CA . LYS A 1 368 ? 24.875 -10.773 -21.312 1 95.25 368 LYS A CA 1
ATOM 2963 C C . LYS A 1 368 ? 24.562 -11.82 -20.25 1 95.25 368 LYS A C 1
ATOM 2965 O O . LYS A 1 368 ? 24.797 -13.016 -20.453 1 95.25 368 LYS A O 1
ATOM 2970 N N . LEU A 1 369 ? 24.078 -11.352 -19.125 1 97 369 LEU A N 1
ATOM 2971 C CA . LEU A 1 369 ? 23.703 -12.258 -18.047 1 97 369 LEU A CA 1
ATOM 2972 C C . LEU A 1 369 ? 22.688 -13.281 -18.531 1 97 369 LEU A C 1
ATOM 2974 O O . LEU A 1 369 ? 22.828 -14.477 -18.266 1 97 369 LEU A O 1
ATOM 2978 N N . ILE A 1 370 ? 21.672 -12.844 -19.234 1 96.44 370 ILE A N 1
ATOM 2979 C CA . ILE A 1 370 ? 20.594 -13.711 -19.703 1 96.44 370 ILE A CA 1
ATOM 2980 C C . ILE A 1 370 ? 21.156 -14.758 -20.656 1 96.44 370 ILE A C 1
ATOM 2982 O O . ILE A 1 370 ? 20.75 -15.922 -20.609 1 96.44 370 ILE A O 1
ATOM 2986 N N . ARG A 1 371 ? 22.078 -14.375 -21.484 1 95.31 371 ARG A N 1
ATOM 2987 C CA . ARG A 1 371 ? 22.734 -15.32 -22.391 1 95.31 371 ARG A CA 1
ATOM 2988 C C . ARG A 1 371 ? 23.5 -16.391 -21.609 1 95.31 371 ARG A C 1
ATOM 2990 O O . ARG A 1 371 ? 23.438 -17.562 -21.953 1 95.31 371 ARG A O 1
ATOM 2997 N N . ILE A 1 372 ? 24.125 -15.945 -20.641 1 95.88 372 ILE A N 1
ATOM 2998 C CA . ILE A 1 372 ? 24.906 -16.859 -19.812 1 95.88 372 ILE A CA 1
ATOM 2999 C C . ILE A 1 372 ? 23.969 -17.812 -19.078 1 95.88 372 ILE A C 1
ATOM 3001 O O . ILE A 1 372 ? 24.203 -19.031 -19.031 1 95.88 372 ILE A O 1
ATOM 3005 N N . ILE A 1 373 ? 22.891 -17.281 -18.484 1 96.94 373 ILE A N 1
ATOM 3006 C CA . ILE A 1 373 ? 21.906 -18.109 -17.766 1 96.94 373 ILE A CA 1
ATOM 3007 C C . ILE A 1 373 ? 21.344 -19.172 -18.719 1 96.94 373 ILE A C 1
ATOM 3009 O O . ILE A 1 373 ? 21.234 -20.344 -18.359 1 96.94 373 ILE A O 1
ATOM 3013 N N . PHE A 1 374 ? 21 -18.734 -19.875 1 96.19 374 PHE A N 1
ATOM 3014 C CA . PHE A 1 374 ? 20.453 -19.641 -20.875 1 96.19 374 PHE A CA 1
ATOM 3015 C C . PHE A 1 374 ? 21.422 -20.781 -21.172 1 96.19 374 PHE A C 1
ATOM 3017 O O . PHE A 1 374 ? 21.031 -21.953 -21.203 1 96.19 374 PHE A O 1
ATOM 3024 N N . THR A 1 375 ? 22.641 -20.438 -21.375 1 94.56 375 THR A N 1
ATOM 3025 C CA . THR A 1 375 ? 23.672 -21.422 -21.703 1 94.56 375 THR A CA 1
ATOM 3026 C C . THR A 1 375 ? 23.875 -22.406 -20.547 1 94.56 375 THR A C 1
ATOM 3028 O O . THR A 1 375 ? 23.984 -23.609 -20.75 1 94.56 375 THR A O 1
ATOM 3031 N N . LEU A 1 376 ? 23.922 -21.891 -19.375 1 95.38 376 LEU A N 1
ATOM 3032 C CA . LEU A 1 376 ? 24.156 -22.719 -18.203 1 95.38 376 LEU A CA 1
ATOM 3033 C C . LEU A 1 376 ? 23.016 -23.719 -18 1 95.38 376 LEU A C 1
ATOM 3035 O O . LEU A 1 376 ? 23.266 -24.906 -17.812 1 95.38 376 LEU A O 1
ATOM 3039 N N . GLU A 1 377 ? 21.828 -23.266 -18.094 1 94.5 377 GLU A N 1
ATOM 3040 C CA . GLU A 1 377 ? 20.672 -24.125 -17.828 1 94.5 377 GLU A CA 1
ATOM 3041 C C . GLU A 1 377 ? 20.438 -25.094 -18.969 1 94.5 377 GLU A C 1
ATOM 3043 O O . GLU A 1 377 ? 20.047 -26.25 -18.75 1 94.5 377 GLU A O 1
ATOM 3048 N N . LYS A 1 378 ? 20.625 -24.656 -20.141 1 92.06 378 LYS A N 1
ATOM 3049 C CA . LYS A 1 378 ? 20.438 -25.516 -21.297 1 92.06 378 LYS A CA 1
ATOM 3050 C C . LYS A 1 378 ? 21.453 -26.672 -21.297 1 92.06 378 LYS A C 1
ATOM 3052 O O . LYS A 1 378 ? 21.109 -27.797 -21.625 1 92.06 378 LYS A O 1
ATOM 3057 N N . ASN A 1 379 ? 22.656 -26.375 -20.891 1 92.5 379 ASN A N 1
ATOM 3058 C CA . ASN A 1 379 ? 23.734 -27.375 -20.922 1 92.5 379 ASN A CA 1
ATOM 3059 C C . ASN A 1 379 ? 23.938 -28.031 -19.562 1 92.5 379 ASN A C 1
ATOM 3061 O O . ASN A 1 379 ? 24.812 -28.891 -19.422 1 92.5 379 ASN A O 1
ATOM 3065 N N . ASN A 1 380 ? 23.2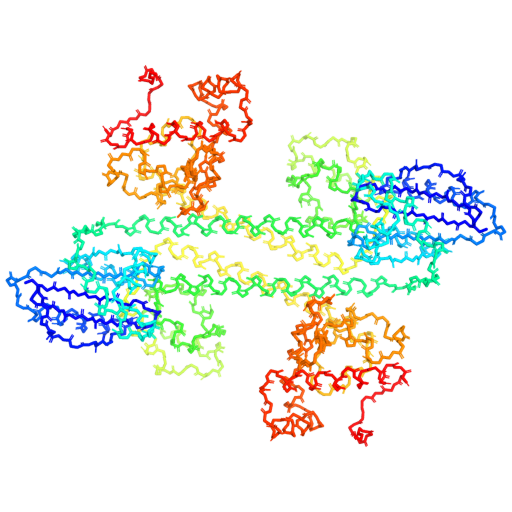34 -27.688 -18.578 1 93.06 380 ASN A N 1
ATOM 3066 C CA . ASN A 1 380 ? 23.312 -28.266 -17.234 1 93.06 380 ASN A CA 1
ATOM 3067 C C . ASN A 1 380 ? 24.719 -28.172 -16.672 1 93.06 380 ASN A C 1
ATOM 3069 O O . ASN A 1 380 ? 25.281 -29.172 -16.219 1 93.06 380 ASN A O 1
ATOM 3073 N N . ILE A 1 381 ? 25.234 -26.953 -16.766 1 94.25 381 ILE A N 1
ATOM 3074 C CA . ILE A 1 381 ? 26.594 -26.719 -16.281 1 94.25 381 ILE A CA 1
ATOM 3075 C C . ILE A 1 381 ? 26.594 -25.531 -15.32 1 94.25 381 ILE A C 1
ATOM 3077 O O . ILE A 1 381 ? 25.719 -24.672 -15.383 1 94.25 381 ILE A O 1
ATOM 3081 N N . ASP A 1 382 ? 27.594 -25.531 -14.453 1 94.81 382 ASP A N 1
ATOM 3082 C CA . ASP A 1 382 ? 27.781 -24.422 -13.516 1 94.81 382 ASP A CA 1
ATOM 3083 C C . ASP A 1 382 ? 28.625 -23.312 -14.133 1 94.81 382 ASP A C 1
ATOM 3085 O O . ASP A 1 382 ? 29.266 -23.516 -15.164 1 94.81 382 ASP A O 1
ATOM 3089 N N . PHE A 1 383 ? 28.531 -22.203 -13.516 1 94.5 383 PHE A N 1
ATOM 3090 C CA . PHE A 1 383 ? 29.25 -21.031 -14.016 1 94.5 383 PHE A CA 1
ATOM 3091 C C . PHE A 1 383 ? 30.75 -21.219 -13.844 1 94.5 383 PHE A C 1
ATOM 3093 O O . PHE A 1 383 ? 31.219 -21.641 -12.789 1 94.5 383 PHE A O 1
ATOM 3100 N N . ASP A 1 384 ? 31.469 -20.984 -14.883 1 90.62 384 ASP A N 1
ATOM 3101 C CA . ASP A 1 384 ? 32.938 -20.984 -14.922 1 90.62 384 ASP A CA 1
ATOM 3102 C C . ASP A 1 384 ? 33.469 -19.781 -15.688 1 90.62 384 ASP A C 1
ATOM 3104 O O . ASP A 1 384 ? 33.312 -19.688 -16.906 1 90.62 384 ASP A O 1
ATOM 3108 N N . ALA A 1 385 ? 34.125 -18.922 -14.961 1 86.5 385 ALA A N 1
ATOM 3109 C CA . ALA A 1 385 ? 34.594 -17.656 -15.531 1 86.5 385 ALA A CA 1
ATOM 3110 C C . ALA A 1 385 ? 35.594 -17.922 -16.656 1 86.5 385 ALA A C 1
ATOM 3112 O O . ALA A 1 385 ? 35.719 -17.125 -17.594 1 86.5 385 ALA A O 1
ATOM 3113 N N . SER A 1 386 ? 36.312 -18.969 -16.562 1 81.12 386 SER A N 1
ATOM 3114 C CA . SER A 1 386 ? 37.375 -19.297 -17.531 1 81.12 386 SER A CA 1
ATOM 3115 C C . SER A 1 386 ? 36.75 -19.703 -18.875 1 81.12 386 SER A C 1
ATOM 3117 O O . SER A 1 386 ? 37.438 -19.625 -19.906 1 81.12 386 SER A O 1
ATOM 3119 N N . LYS A 1 387 ? 35.594 -20.031 -18.859 1 76.44 387 LYS A N 1
ATOM 3120 C CA . LYS A 1 387 ? 34.969 -20.5 -20.078 1 76.44 387 LYS A CA 1
ATOM 3121 C C . LYS A 1 387 ? 34.25 -19.375 -20.812 1 76.44 387 LYS A C 1
ATOM 3123 O O . LYS A 1 387 ? 33.75 -19.562 -21.922 1 76.44 387 LYS A O 1
ATOM 3128 N N . LEU A 1 388 ? 34.125 -18.203 -20.109 1 71.75 388 LEU A N 1
ATOM 3129 C CA . LEU A 1 388 ? 33.375 -17.125 -20.75 1 71.75 388 LEU A CA 1
ATOM 3130 C C . LEU A 1 388 ? 34.281 -16.312 -21.672 1 71.75 388 LEU A C 1
ATOM 3132 O O . LEU A 1 388 ? 35.438 -16.016 -21.312 1 71.75 388 LEU A O 1
ATOM 3136 N N . ARG A 1 389 ? 34.094 -16.531 -23 1 53.47 389 ARG A N 1
ATOM 3137 C CA . ARG A 1 389 ? 34.844 -15.773 -23.984 1 53.47 389 ARG A CA 1
ATOM 3138 C C . ARG A 1 389 ? 34.312 -14.344 -24.094 1 53.47 389 ARG A C 1
ATOM 3140 O O . ARG A 1 389 ? 33.125 -14.102 -23.906 1 53.47 389 ARG A O 1
ATOM 3147 N N . MET B 1 1 ? 6.711 49.094 3.74 1 88.25 1 MET B N 1
ATOM 3148 C CA . MET B 1 1 ? 6.188 47.719 3.854 1 88.25 1 MET B CA 1
ATOM 3149 C C . MET B 1 1 ? 7.152 46.719 3.24 1 88.25 1 MET B C 1
ATOM 3151 O O . MET B 1 1 ? 7.789 47 2.223 1 88.25 1 MET B O 1
ATOM 3155 N N . TYR B 1 2 ? 7.336 45.625 3.916 1 92 2 TYR B N 1
ATOM 3156 C CA . TYR B 1 2 ? 8.25 44.594 3.428 1 92 2 TYR B CA 1
ATOM 3157 C C . TYR B 1 2 ? 7.484 43.344 3.008 1 92 2 TYR B C 1
ATOM 3159 O O . TYR B 1 2 ? 6.523 42.938 3.668 1 92 2 TYR B O 1
ATOM 3167 N N . PHE B 1 3 ? 7.965 42.812 1.896 1 91.88 3 PHE B N 1
ATOM 3168 C CA . PHE B 1 3 ? 7.414 41.562 1.407 1 91.88 3 PHE B CA 1
ATOM 3169 C C . PHE B 1 3 ? 8.477 40.469 1.423 1 91.88 3 PHE B C 1
ATOM 3171 O O . PHE B 1 3 ? 9.547 40.625 0.84 1 91.88 3 PHE B O 1
ATOM 3178 N N . VAL B 1 4 ? 8.133 39.438 2.084 1 92.81 4 VAL B N 1
ATOM 3179 C CA . VAL B 1 4 ? 9.062 38.312 2.229 1 92.81 4 VAL B CA 1
ATOM 3180 C C . VAL B 1 4 ? 8.508 37.094 1.513 1 92.81 4 VAL B C 1
ATOM 3182 O O . VAL B 1 4 ? 7.438 36.594 1.86 1 92.81 4 VAL B O 1
ATOM 3185 N N . GLY B 1 5 ? 9.188 36.656 0.517 1 91.88 5 GLY B N 1
ATOM 3186 C CA . GLY B 1 5 ? 8.867 35.375 -0.146 1 91.88 5 GLY B CA 1
ATOM 3187 C C . GLY B 1 5 ? 9.742 34.25 0.307 1 91.88 5 GLY B C 1
ATOM 3188 O O . GLY B 1 5 ? 10.969 34.344 0.332 1 91.88 5 GLY B O 1
ATOM 3189 N N . ILE B 1 6 ? 9.125 33.125 0.701 1 92.12 6 ILE B N 1
ATOM 3190 C CA . ILE B 1 6 ? 9.875 31.969 1.175 1 92.12 6 ILE B CA 1
ATOM 3191 C C . ILE B 1 6 ? 9.547 30.75 0.31 1 92.12 6 ILE B C 1
ATOM 3193 O O . ILE B 1 6 ? 8.383 30.375 0.162 1 92.12 6 ILE B O 1
ATOM 3197 N N . ASP B 1 7 ? 10.508 30.188 -0.249 1 89.75 7 ASP B N 1
ATOM 3198 C CA . ASP B 1 7 ? 10.391 28.891 -0.926 1 89.75 7 ASP B CA 1
ATOM 3199 C C . ASP B 1 7 ? 10.797 27.75 -0.002 1 89.75 7 ASP B C 1
ATOM 3201 O O . ASP B 1 7 ? 11.969 27.609 0.348 1 89.75 7 ASP B O 1
ATOM 3205 N N . ILE B 1 8 ? 9.844 26.953 0.298 1 89.75 8 ILE B N 1
ATOM 3206 C CA . ILE B 1 8 ? 9.992 25.953 1.344 1 89.75 8 ILE B CA 1
ATOM 3207 C C . ILE B 1 8 ? 10.508 24.641 0.737 1 89.75 8 ILE B C 1
ATOM 3209 O O . ILE B 1 8 ? 9.984 24.172 -0.271 1 89.75 8 ILE B O 1
ATOM 3213 N N . SER B 1 9 ? 11.578 24.109 1.322 1 87.38 9 SER B N 1
ATOM 3214 C CA . SER B 1 9 ? 12.102 22.797 0.99 1 87.38 9 SER B CA 1
ATOM 3215 C C . SER B 1 9 ? 12.289 21.938 2.242 1 87.38 9 SER B C 1
ATOM 3217 O O . SER B 1 9 ? 12 22.391 3.354 1 87.38 9 SER B O 1
ATOM 3219 N N . LYS B 1 10 ? 12.672 20.734 2.098 1 85.19 10 LYS B N 1
ATOM 3220 C CA . LYS B 1 10 ? 12.734 19.766 3.186 1 85.19 10 LYS B CA 1
ATOM 3221 C C . LYS B 1 10 ? 13.789 20.156 4.219 1 85.19 10 LYS B C 1
ATOM 3223 O O . LYS B 1 10 ? 13.523 20.141 5.422 1 85.19 10 LYS B O 1
ATOM 3228 N N . TYR B 1 11 ? 14.93 20.656 3.752 1 86.75 11 TYR B N 1
ATOM 3229 C CA . TYR B 1 11 ? 16.031 20.859 4.684 1 86.75 11 TYR B CA 1
ATOM 3230 C C . TYR B 1 11 ? 16.422 22.328 4.754 1 86.75 11 TYR B C 1
ATOM 3232 O O . TYR B 1 11 ? 17.125 22.734 5.68 1 86.75 11 TYR B O 1
ATOM 3240 N N . LYS B 1 12 ? 15.938 23.016 3.752 1 89.62 12 LYS B N 1
ATOM 3241 C CA . LYS B 1 12 ? 16.281 24.438 3.705 1 89.62 12 LYS B CA 1
ATOM 3242 C C . LYS B 1 12 ? 15.148 25.25 3.084 1 89.62 12 LYS B C 1
ATOM 3244 O O . LYS B 1 12 ? 14.32 24.703 2.354 1 89.62 12 LYS B O 1
ATOM 3249 N N . HIS B 1 13 ? 15.141 26.531 3.449 1 91.5 13 HIS B N 1
ATOM 3250 C CA . HIS B 1 13 ? 14.18 27.484 2.885 1 91.5 13 HIS B CA 1
ATOM 3251 C C . HIS B 1 13 ? 14.883 28.672 2.25 1 91.5 13 HIS B C 1
ATOM 3253 O O . HIS B 1 13 ? 15.805 29.234 2.84 1 91.5 13 HIS B O 1
ATOM 3259 N N . ASP B 1 14 ? 14.508 28.953 1.061 1 91.81 14 ASP B N 1
ATOM 3260 C CA . ASP B 1 14 ? 15.047 30.125 0.394 1 91.81 14 ASP B CA 1
ATOM 3261 C C . ASP B 1 14 ? 14.148 31.344 0.608 1 91.81 14 ASP B C 1
ATOM 3263 O O . ASP B 1 14 ? 12.93 31.25 0.438 1 91.81 14 ASP B O 1
ATOM 3267 N N . CYS B 1 15 ? 14.766 32.469 0.989 1 93.06 15 CYS B N 1
ATOM 3268 C CA . CYS B 1 15 ? 14 33.656 1.342 1 93.06 15 CYS B CA 1
ATOM 3269 C C . CYS B 1 15 ? 14.414 34.844 0.479 1 93.06 15 CYS B C 1
ATOM 3271 O O . CYS B 1 15 ? 15.562 34.938 0.052 1 93.06 15 CYS B O 1
ATOM 3273 N N . PHE B 1 16 ? 13.461 35.625 0.184 1 92.06 16 PHE B N 1
ATOM 3274 C CA . PHE B 1 16 ? 13.648 36.875 -0.556 1 92.06 16 PHE B CA 1
ATOM 3275 C C . PHE B 1 16 ? 12.828 38 0.059 1 92.06 16 PHE B C 1
ATOM 3277 O O . PHE B 1 16 ? 11.664 37.812 0.417 1 92.06 16 PHE B O 1
ATOM 3284 N N . ILE B 1 17 ? 13.492 39.219 0.248 1 91.69 17 ILE B N 1
ATOM 3285 C CA . ILE B 1 17 ? 12.812 40.344 0.873 1 91.69 17 ILE B CA 1
ATOM 3286 C C . ILE B 1 17 ? 12.883 41.562 -0.046 1 91.69 17 ILE B C 1
ATOM 3288 O O . ILE B 1 17 ? 13.961 41.906 -0.526 1 91.69 17 ILE B O 1
ATOM 3292 N N . THR B 1 18 ? 11.773 42.062 -0.231 1 90 18 THR B N 1
ATOM 3293 C CA . THR B 1 18 ? 11.695 43.281 -1.046 1 90 18 THR B CA 1
ATOM 3294 C C . THR B 1 18 ? 10.766 44.312 -0.406 1 90 18 THR B C 1
ATOM 3296 O O . THR B 1 18 ? 10.016 43.969 0.517 1 90 18 THR B O 1
ATOM 3299 N N . THR B 1 19 ? 10.945 45.562 -0.845 1 88.56 19 THR B N 1
ATOM 3300 C CA . THR B 1 19 ? 10.078 46.625 -0.362 1 88.56 19 THR B CA 1
ATOM 3301 C C . THR B 1 19 ? 8.914 46.844 -1.323 1 88.56 19 THR B C 1
ATOM 3303 O O . THR B 1 19 ? 8.867 46.25 -2.404 1 88.56 19 THR B O 1
ATOM 3306 N N . GLU B 1 20 ? 7.992 47.594 -0.836 1 83.12 20 GLU B N 1
ATOM 3307 C CA . GLU B 1 20 ? 6.82 47.938 -1.637 1 83.12 20 GLU B CA 1
ATOM 3308 C C . GLU B 1 20 ? 7.219 48.594 -2.955 1 83.12 20 GLU B C 1
ATOM 3310 O O . GLU B 1 20 ? 6.531 48.438 -3.965 1 83.12 20 GLU B O 1
ATOM 3315 N N . THR B 1 21 ? 8.336 49.344 -2.867 1 81 21 THR B N 1
ATOM 3316 C CA . THR B 1 21 ? 8.797 50.062 -4.047 1 81 21 THR B CA 1
ATOM 3317 C C . THR B 1 21 ? 9.609 49.125 -4.953 1 81 21 THR B C 1
ATOM 3319 O O . THR B 1 21 ? 10.047 49.531 -6.035 1 81 21 THR B O 1
ATOM 3322 N N . GLY B 1 22 ? 9.758 47.906 -4.531 1 77 22 GLY B N 1
ATOM 3323 C CA . GLY B 1 22 ? 10.484 46.938 -5.348 1 77 22 GLY B CA 1
ATOM 3324 C C . GLY B 1 22 ? 11.969 46.875 -5.02 1 77 22 GLY B C 1
ATOM 3325 O O . GLY B 1 22 ? 12.719 46.156 -5.656 1 77 22 GLY B O 1
ATOM 3326 N N . ASP B 1 23 ? 12.391 47.625 -4.074 1 78.88 23 ASP B N 1
ATOM 3327 C CA . ASP B 1 23 ? 13.797 47.625 -3.699 1 78.88 23 ASP B CA 1
ATOM 3328 C C . ASP B 1 23 ? 14.172 46.344 -2.953 1 78.88 23 ASP B C 1
ATOM 3330 O O . ASP B 1 23 ? 13.469 45.938 -2.023 1 78.88 23 ASP B O 1
ATOM 3334 N N . VAL B 1 24 ? 15.188 45.812 -3.475 1 80.44 24 VAL B N 1
ATOM 3335 C CA . VAL B 1 24 ? 15.648 44.562 -2.854 1 80.44 24 VAL B CA 1
ATOM 3336 C C . VAL B 1 24 ? 16.375 44.906 -1.55 1 80.44 24 VAL B C 1
ATOM 3338 O O . VAL B 1 24 ? 17.359 45.656 -1.546 1 80.44 24 VAL B O 1
ATOM 3341 N N . VAL B 1 25 ? 15.828 44.5 -0.506 1 76.69 25 VAL B N 1
ATOM 3342 C CA . VAL B 1 25 ? 16.438 44.719 0.805 1 76.69 25 VAL B CA 1
ATOM 3343 C C . VAL B 1 25 ? 17.484 43.656 1.065 1 76.69 25 VAL B C 1
ATOM 3345 O O . VAL B 1 25 ? 18.594 43.938 1.533 1 76.69 25 VAL B O 1
ATOM 3348 N N . SER B 1 26 ? 17.141 42.469 0.876 1 74.31 26 SER B N 1
ATOM 3349 C CA . SER B 1 26 ? 18.062 41.344 1.016 1 74.31 26 SER B CA 1
ATOM 3350 C C . SER B 1 26 ? 17.938 40.375 -0.155 1 74.31 26 SER B C 1
ATOM 3352 O O . SER B 1 26 ? 16.844 39.875 -0.45 1 74.31 26 SER B O 1
ATOM 3354 N N . ASN B 1 27 ? 19.047 40.25 -0.786 1 76.44 27 ASN B N 1
ATOM 3355 C CA . ASN B 1 27 ? 19.078 39.219 -1.83 1 76.44 27 ASN B CA 1
ATOM 3356 C C . ASN B 1 27 ? 18.672 37.844 -1.291 1 76.44 27 ASN B C 1
ATOM 3358 O O . ASN B 1 27 ? 18.5 37.688 -0.083 1 76.44 27 ASN B O 1
ATOM 3362 N N . SER B 1 28 ? 18.516 36.969 -2.18 1 84.12 28 SER B N 1
ATOM 3363 C CA . SER B 1 28 ? 18.094 35.594 -1.839 1 84.12 28 SER B CA 1
ATOM 3364 C C . SER B 1 28 ? 19.078 34.938 -0.871 1 84.12 28 SER B C 1
ATOM 3366 O O . SER B 1 28 ? 20.297 35 -1.082 1 84.12 28 SER B O 1
ATOM 3368 N N . PHE B 1 29 ? 18.516 34.625 0.35 1 89.25 29 PHE B N 1
ATOM 3369 C CA . PHE B 1 29 ? 19.312 33.906 1.31 1 89.25 29 PHE B CA 1
ATOM 3370 C C . PHE B 1 29 ? 18.625 32.594 1.721 1 89.25 29 PHE B C 1
ATOM 3372 O O . PHE B 1 29 ? 17.406 32.469 1.564 1 89.25 29 PHE B O 1
ATOM 3379 N N . THR B 1 30 ? 19.406 31.719 2.115 1 93.5 30 THR B N 1
ATOM 3380 C CA . THR B 1 30 ? 18.906 30.391 2.471 1 93.5 30 THR B CA 1
ATOM 3381 C C . THR B 1 30 ? 19.047 30.141 3.971 1 93.5 30 THR B C 1
ATOM 3383 O O . THR B 1 30 ? 20.062 30.5 4.57 1 93.5 30 THR B O 1
ATOM 3386 N N . ILE B 1 31 ? 17.984 29.703 4.562 1 92.75 31 ILE B N 1
ATOM 3387 C CA . ILE B 1 31 ? 18.047 29.328 5.969 1 92.75 31 ILE B CA 1
ATOM 3388 C C . ILE B 1 31 ? 17.812 27.812 6.098 1 92.75 31 ILE B C 1
ATOM 3390 O O . ILE B 1 31 ? 17.047 27.234 5.32 1 92.75 31 ILE B O 1
ATOM 3394 N N . ASN B 1 32 ? 18.453 27.25 7.098 1 91.06 32 ASN B N 1
ATOM 3395 C CA . ASN B 1 32 ? 18.25 25.828 7.344 1 91.06 32 ASN B CA 1
ATOM 3396 C C . ASN B 1 32 ? 16.938 25.562 8.078 1 91.06 32 ASN B C 1
ATOM 3398 O O . ASN B 1 32 ? 16.469 26.406 8.836 1 91.06 32 ASN B O 1
ATOM 3402 N N . ASN B 1 33 ? 16.406 24.422 7.793 1 88.81 33 ASN B N 1
ATOM 3403 C CA . ASN B 1 33 ? 15.188 24 8.484 1 88.81 33 ASN B CA 1
ATOM 3404 C C . ASN B 1 33 ? 15.5 23.453 9.875 1 88.81 33 ASN B C 1
ATOM 3406 O O . ASN B 1 33 ? 15.258 22.281 10.156 1 88.81 33 ASN B O 1
ATOM 3410 N N . ASN B 1 34 ? 16.031 24.297 10.664 1 88.69 34 ASN B N 1
ATOM 3411 C CA . ASN B 1 34 ? 16.375 24.016 12.055 1 88.69 34 ASN B CA 1
ATOM 3412 C C . ASN B 1 34 ? 16.359 25.266 12.914 1 88.69 34 ASN B C 1
ATOM 3414 O O . ASN B 1 34 ? 16 26.344 12.43 1 88.69 34 ASN B O 1
ATOM 3418 N N . GLN B 1 35 ? 16.672 25.125 14.125 1 89.69 35 GLN B N 1
ATOM 3419 C CA . GLN B 1 35 ? 16.578 26.234 15.07 1 89.69 35 GLN B CA 1
ATOM 3420 C C . GLN B 1 35 ? 17.5 27.375 14.664 1 89.69 35 GLN B C 1
ATOM 3422 O O . GLN B 1 35 ? 17.094 28.547 14.688 1 89.69 35 GLN B O 1
ATOM 3427 N N . ASP B 1 36 ? 18.656 27 14.273 1 91.12 36 ASP B N 1
ATOM 3428 C CA . ASP B 1 36 ? 19.609 28.016 13.867 1 91.12 36 ASP B CA 1
ATOM 3429 C C . ASP B 1 36 ? 19.094 28.797 12.656 1 91.12 36 ASP B C 1
ATOM 3431 O O . ASP B 1 36 ? 19.219 30.031 12.602 1 91.12 36 ASP B O 1
ATOM 3435 N N . GLY B 1 37 ? 18.594 28.094 11.75 1 93.06 37 GLY B N 1
ATOM 3436 C CA . GLY B 1 37 ? 18.047 28.719 10.562 1 93.06 37 GLY B CA 1
ATOM 3437 C C . GLY B 1 37 ? 16.859 29.625 10.859 1 93.06 37 GLY B C 1
ATOM 3438 O O . GLY B 1 37 ? 16.75 30.719 10.305 1 93.06 37 GLY B O 1
ATOM 3439 N N . PHE B 1 38 ? 16.016 29.219 11.719 1 94.38 38 PHE B N 1
ATOM 3440 C CA . PHE B 1 38 ? 14.828 30 12.07 1 94.38 38 PHE B CA 1
ATOM 3441 C C . PHE B 1 38 ? 15.203 31.25 12.844 1 94.38 38 PHE B C 1
ATOM 3443 O O . PHE B 1 38 ? 14.625 32.312 12.625 1 94.38 38 PHE B O 1
ATOM 3450 N N . GLN B 1 39 ? 16.188 31.078 13.656 1 93.62 39 GLN B N 1
ATOM 3451 C CA . GLN B 1 39 ? 16.656 32.219 14.414 1 93.62 39 GLN B CA 1
ATOM 3452 C C . GLN B 1 39 ? 17.312 33.25 13.484 1 93.62 39 GLN B C 1
ATOM 3454 O O . GLN B 1 39 ? 17.188 34.469 13.711 1 93.62 39 GLN B O 1
ATOM 3459 N N . GLN B 1 40 ? 17.969 32.719 12.539 1 95 40 GLN B N 1
ATOM 3460 C CA . GLN B 1 40 ? 18.547 33.625 11.531 1 95 40 GLN B CA 1
ATOM 3461 C C . GLN B 1 40 ? 17.469 34.438 10.828 1 95 40 GLN B C 1
ATOM 3463 O O . GLN B 1 40 ? 17.609 35.625 10.641 1 95 40 GLN B O 1
ATOM 3468 N N . LEU B 1 41 ? 16.469 33.781 10.445 1 93.94 41 LEU B N 1
ATOM 3469 C CA . LEU B 1 41 ? 15.344 34.469 9.805 1 93.94 41 LEU B CA 1
ATOM 3470 C C . LEU B 1 41 ? 14.734 35.5 10.727 1 93.94 41 LEU B C 1
ATOM 3472 O O . LEU B 1 41 ? 14.469 36.656 10.297 1 93.94 41 LEU B O 1
ATOM 3476 N N . LEU B 1 42 ? 14.531 35.156 11.953 1 93.44 42 LEU B N 1
ATOM 3477 C CA . LEU B 1 42 ? 13.93 36.031 12.938 1 93.44 42 LEU B CA 1
ATOM 3478 C C . LEU B 1 42 ? 14.789 37.281 13.125 1 93.44 42 LEU B C 1
ATOM 3480 O O . LEU B 1 42 ? 14.266 38.406 13.219 1 93.44 42 LEU B O 1
ATOM 3484 N N . THR B 1 43 ? 16.047 37.031 13.172 1 93.62 43 THR B N 1
ATOM 3485 C CA . THR B 1 43 ? 16.984 38.156 13.336 1 93.62 43 THR B CA 1
ATOM 3486 C C . THR B 1 43 ? 16.859 39.125 12.156 1 93.62 43 THR B C 1
ATOM 3488 O O . THR B 1 43 ? 16.844 40.344 12.352 1 93.62 43 THR B O 1
ATOM 3491 N N . ILE B 1 44 ? 16.734 38.562 11.008 1 92.06 44 ILE B N 1
ATOM 3492 C CA . ILE B 1 44 ? 16.641 39.375 9.797 1 92.06 44 ILE B CA 1
ATOM 3493 C C . ILE B 1 44 ? 15.305 40.156 9.805 1 92.06 44 ILE B C 1
ATOM 3495 O O . ILE B 1 44 ? 15.273 41.344 9.523 1 92.06 44 ILE B O 1
ATOM 3499 N N . LEU B 1 45 ? 14.273 39.5 10.133 1 91.44 45 LEU B N 1
ATOM 3500 C CA . LEU B 1 45 ? 12.953 40.094 10.156 1 91.44 45 LEU B CA 1
ATOM 3501 C C . LEU B 1 45 ? 12.891 41.219 11.203 1 91.44 45 LEU B C 1
ATOM 3503 O O . LEU B 1 45 ? 12.297 42.281 10.961 1 91.44 45 LEU B O 1
ATOM 3507 N N . ASN B 1 46 ? 13.531 40.969 12.328 1 89.56 46 ASN B N 1
ATOM 3508 C CA . ASN B 1 46 ? 13.516 41.938 13.414 1 89.56 46 ASN B CA 1
ATOM 3509 C C . ASN B 1 46 ? 14.367 43.188 13.07 1 89.56 46 ASN B C 1
ATOM 3511 O O . ASN B 1 46 ? 14.195 44.25 13.664 1 89.56 46 ASN B O 1
ATOM 3515 N N . SER B 1 47 ? 15.281 42.969 12.203 1 88.44 47 SER B N 1
ATOM 3516 C CA . SER B 1 47 ? 16.172 44.062 11.828 1 88.44 47 SER B CA 1
ATOM 3517 C C . SER B 1 47 ? 15.492 45 10.852 1 88.44 47 SER B C 1
ATOM 3519 O O . SER B 1 47 ? 15.953 46.125 10.656 1 88.44 47 SER B O 1
ATOM 3521 N N . LEU B 1 48 ? 14.516 44.469 10.242 1 86.69 48 LEU B N 1
ATOM 3522 C CA . LEU B 1 48 ? 13.789 45.312 9.312 1 86.69 48 LEU B CA 1
ATOM 3523 C C . LEU B 1 48 ? 13.055 46.438 10.055 1 86.69 48 LEU B C 1
ATOM 3525 O O . LEU B 1 48 ? 12.688 46.281 11.219 1 86.69 48 LEU B O 1
ATOM 3529 N N . ASP B 1 49 ? 12.992 47.625 9.531 1 73.81 49 ASP B N 1
ATOM 3530 C CA . ASP B 1 49 ? 12.406 48.812 10.18 1 73.81 49 ASP B CA 1
ATOM 3531 C C . ASP B 1 49 ? 11 48.5 10.695 1 73.81 49 ASP B C 1
ATOM 3533 O O . ASP B 1 49 ? 10.117 48.125 9.922 1 73.81 49 ASP B O 1
ATOM 3537 N N . ASN B 1 50 ? 10.836 48.406 12.078 1 63.94 50 ASN B N 1
ATOM 3538 C CA . ASN B 1 50 ? 9.664 48 12.844 1 63.94 50 ASN B CA 1
ATOM 3539 C C . ASN B 1 50 ? 8.43 48.812 12.453 1 63.94 50 ASN B C 1
ATOM 3541 O O . ASN B 1 50 ? 7.305 48.438 12.789 1 63.94 50 ASN B O 1
ATOM 3545 N N . GLN B 1 51 ? 8.633 49.938 11.898 1 61.47 51 GLN B N 1
ATOM 3546 C CA . GLN B 1 51 ? 7.488 50.781 11.586 1 61.47 51 GLN B CA 1
ATOM 3547 C C . GLN B 1 51 ? 6.711 50.25 10.391 1 61.47 51 GLN B C 1
ATOM 3549 O O . GLN B 1 51 ? 5.535 50.562 10.211 1 61.47 51 GLN B O 1
ATOM 3554 N N . ASP B 1 52 ? 7.367 49.219 9.672 1 68.44 52 ASP B N 1
ATOM 3555 C CA . ASP B 1 52 ? 6.711 48.75 8.445 1 68.44 52 ASP B CA 1
ATOM 3556 C C . ASP B 1 52 ? 6.102 47.375 8.633 1 68.44 52 ASP B C 1
ATOM 3558 O O . ASP B 1 52 ? 6.602 46.562 9.422 1 68.44 52 ASP B O 1
ATOM 3562 N N . GLU B 1 53 ? 4.953 47.219 8.023 1 85.94 53 GLU B N 1
ATOM 3563 C CA . GLU B 1 53 ? 4.25 45.969 7.977 1 85.94 53 GLU B CA 1
ATOM 3564 C C . GLU B 1 53 ? 5.031 44.938 7.168 1 85.94 53 GLU B C 1
ATOM 3566 O O . GLU B 1 53 ? 5.59 45.25 6.117 1 85.94 53 GLU B O 1
ATOM 3571 N N . ILE B 1 54 ? 5.309 43.781 7.805 1 91 54 ILE B N 1
ATOM 3572 C CA . ILE B 1 54 ? 5.98 42.688 7.133 1 91 54 ILE B CA 1
ATOM 3573 C C . ILE B 1 54 ? 4.953 41.625 6.703 1 91 54 ILE B C 1
ATOM 3575 O O . ILE B 1 54 ? 4.188 41.125 7.527 1 91 54 ILE B O 1
ATOM 3579 N N . ARG B 1 55 ? 4.918 41.375 5.387 1 92 55 ARG B N 1
ATOM 3580 C CA . ARG B 1 55 ? 4.055 40.344 4.84 1 92 55 ARG B CA 1
ATOM 3581 C C . ARG B 1 55 ? 4.879 39.156 4.336 1 92 55 ARG B C 1
ATOM 3583 O O . ARG B 1 55 ? 5.754 39.312 3.484 1 92 55 ARG B O 1
ATOM 3590 N N . ILE B 1 56 ? 4.594 38.062 4.953 1 93.44 56 ILE B N 1
ATOM 3591 C CA . ILE B 1 56 ? 5.332 36.844 4.602 1 93.44 56 ILE B CA 1
ATOM 3592 C C . ILE B 1 56 ? 4.441 35.906 3.777 1 93.44 56 ILE B C 1
ATOM 3594 O O . ILE B 1 56 ? 3.262 35.75 4.09 1 93.44 56 ILE B O 1
ATOM 3598 N N . GLY B 1 57 ? 5.031 35.375 2.676 1 90 57 GLY B N 1
ATOM 3599 C CA . GLY B 1 57 ? 4.293 34.438 1.845 1 90 57 GLY B CA 1
ATOM 3600 C C . GLY B 1 57 ? 5.09 33.188 1.503 1 90 57 GLY B C 1
ATOM 3601 O O . GLY B 1 57 ? 6.309 33.25 1.336 1 90 57 GLY B O 1
ATOM 3602 N N . PHE B 1 58 ? 4.465 32.125 1.496 1 87.88 58 PHE B N 1
ATOM 3603 C CA . PHE B 1 58 ? 5.16 30.969 0.963 1 87.88 58 PHE B CA 1
ATOM 3604 C C . PHE B 1 58 ? 4.184 30.031 0.265 1 87.88 58 PHE B C 1
ATOM 3606 O O . PHE B 1 58 ? 2.969 30.141 0.453 1 87.88 58 PHE B O 1
ATOM 3613 N N . GLU B 1 59 ? 4.762 29.172 -0.639 1 81 59 GLU B N 1
ATOM 3614 C CA . GLU B 1 59 ? 4 28.203 -1.42 1 81 59 GLU B CA 1
ATOM 3615 C C . GLU B 1 59 ? 3.594 27 -0.568 1 81 59 GLU B C 1
ATOM 3617 O O . GLU B 1 59 ? 4.375 26.531 0.259 1 81 59 GLU B O 1
ATOM 3622 N N . SER B 1 60 ? 2.373 26.656 -0.75 1 72.25 60 SER B N 1
ATOM 3623 C CA . SER B 1 60 ? 1.862 25.5 -0.022 1 72.25 60 SER B CA 1
ATOM 3624 C C . SER B 1 60 ? 2.564 24.219 -0.458 1 72.25 60 SER B C 1
ATOM 3626 O O . SER B 1 60 ? 2.318 23.719 -1.554 1 72.25 60 SER B O 1
ATOM 3628 N N . THR B 1 61 ? 3.736 23.969 0.094 1 64.81 61 THR B N 1
ATOM 3629 C CA . THR B 1 61 ? 4.512 22.797 -0.32 1 64.81 61 THR B CA 1
ATOM 3630 C C . THR B 1 61 ? 4.355 21.656 0.687 1 64.81 61 THR B C 1
ATOM 3632 O O . THR B 1 61 ? 5.34 21.031 1.072 1 64.81 61 THR B O 1
ATOM 3635 N N . GLY B 1 62 ? 3.215 21.406 1.097 1 67.56 62 GLY B N 1
ATOM 3636 C CA . GLY B 1 62 ? 2.984 20.203 1.866 1 67.56 62 GLY B CA 1
ATOM 3637 C C . GLY B 1 62 ? 3.375 20.344 3.326 1 67.56 62 GLY B C 1
ATOM 3638 O O . GLY B 1 62 ? 3.193 21.391 3.926 1 67.56 62 GLY B O 1
ATOM 3639 N N . HIS B 1 63 ? 4.055 19.281 3.975 1 78.19 63 HIS B N 1
ATOM 3640 C CA . HIS B 1 63 ? 4.23 19.188 5.418 1 78.19 63 HIS B CA 1
ATOM 3641 C C . HIS B 1 63 ? 5.551 19.812 5.855 1 78.19 63 HIS B C 1
ATOM 3643 O O . HIS B 1 63 ? 5.773 20.031 7.047 1 78.19 63 HIS B O 1
ATOM 3649 N N . TYR B 1 64 ? 6.32 20.359 4.965 1 83.56 64 TYR B N 1
ATOM 3650 C CA . TYR B 1 64 ? 7.629 20.906 5.312 1 83.56 64 TYR B CA 1
ATOM 3651 C C . TYR B 1 64 ? 7.508 22.312 5.887 1 83.56 64 TYR B C 1
ATOM 3653 O O . TYR B 1 64 ? 8.438 22.797 6.527 1 83.56 64 TYR B O 1
ATOM 3661 N N . ALA B 1 65 ? 6.402 22.891 5.695 1 87 65 ALA B N 1
ATOM 3662 C CA . ALA B 1 65 ? 6.234 24.281 6.098 1 87 65 ALA B CA 1
ATOM 3663 C C . ALA B 1 65 ? 5.723 24.375 7.531 1 87 65 ALA B C 1
ATOM 3665 O O . ALA B 1 65 ? 5.754 25.453 8.141 1 87 65 ALA B O 1
ATOM 3666 N N . LEU B 1 66 ? 5.359 23.281 8.078 1 87.62 66 LEU B N 1
ATOM 3667 C CA . LEU B 1 66 ? 4.641 23.312 9.352 1 87.62 66 LEU B CA 1
ATOM 3668 C C . LEU B 1 66 ? 5.496 23.938 10.445 1 87.62 66 LEU B C 1
ATOM 3670 O O . LEU B 1 66 ? 5.039 24.844 11.141 1 87.62 66 LEU B O 1
ATOM 3674 N N . ASN B 1 67 ? 6.699 23.516 10.586 1 89.5 67 ASN B N 1
ATOM 3675 C CA . ASN B 1 67 ? 7.547 24 11.672 1 89.5 67 ASN B CA 1
ATOM 3676 C C . ASN B 1 67 ? 7.859 25.484 11.516 1 89.5 67 ASN B C 1
ATOM 3678 O O . ASN B 1 67 ? 7.898 26.219 12.5 1 89.5 67 ASN B O 1
ATOM 3682 N N . LEU B 1 68 ? 8.039 25.875 10.312 1 90.81 68 LEU B N 1
ATOM 3683 C CA . LEU B 1 68 ? 8.273 27.297 10.07 1 90.81 68 LEU B CA 1
ATOM 3684 C C . LEU B 1 68 ? 7.031 28.125 10.391 1 90.81 68 LEU B C 1
ATOM 3686 O O . LEU B 1 68 ? 7.125 29.188 10.992 1 90.81 68 LEU B O 1
ATOM 3690 N N . LYS B 1 69 ? 5.922 27.641 9.961 1 89.31 69 LYS B N 1
ATOM 3691 C CA . LYS B 1 69 ? 4.656 28.312 10.25 1 89.31 69 LYS B CA 1
ATOM 3692 C C . LYS B 1 69 ? 4.461 28.484 11.75 1 89.31 69 LYS B C 1
ATOM 3694 O O . LYS B 1 69 ? 4.094 29.562 12.211 1 89.31 69 LYS B O 1
ATOM 3699 N N . LEU B 1 70 ? 4.707 27.469 12.461 1 88.5 70 LEU B N 1
ATOM 3700 C CA . LEU B 1 70 ? 4.543 27.5 13.906 1 88.5 70 LEU B CA 1
ATOM 3701 C C . LEU B 1 70 ? 5.539 28.469 14.539 1 88.5 70 LEU B C 1
ATOM 3703 O O . LEU B 1 70 ? 5.188 29.219 15.461 1 88.5 70 LEU B O 1
ATOM 3707 N N . PHE B 1 71 ? 6.719 28.484 14.039 1 91.38 71 PHE B N 1
ATOM 3708 C CA . PHE B 1 71 ? 7.762 29.375 14.531 1 91.38 71 PHE B CA 1
ATOM 3709 C C . PHE B 1 71 ? 7.375 30.828 14.312 1 91.38 71 PHE B C 1
ATOM 3711 O O . PHE B 1 71 ? 7.504 31.656 15.219 1 91.38 71 PHE B O 1
ATOM 3718 N N . LEU B 1 72 ? 6.895 31.094 13.133 1 91.12 72 LEU B N 1
ATOM 3719 C CA . LEU B 1 72 ? 6.488 32.438 12.797 1 91.12 72 LEU B CA 1
ATOM 3720 C C . LEU B 1 72 ? 5.293 32.875 13.641 1 91.12 72 LEU B C 1
ATOM 3722 O O . LEU B 1 72 ? 5.227 34.031 14.086 1 91.12 72 LEU B O 1
ATOM 3726 N N . GLU B 1 73 ? 4.414 31.984 13.828 1 88.12 73 GLU B N 1
ATOM 3727 C CA . GLU B 1 73 ? 3.256 32.281 14.664 1 88.12 73 GLU B CA 1
ATOM 3728 C C . GLU B 1 73 ? 3.682 32.594 16.094 1 88.12 73 GLU B C 1
ATOM 3730 O O . GLU B 1 73 ? 3.189 33.562 16.688 1 88.12 73 GLU B O 1
ATOM 3735 N N . LYS B 1 74 ? 4.547 31.812 16.625 1 88.12 74 LYS B N 1
ATOM 3736 C CA . LYS B 1 74 ? 5.051 32.031 17.984 1 88.12 74 LYS B CA 1
ATOM 3737 C C . LYS B 1 74 ? 5.773 33.375 18.094 1 88.12 74 LYS B C 1
ATOM 3739 O O . LYS B 1 74 ? 5.734 34.031 19.141 1 88.12 74 LYS B O 1
ATOM 3744 N N . ALA B 1 75 ? 6.402 33.75 17.016 1 90.5 75 ALA B N 1
ATOM 3745 C CA . ALA B 1 75 ? 7.125 35.031 16.969 1 90.5 75 ALA B CA 1
ATOM 3746 C C . ALA B 1 75 ? 6.184 36.188 16.625 1 90.5 75 ALA B C 1
ATOM 3748 O O . ALA B 1 75 ? 6.629 37.312 16.453 1 90.5 75 ALA B O 1
ATOM 3749 N N . HIS B 1 76 ? 4.918 35.875 16.391 1 89.06 76 HIS B N 1
ATOM 3750 C CA . HIS B 1 76 ? 3.855 36.844 16.172 1 89.06 76 HIS B CA 1
ATOM 3751 C C . HIS B 1 76 ? 3.975 37.469 14.789 1 89.06 76 HIS B C 1
ATOM 3753 O O . HIS B 1 76 ? 3.719 38.688 14.633 1 89.06 76 HIS B O 1
ATOM 3759 N N . TYR B 1 77 ? 4.473 36.75 13.852 1 90.94 77 TYR B N 1
ATOM 3760 C CA . TYR B 1 77 ? 4.438 37.156 12.453 1 90.94 77 TYR B CA 1
ATOM 3761 C C . TYR B 1 77 ? 3.281 36.5 11.719 1 90.94 77 TYR B C 1
ATOM 3763 O O . TYR B 1 77 ? 2.994 35.312 11.93 1 90.94 77 TYR B O 1
ATOM 3771 N N . SER B 1 78 ? 2.662 37.25 10.938 1 88.81 78 SER B N 1
ATOM 3772 C CA . SER B 1 78 ? 1.615 36.688 10.086 1 88.81 78 SER B CA 1
ATOM 3773 C C . SER B 1 78 ? 2.18 36.219 8.75 1 88.81 78 SER B C 1
ATOM 3775 O O . SER B 1 78 ? 3.227 36.719 8.312 1 88.81 78 SER B O 1
ATOM 3777 N N . PHE B 1 79 ? 1.569 35.25 8.195 1 91.12 79 PHE B N 1
ATOM 3778 C CA . PHE B 1 79 ? 2.004 34.75 6.902 1 91.12 79 PHE B CA 1
ATOM 3779 C C . PHE B 1 79 ? 0.809 34.281 6.074 1 91.12 79 PHE B C 1
ATOM 3781 O O . PHE B 1 79 ? -0.282 34.094 6.609 1 91.12 79 PHE B O 1
ATOM 3788 N N . MET B 1 80 ? 1.097 34.25 4.766 1 88.19 80 MET B N 1
ATOM 3789 C CA . MET B 1 80 ? 0.086 33.812 3.811 1 88.19 80 MET B CA 1
ATOM 3790 C C . MET B 1 80 ? 0.609 32.656 2.963 1 88.19 80 MET B C 1
ATOM 3792 O O . MET B 1 80 ? 1.773 32.656 2.559 1 88.19 80 MET B O 1
ATOM 3796 N N . GLU B 1 81 ? -0.263 31.641 2.838 1 85.44 81 GLU B N 1
ATOM 3797 C CA . GLU B 1 81 ? 0.09 30.469 2.021 1 85.44 81 GLU B CA 1
ATOM 3798 C C . GLU B 1 81 ? -0.585 30.531 0.654 1 85.44 81 GLU B C 1
ATOM 3800 O O . GLU B 1 81 ? -1.772 30.859 0.556 1 85.44 81 GLU B O 1
ATOM 3805 N N . PHE B 1 82 ? 0.273 30.234 -0.38 1 78 82 PHE B N 1
ATOM 3806 C CA . PHE B 1 82 ? -0.252 30.297 -1.739 1 78 82 PHE B CA 1
ATOM 3807 C C . PHE B 1 82 ? -0.453 28.891 -2.303 1 78 82 PHE B C 1
ATOM 3809 O O . PHE B 1 82 ? 0.348 27.984 -2.045 1 78 82 PHE B O 1
ATOM 3816 N N . ASN B 1 83 ? -1.501 28.75 -3.127 1 70.56 83 ASN B N 1
ATOM 3817 C CA . ASN B 1 83 ? -1.7 27.547 -3.92 1 70.56 83 ASN B CA 1
ATOM 3818 C C . ASN B 1 83 ? -0.678 27.438 -5.051 1 70.56 83 ASN B C 1
ATOM 3820 O O . ASN B 1 83 ? -0.464 28.391 -5.789 1 70.56 83 ASN B O 1
ATOM 3824 N N . PRO B 1 84 ? -0.06 26.344 -5.109 1 69.75 84 PRO B N 1
ATOM 3825 C CA . PRO B 1 84 ? 0.99 26.172 -6.117 1 69.75 84 PRO B CA 1
ATOM 3826 C C . PRO B 1 84 ? 0.485 26.422 -7.539 1 69.75 84 PRO B C 1
ATOM 3828 O O . PRO B 1 84 ? 1.21 26.984 -8.367 1 69.75 84 PRO B O 1
ATOM 3831 N N . VAL B 1 85 ? -0.723 26.031 -7.801 1 64.12 85 VAL B N 1
ATOM 3832 C CA . VAL B 1 85 ? -1.281 26.172 -9.141 1 64.12 85 VAL B CA 1
ATOM 3833 C C . VAL B 1 85 ? -1.401 27.656 -9.492 1 64.12 85 VAL B C 1
ATOM 3835 O O . VAL B 1 85 ? -1.096 28.062 -10.625 1 64.12 85 VAL B O 1
ATOM 3838 N N . LEU B 1 86 ? -1.793 28.453 -8.547 1 64.5 86 LEU B N 1
ATOM 3839 C CA . LEU B 1 86 ? -1.959 29.875 -8.781 1 64.5 86 LEU B CA 1
ATOM 3840 C C . LEU B 1 86 ? -0.607 30.562 -8.969 1 64.5 86 LEU B C 1
ATOM 3842 O O . LEU B 1 86 ? -0.467 31.453 -9.805 1 64.5 86 LEU B O 1
ATOM 3846 N N . LEU B 1 87 ? 0.314 30.078 -8.273 1 67.62 87 LEU B N 1
ATOM 3847 C CA . LEU B 1 87 ? 1.656 30.641 -8.391 1 67.62 87 LEU B CA 1
ATOM 3848 C C . LEU B 1 87 ? 2.266 30.312 -9.75 1 67.62 87 LEU B C 1
ATOM 3850 O O . LEU B 1 87 ? 2.926 31.156 -10.359 1 67.62 87 LEU B O 1
ATOM 3854 N N . ALA B 1 88 ? 2.045 29.062 -10.18 1 67.44 88 ALA B N 1
ATOM 3855 C CA . ALA B 1 88 ? 2.549 28.672 -11.484 1 67.44 88 ALA B CA 1
ATOM 3856 C C . ALA B 1 88 ? 1.94 29.516 -12.594 1 67.44 88 ALA B C 1
ATOM 3858 O O . ALA B 1 88 ? 2.637 29.922 -13.531 1 67.44 88 ALA B O 1
ATOM 3859 N N . LYS B 1 89 ? 0.678 29.812 -12.492 1 63.31 89 LYS B N 1
ATOM 3860 C CA . LYS B 1 89 ? 0.003 30.656 -13.469 1 63.31 89 LYS B CA 1
ATOM 3861 C C . LYS B 1 89 ? 0.566 32.094 -13.445 1 63.31 89 LYS B C 1
ATOM 3863 O O . LYS B 1 89 ? 0.749 32.688 -14.5 1 63.31 89 LYS B O 1
ATOM 3868 N N . PHE B 1 90 ? 0.822 32.531 -12.328 1 66.94 90 PHE B N 1
ATOM 3869 C CA . PHE B 1 90 ? 1.395 33.875 -12.18 1 66.94 90 PHE B CA 1
ATOM 3870 C C . PHE B 1 90 ? 2.773 33.938 -12.82 1 66.94 90 PHE B C 1
ATOM 3872 O O . PHE B 1 90 ? 3.076 34.906 -13.547 1 66.94 90 PHE B O 1
ATOM 3879 N N . ASN B 1 91 ? 3.561 32.938 -12.523 1 67 91 ASN B N 1
ATOM 3880 C CA . ASN B 1 91 ? 4.91 32.906 -13.078 1 67 91 ASN B CA 1
ATOM 3881 C C . ASN B 1 91 ? 4.891 32.875 -14.602 1 67 91 ASN B C 1
ATOM 3883 O O . ASN B 1 91 ? 5.715 33.531 -15.25 1 67 91 ASN B O 1
ATOM 3887 N N . LYS B 1 92 ? 4.031 32.062 -15.102 1 63.19 92 LYS B N 1
ATOM 3888 C CA . LYS B 1 92 ? 3.908 31.969 -16.547 1 63.19 92 LYS B CA 1
ATOM 3889 C C . LYS B 1 92 ? 3.504 33.312 -17.156 1 63.19 92 LYS B C 1
ATOM 3891 O O . LYS B 1 92 ? 3.873 33.625 -18.297 1 63.19 92 LYS B O 1
ATOM 3896 N N . SER B 1 93 ? 2.713 34.062 -16.391 1 59.19 93 SER B N 1
ATOM 3897 C CA . SER B 1 93 ? 2.229 35.344 -16.875 1 59.19 93 SER B CA 1
ATOM 3898 C C . SER B 1 93 ? 3.332 36.406 -16.844 1 59.19 93 SER B C 1
ATOM 3900 O O . SER B 1 93 ? 3.273 37.406 -17.562 1 59.19 93 SER B O 1
ATOM 3902 N N . GLN B 1 94 ? 4.211 36.219 -15.977 1 58.66 94 GLN B N 1
ATOM 3903 C CA . GLN B 1 94 ? 5.23 37.25 -15.812 1 58.66 94 GLN B CA 1
ATOM 3904 C C . GLN B 1 94 ? 6.367 37.062 -16.812 1 58.66 94 GLN B C 1
ATOM 3906 O O . GLN B 1 94 ? 7.008 38.031 -17.234 1 58.66 94 GLN B O 1
ATOM 3911 N N . THR B 1 95 ? 6.91 35.781 -16.859 1 55.78 95 THR B N 1
ATOM 3912 C CA . THR B 1 95 ? 8.078 35.656 -17.719 1 55.78 95 THR B CA 1
ATOM 3913 C C . THR B 1 95 ? 7.867 34.594 -18.781 1 55.78 95 THR B C 1
ATOM 3915 O O . THR B 1 95 ? 7.281 33.531 -18.5 1 55.78 95 THR B O 1
ATOM 3918 N N . LEU B 1 96 ? 7.941 35 -20.047 1 49.09 96 LEU B N 1
ATOM 3919 C CA . LEU B 1 96 ? 7.953 34.094 -21.172 1 49.09 96 LEU B CA 1
ATOM 3920 C C . LEU B 1 96 ? 9.031 33.031 -21.016 1 49.09 96 LEU B C 1
ATOM 3922 O O . LEU B 1 96 ? 9.008 31.984 -21.688 1 49.09 96 LEU B O 1
ATOM 3926 N N . ARG B 1 97 ? 10.094 33.5 -20.297 1 46.34 97 ARG B N 1
ATOM 3927 C CA . ARG B 1 97 ? 11.211 32.562 -20.297 1 46.34 97 ARG B CA 1
ATOM 3928 C C . ARG B 1 97 ? 11.086 31.547 -19.156 1 46.34 97 ARG B C 1
ATOM 3930 O O . ARG B 1 97 ? 10.891 31.922 -18 1 46.34 97 ARG B O 1
ATOM 3937 N N . CYS B 1 98 ? 10.773 30.438 -19.406 1 44.16 98 CYS B N 1
ATOM 3938 C CA . CYS B 1 98 ? 10.578 29.266 -18.562 1 44.16 98 CYS B CA 1
ATOM 3939 C C . CYS B 1 98 ? 11.82 28.984 -17.719 1 44.16 98 CYS B C 1
ATOM 3941 O O . CYS B 1 98 ? 12.195 27.828 -17.516 1 44.16 98 CYS B O 1
ATOM 3943 N N . THR B 1 99 ? 12.766 29.984 -17.453 1 46.06 99 THR B N 1
ATOM 3944 C CA . THR B 1 99 ? 13.945 29.484 -16.75 1 46.06 99 THR B CA 1
ATOM 3945 C C . THR B 1 99 ? 13.641 29.266 -15.281 1 46.06 99 THR B C 1
ATOM 3947 O O . THR B 1 99 ? 13.312 30.203 -14.555 1 46.06 99 THR B O 1
ATOM 3950 N N . LYS B 1 100 ? 13.328 28.172 -14.898 1 49.88 100 LYS B N 1
ATOM 3951 C CA . LYS B 1 100 ? 13.039 27.703 -13.547 1 49.88 100 LYS B CA 1
ATOM 3952 C C . LYS B 1 100 ? 14.312 27.656 -12.703 1 49.88 100 LYS B C 1
ATOM 3954 O O . LYS B 1 100 ? 15.148 26.766 -12.883 1 49.88 100 LYS B O 1
ATOM 3959 N N . THR B 1 101 ? 14.875 28.906 -12.148 1 51.88 101 THR B N 1
ATOM 3960 C CA . THR B 1 101 ? 15.898 28.766 -11.117 1 51.88 101 THR B CA 1
ATOM 3961 C C . THR B 1 101 ? 15.297 28.984 -9.734 1 51.88 101 THR B C 1
ATOM 3963 O O . THR B 1 101 ? 14.344 29.75 -9.578 1 51.88 101 THR B O 1
ATOM 3966 N N . ASP B 1 102 ? 15.664 28.203 -8.688 1 53.91 102 ASP B N 1
ATOM 3967 C CA . ASP B 1 102 ? 15.203 28.203 -7.301 1 53.91 102 ASP B CA 1
ATOM 3968 C C . ASP B 1 102 ? 15.133 29.625 -6.738 1 53.91 102 ASP B C 1
ATOM 3970 O O . ASP B 1 102 ? 14.188 29.969 -6.02 1 53.91 102 ASP B O 1
ATOM 3974 N N . ALA B 1 103 ? 16.156 30.453 -6.98 1 56.22 103 ALA B N 1
ATOM 3975 C CA . ALA B 1 103 ? 16.203 31.828 -6.496 1 56.22 103 ALA B CA 1
ATOM 3976 C C . ALA B 1 103 ? 15.062 32.656 -7.078 1 56.22 103 ALA B C 1
ATOM 3978 O O . ALA B 1 103 ? 14.539 33.562 -6.414 1 56.22 103 ALA B O 1
ATOM 3979 N N . ILE B 1 104 ? 14.734 32.156 -8.195 1 56.38 104 ILE B N 1
ATOM 3980 C CA . ILE B 1 104 ? 13.695 32.875 -8.906 1 56.38 104 ILE B CA 1
ATOM 3981 C C . ILE B 1 104 ? 12.328 32.562 -8.297 1 56.38 104 ILE B C 1
ATOM 3983 O O . ILE B 1 104 ? 11.461 33.406 -8.219 1 56.38 104 ILE B O 1
ATOM 3987 N N . ASP B 1 105 ? 12.359 31.469 -7.504 1 79.94 105 ASP B N 1
ATOM 3988 C CA . ASP B 1 105 ? 11.047 31.031 -7.035 1 79.94 105 ASP B CA 1
ATOM 3989 C C . ASP B 1 105 ? 10.609 31.844 -5.816 1 79.94 105 ASP B C 1
ATOM 3991 O O . ASP B 1 105 ? 9.484 32.344 -5.758 1 79.94 105 ASP B O 1
ATOM 3995 N N . CYS B 1 106 ? 11.633 32.25 -4.969 1 84.5 106 CYS B N 1
ATOM 3996 C CA . CYS B 1 106 ? 11.234 32.969 -3.777 1 84.5 106 CYS B CA 1
ATOM 3997 C C . CYS B 1 106 ? 10.953 34.438 -4.117 1 84.5 106 CYS B C 1
ATOM 3999 O O . CYS B 1 106 ? 10.078 35.062 -3.516 1 84.5 106 CYS B O 1
ATOM 4001 N N . ALA B 1 107 ? 11.688 34.938 -5.074 1 83.69 107 ALA B N 1
ATOM 4002 C CA . ALA B 1 107 ? 11.422 36.312 -5.531 1 83.69 107 ALA B CA 1
ATOM 4003 C C . ALA B 1 107 ? 10.031 36.406 -6.164 1 83.69 107 ALA B C 1
ATOM 4005 O O . ALA B 1 107 ? 9.32 37.375 -5.941 1 83.69 107 ALA B O 1
ATOM 4006 N N . SER B 1 108 ? 9.719 35.406 -6.906 1 82.81 108 SER B N 1
ATOM 4007 C CA . SER B 1 108 ? 8.406 35.344 -7.539 1 82.81 108 SER B CA 1
ATOM 4008 C C . SER B 1 108 ? 7.289 35.312 -6.496 1 82.81 108 SER B C 1
ATOM 4010 O O . SER B 1 108 ? 6.242 35.938 -6.684 1 82.81 108 SER B O 1
ATOM 4012 N N . ILE B 1 109 ? 7.539 34.688 -5.41 1 86.94 109 ILE B N 1
ATOM 4013 C CA . ILE B 1 109 ? 6.555 34.594 -4.336 1 86.94 109 ILE B CA 1
ATOM 4014 C C . ILE B 1 109 ? 6.371 35.938 -3.686 1 86.94 109 ILE B C 1
ATOM 4016 O O . ILE B 1 109 ? 5.242 36.375 -3.438 1 86.94 109 ILE B O 1
ATOM 4020 N N . ALA B 1 110 ? 7.445 36.625 -3.486 1 86.62 110 ALA B N 1
ATOM 4021 C CA . ALA B 1 110 ? 7.383 37.969 -2.891 1 86.62 110 ALA B CA 1
ATOM 4022 C C . ALA B 1 110 ? 6.629 38.938 -3.797 1 86.62 110 ALA B C 1
ATOM 4024 O O . ALA B 1 110 ? 5.805 39.719 -3.324 1 86.62 110 ALA B O 1
ATOM 4025 N N . ARG B 1 111 ? 6.906 38.812 -5.008 1 83.5 111 ARG B N 1
ATOM 4026 C CA . ARG B 1 111 ? 6.254 39.688 -5.973 1 83.5 111 ARG B CA 1
ATOM 4027 C C . ARG B 1 111 ? 4.754 39.406 -6.043 1 83.5 111 ARG B C 1
ATOM 4029 O O . ARG B 1 111 ? 3.951 40.344 -6.164 1 83.5 111 ARG B O 1
ATOM 4036 N N . TRP B 1 112 ? 4.484 38.219 -6.055 1 84.62 112 TRP B N 1
ATOM 4037 C CA . TRP B 1 112 ? 3.078 37.812 -6.055 1 84.62 112 TRP B CA 1
ATOM 4038 C C . TRP B 1 112 ? 2.361 38.344 -4.824 1 84.62 112 TRP B C 1
ATOM 4040 O O . TRP B 1 112 ? 1.22 38.812 -4.914 1 84.62 112 TRP B O 1
ATOM 4050 N N . LEU B 1 113 ? 2.982 38.312 -3.754 1 86.62 113 LEU B N 1
ATOM 4051 C CA . LEU B 1 113 ? 2.443 38.812 -2.488 1 86.62 113 LEU B CA 1
ATOM 4052 C C . LEU B 1 113 ? 2.084 40.281 -2.58 1 86.62 113 LEU B C 1
ATOM 4054 O O . LEU B 1 113 ? 1.153 40.75 -1.913 1 86.62 113 LEU B O 1
ATOM 4058 N N . MET B 1 114 ? 2.707 40.969 -3.441 1 85.31 114 MET B N 1
ATOM 4059 C CA . MET B 1 114 ? 2.488 42.406 -3.609 1 85.31 114 MET B CA 1
ATOM 4060 C C . MET B 1 114 ? 1.201 42.688 -4.383 1 85.31 114 MET B C 1
ATOM 4062 O O . MET B 1 114 ? 0.621 43.75 -4.277 1 85.31 114 MET B O 1
ATOM 4066 N N . THR B 1 115 ? 0.818 41.688 -5.133 1 83.81 115 THR B N 1
ATOM 4067 C CA . THR B 1 115 ? -0.262 41.906 -6.082 1 83.81 115 THR B CA 1
ATOM 4068 C C . THR B 1 115 ? -1.588 41.406 -5.535 1 83.81 115 THR B C 1
ATOM 4070 O O . THR B 1 115 ? -2.656 41.75 -6.047 1 83.81 115 THR B O 1
ATOM 4073 N N . VAL B 1 116 ? -1.55 40.594 -4.547 1 83.25 116 VAL B N 1
ATOM 4074 C CA . VAL B 1 116 ? -2.773 39.969 -4.078 1 83.25 116 VAL B CA 1
ATOM 4075 C C . VAL B 1 116 ? -3.17 40.531 -2.719 1 83.25 116 VAL B C 1
ATOM 4077 O O . VAL B 1 116 ? -2.359 41.188 -2.047 1 83.25 116 VAL B O 1
ATOM 4080 N N . GLU B 1 117 ? -4.434 40.312 -2.414 1 82.56 117 GLU B N 1
ATOM 4081 C CA . GLU B 1 117 ? -4.898 40.656 -1.072 1 82.56 117 GLU B CA 1
ATOM 4082 C C . GLU B 1 117 ? -4.273 39.75 -0.022 1 82.56 117 GLU B C 1
ATOM 4084 O O . GLU B 1 117 ? -4.262 38.531 -0.182 1 82.56 117 GLU B O 1
ATOM 4089 N N . TYR B 1 118 ? -3.701 40.406 0.982 1 83.69 118 TYR B N 1
ATOM 4090 C CA . TYR B 1 118 ? -3.037 39.656 2.049 1 83.69 118 TYR B CA 1
ATOM 4091 C C . TYR B 1 118 ? -4.055 39.062 3.012 1 83.69 118 TYR B C 1
ATOM 4093 O O . TYR B 1 118 ? -4.785 39.781 3.688 1 83.69 118 TYR B O 1
ATOM 4101 N N . LYS B 1 119 ? -4.18 37.812 3.008 1 80.31 119 LYS B N 1
ATOM 4102 C CA . LYS B 1 119 ? -5.031 37.062 3.93 1 80.31 119 LYS B CA 1
ATOM 4103 C C . LYS B 1 119 ? -4.199 36.156 4.836 1 80.31 119 LYS B C 1
ATOM 4105 O O . LYS B 1 119 ? -3.793 35.062 4.426 1 80.31 119 LYS B O 1
ATOM 4110 N N . PRO B 1 120 ? -4.008 36.562 6.078 1 81.94 120 PRO B N 1
ATOM 4111 C CA . PRO B 1 120 ? -3.158 35.812 6.984 1 81.94 120 PRO B CA 1
ATOM 4112 C C . PRO B 1 120 ? -3.727 34.406 7.285 1 81.94 120 PRO B C 1
ATOM 4114 O O . PRO B 1 120 ? -4.945 34.25 7.359 1 81.94 120 PRO B O 1
ATOM 4117 N N . TYR B 1 121 ? -2.799 33.5 7.371 1 77.44 121 TYR B N 1
ATOM 4118 C CA . TYR B 1 121 ? -3.15 32.125 7.762 1 77.44 121 TYR B CA 1
ATOM 4119 C C . TYR B 1 121 ? -3.74 32.125 9.164 1 77.44 121 TYR B C 1
ATOM 4121 O O . TYR B 1 121 ? -3.293 32.844 10.047 1 77.44 121 TYR B O 1
ATOM 4129 N N . PRO B 1 122 ? -4.77 31.219 9.273 1 69.44 122 PRO B N 1
ATOM 4130 C CA . PRO B 1 122 ? -5.449 31.219 10.57 1 69.44 122 PRO B CA 1
ATOM 4131 C C . PRO B 1 122 ? -4.523 30.844 11.727 1 69.44 122 PRO B C 1
ATOM 4133 O O . PRO B 1 122 ? -3.648 29.984 11.57 1 69.44 122 PRO B O 1
ATOM 4136 N N . ILE B 1 123 ? -4.773 31.469 12.852 1 65.69 123 ILE B N 1
ATOM 4137 C CA . ILE B 1 123 ? -4.043 31.156 14.07 1 65.69 123 ILE B CA 1
ATOM 4138 C C . ILE B 1 123 ? -4.523 29.828 14.641 1 65.69 123 ILE B C 1
ATOM 4140 O O . ILE B 1 123 ? -5.715 29.516 14.594 1 65.69 123 ILE B O 1
ATOM 4144 N N . GLY B 1 124 ? -3.758 29.031 15.25 1 65.31 124 GLY B N 1
ATOM 4145 C CA . GLY B 1 124 ? -4.117 27.766 15.883 1 65.31 124 GLY B CA 1
ATOM 4146 C C . GLY B 1 124 ? -4.406 26.656 14.891 1 65.31 124 GLY B C 1
ATOM 4147 O O . GLY B 1 124 ? -5.199 25.75 15.164 1 65.31 124 GLY B O 1
ATOM 4148 N N . PHE B 1 125 ? -3.867 26.828 13.773 1 72.44 125 PHE B N 1
ATOM 4149 C CA . PHE B 1 125 ? -4.098 25.859 12.695 1 72.44 125 PHE B CA 1
ATOM 4150 C C . PHE B 1 125 ? -3.508 24.5 13.039 1 72.44 125 PHE B C 1
ATOM 4152 O O . PHE B 1 125 ? -3.842 23.5 12.414 1 72.44 125 PHE B O 1
ATOM 4159 N N . TYR B 1 126 ? -2.779 24.469 14.172 1 75.44 126 TYR B N 1
ATOM 4160 C CA . TYR B 1 126 ? -1.994 23.281 14.484 1 75.44 126 TYR B CA 1
ATOM 4161 C C . TYR B 1 126 ? -2.9 22.109 14.812 1 75.44 126 TYR B C 1
ATOM 4163 O O . TYR B 1 126 ? -2.643 20.984 14.391 1 75.44 126 TYR B O 1
ATOM 4171 N N . HIS B 1 127 ? -4.004 22.375 15.492 1 76.44 127 HIS B N 1
ATOM 4172 C CA . HIS B 1 127 ? -4.914 21.297 15.883 1 76.44 127 HIS B CA 1
ATOM 4173 C C . HIS B 1 127 ? -5.586 20.688 14.664 1 76.44 127 HIS B C 1
ATOM 4175 O O . HIS B 1 127 ? -5.719 19.453 14.578 1 76.44 127 HIS B O 1
ATOM 4181 N N . THR B 1 128 ? -5.887 21.531 13.789 1 84.94 128 THR B N 1
ATOM 4182 C CA . THR B 1 128 ? -6.52 21.047 12.57 1 84.94 128 THR B CA 1
ATOM 4183 C C . THR B 1 128 ? -5.523 20.266 11.711 1 84.94 128 THR B C 1
ATOM 4185 O O . THR B 1 128 ? -5.875 19.266 11.094 1 84.94 128 THR B O 1
ATOM 4188 N N . TYR B 1 129 ? -4.352 20.734 11.805 1 85.75 129 TYR B N 1
ATOM 4189 C CA . TYR B 1 129 ? -3.312 20.062 11.031 1 85.75 129 TYR B CA 1
ATOM 4190 C C . TYR B 1 129 ? -3.049 18.672 11.578 1 85.75 129 TYR B C 1
ATOM 4192 O O . TYR B 1 129 ? -2.955 17.703 10.812 1 85.75 129 TYR B O 1
ATOM 4200 N N . SER B 1 130 ? -2.93 18.562 12.859 1 87.88 130 SER B N 1
ATOM 4201 C CA . SER B 1 130 ? -2.646 17.281 13.492 1 87.88 130 SER B CA 1
ATOM 4202 C C . SER B 1 130 ? -3.783 16.281 13.266 1 87.88 130 SER B C 1
ATOM 4204 O O . SER B 1 130 ? -3.543 15.109 13.008 1 87.88 130 SER B O 1
ATOM 4206 N N . LEU B 1 131 ? -4.977 16.844 13.344 1 91.75 131 LEU B N 1
ATOM 4207 C CA . LEU B 1 131 ? -6.129 15.977 13.109 1 91.75 131 LEU B CA 1
ATOM 4208 C C . LEU B 1 131 ? -6.172 15.516 11.656 1 91.75 131 LEU B C 1
ATOM 4210 O O . LEU B 1 131 ? -6.516 14.367 11.375 1 91.75 131 LEU B O 1
ATOM 4214 N N . LYS B 1 132 ? -5.805 16.406 10.781 1 91.88 132 LYS B N 1
ATOM 4215 C CA . LYS B 1 132 ? -5.758 16.062 9.359 1 91.88 132 LYS B CA 1
ATOM 4216 C C . LYS B 1 132 ? -4.734 14.961 9.094 1 91.88 132 LYS B C 1
ATOM 4218 O O . LYS B 1 132 ? -5.02 14.008 8.367 1 91.88 132 LYS B O 1
ATOM 4223 N N . SER B 1 133 ? -3.625 15.141 9.688 1 91.81 133 SER B N 1
ATOM 4224 C CA . SER B 1 133 ? -2.586 14.125 9.547 1 91.81 133 SER B CA 1
ATOM 4225 C C . SER B 1 133 ? -3.061 12.773 10.07 1 91.81 133 SER B C 1
ATOM 4227 O O . SER B 1 133 ? -2.834 11.742 9.43 1 91.81 133 SER B O 1
ATOM 4229 N N . LEU B 1 134 ? -3.746 12.82 11.164 1 94.44 134 LEU B N 1
ATOM 4230 C CA . LEU B 1 134 ? -4.23 11.602 11.812 1 94.44 134 LEU B CA 1
ATOM 4231 C C . LEU B 1 134 ? -5.293 10.922 10.961 1 94.44 134 LEU B C 1
ATOM 4233 O O . LEU B 1 134 ? -5.246 9.703 10.758 1 94.44 134 LEU B O 1
ATOM 4237 N N . THR B 1 135 ? -6.23 11.656 10.5 1 96.38 135 THR B N 1
ATOM 4238 C CA . THR B 1 135 ? -7.324 11.086 9.719 1 96.38 135 THR B CA 1
ATOM 4239 C C . THR B 1 135 ? -6.805 10.531 8.391 1 96.38 135 THR B C 1
ATOM 4241 O O . THR B 1 135 ? -7.262 9.484 7.934 1 96.38 135 THR B O 1
ATOM 4244 N N . ARG B 1 136 ? -5.863 11.211 7.797 1 95 136 ARG B N 1
ATOM 4245 C CA . ARG B 1 136 ? -5.301 10.742 6.535 1 95 136 ARG B CA 1
ATOM 4246 C C . ARG B 1 136 ? -4.492 9.469 6.734 1 95 136 ARG B C 1
ATOM 4248 O O . ARG B 1 136 ? -4.543 8.555 5.902 1 95 136 ARG B O 1
ATOM 4255 N N . LEU B 1 137 ? -3.748 9.406 7.82 1 96.69 137 LEU B N 1
ATOM 4256 C CA . LEU B 1 137 ? -3.016 8.18 8.117 1 96.69 137 LEU B CA 1
ATOM 4257 C C . LEU B 1 137 ? -3.975 7.016 8.344 1 96.69 137 LEU B C 1
ATOM 4259 O O . LEU B 1 137 ? -3.756 5.918 7.832 1 96.69 137 LEU B O 1
ATOM 4263 N N . ARG B 1 138 ? -5.016 7.305 9.117 1 97.12 138 ARG B N 1
ATOM 4264 C CA . ARG B 1 138 ? -6.02 6.273 9.359 1 97.12 138 ARG B CA 1
ATOM 4265 C C . ARG B 1 138 ? -6.586 5.742 8.047 1 97.12 138 ARG B C 1
ATOM 4267 O O . ARG B 1 138 ? -6.695 4.527 7.855 1 97.12 138 ARG B O 1
ATOM 4274 N N . ASP B 1 139 ? -6.898 6.625 7.168 1 96.31 139 ASP B N 1
ATOM 4275 C CA . ASP B 1 139 ? -7.461 6.23 5.883 1 96.31 139 ASP B CA 1
ATOM 4276 C C . ASP B 1 139 ? -6.477 5.367 5.094 1 96.31 139 ASP B C 1
ATOM 4278 O O . ASP B 1 139 ? -6.867 4.383 4.469 1 96.31 139 ASP B O 1
ATOM 4282 N N . THR B 1 140 ? -5.25 5.746 5.137 1 96.19 140 THR B N 1
ATOM 4283 C CA . THR B 1 140 ? -4.203 4.988 4.457 1 96.19 140 THR B CA 1
ATOM 4284 C C . THR B 1 140 ? -4.094 3.58 5.031 1 96.19 140 THR B C 1
ATOM 4286 O O . THR B 1 140 ? -3.994 2.605 4.285 1 96.19 140 THR B O 1
ATOM 4289 N N . LEU B 1 141 ? -4.098 3.449 6.34 1 97.5 141 LEU B N 1
ATOM 4290 C CA . LEU B 1 141 ? -3.947 2.154 6.996 1 97.5 141 LEU B CA 1
ATOM 4291 C C . LEU B 1 141 ? -5.18 1.285 6.773 1 97.5 141 LEU B C 1
ATOM 4293 O O . LEU B 1 141 ? -5.07 0.061 6.668 1 97.5 141 LEU B O 1
ATOM 4297 N N . VAL B 1 142 ? -6.348 1.928 6.637 1 97 142 VAL B N 1
ATOM 4298 C CA . VAL B 1 142 ? -7.566 1.186 6.328 1 97 142 VAL B CA 1
ATOM 4299 C C . VAL B 1 142 ? -7.465 0.581 4.93 1 97 142 VAL B C 1
ATOM 4301 O O . VAL B 1 142 ? -7.855 -0.569 4.715 1 97 142 VAL B O 1
ATOM 4304 N N . LYS B 1 143 ? -6.941 1.364 4.023 1 96.19 143 LYS B N 1
ATOM 4305 C CA . LYS B 1 143 ? -6.734 0.851 2.672 1 96.19 143 LYS B CA 1
ATOM 4306 C C . LYS B 1 143 ? -5.746 -0.312 2.672 1 96.19 143 LYS B C 1
ATOM 4308 O O . LYS B 1 143 ? -5.926 -1.285 1.938 1 96.19 143 LYS B O 1
ATOM 4313 N N . GLN B 1 144 ? -4.734 -0.246 3.467 1 96.31 144 GLN B N 1
ATOM 4314 C CA . GLN B 1 144 ? -3.766 -1.33 3.578 1 96.31 144 GLN B CA 1
ATOM 4315 C C . GLN B 1 144 ? -4.406 -2.582 4.172 1 96.31 144 GLN B C 1
ATOM 4317 O O . GLN B 1 144 ? -4.125 -3.697 3.73 1 96.31 144 GLN B O 1
ATOM 4322 N N . ARG B 1 145 ? -5.219 -2.334 5.18 1 95.94 145 ARG B N 1
ATOM 4323 C CA . ARG B 1 145 ? -5.953 -3.447 5.773 1 95.94 145 ARG B CA 1
ATOM 4324 C C . ARG B 1 145 ? -6.789 -4.172 4.723 1 95.94 145 ARG B C 1
ATOM 4326 O O . ARG B 1 145 ? -6.789 -5.402 4.664 1 95.94 145 ARG B O 1
ATOM 4333 N N . SER B 1 146 ? -7.508 -3.4 3.92 1 96 146 SER B N 1
ATOM 4334 C CA . SER B 1 146 ? -8.305 -3.971 2.84 1 96 146 SER B CA 1
ATOM 4335 C C . SER B 1 146 ? -7.43 -4.703 1.83 1 96 146 SER B C 1
ATOM 4337 O O . SER B 1 146 ? -7.828 -5.738 1.294 1 96 146 SER B O 1
ATOM 4339 N N . PHE B 1 147 ? -6.262 -4.191 1.635 1 96.62 147 PHE B N 1
ATOM 4340 C CA . PHE B 1 147 ? -5.289 -4.816 0.744 1 96.62 147 PHE B CA 1
ATOM 4341 C C . PHE B 1 147 ? -4.926 -6.211 1.237 1 96.62 147 PHE B C 1
ATOM 4343 O O . PHE B 1 147 ? -4.855 -7.156 0.448 1 96.62 147 PHE B O 1
ATOM 4350 N N . TYR B 1 148 ? -4.648 -6.371 2.514 1 97 148 TYR B N 1
ATOM 4351 C CA . TYR B 1 148 ? -4.301 -7.676 3.07 1 97 148 TYR B CA 1
ATOM 4352 C C . TYR B 1 148 ? -5.453 -8.664 2.9 1 97 148 TYR B C 1
ATOM 4354 O O . TYR B 1 148 ? -5.227 -9.844 2.635 1 97 148 TYR B O 1
ATOM 4362 N N . ILE B 1 149 ? -6.688 -8.164 2.986 1 95.88 149 ILE B N 1
ATOM 4363 C CA . ILE B 1 149 ? -7.863 -9.008 2.801 1 95.88 149 ILE B CA 1
ATOM 4364 C C . ILE B 1 149 ? -7.906 -9.523 1.365 1 95.88 149 ILE B C 1
ATOM 4366 O O . ILE B 1 149 ? -8.18 -10.703 1.132 1 95.88 149 ILE B O 1
ATOM 4370 N N . VAL B 1 150 ? -7.613 -8.672 0.506 1 94.81 150 VAL B N 1
ATOM 4371 C CA . VAL B 1 150 ? -7.609 -9.055 -0.902 1 94.81 150 VAL B CA 1
ATOM 4372 C C . VAL B 1 150 ? -6.527 -10.102 -1.151 1 94.81 150 VAL B C 1
ATOM 4374 O O . VAL B 1 150 ? -6.762 -11.102 -1.839 1 94.81 150 VAL B O 1
ATOM 4377 N N . LYS B 1 151 ? -5.379 -9.875 -0.609 1 96 151 LYS B N 1
ATOM 4378 C CA . LYS B 1 151 ? -4.285 -10.82 -0.789 1 96 151 LYS B CA 1
ATOM 4379 C C . LYS B 1 151 ? -4.609 -12.164 -0.148 1 96 151 LYS B C 1
ATOM 4381 O O . LYS B 1 151 ? -4.281 -13.219 -0.698 1 96 151 LYS B O 1
ATOM 4386 N N . MET B 1 152 ? -5.223 -12.148 1.017 1 95.31 152 MET B N 1
ATOM 4387 C CA . MET B 1 152 ? -5.66 -13.391 1.661 1 95.31 152 MET B CA 1
ATOM 4388 C C . MET B 1 152 ? -6.656 -14.133 0.783 1 95.31 152 MET B C 1
ATOM 4390 O O . MET B 1 152 ? -6.586 -15.359 0.665 1 95.31 152 MET B O 1
ATOM 4394 N N . THR B 1 153 ? -7.551 -13.344 0.206 1 94.25 153 THR B N 1
ATOM 4395 C CA . THR B 1 153 ? -8.531 -13.945 -0.691 1 94.25 153 THR B CA 1
ATOM 4396 C C . THR B 1 153 ? -7.84 -14.625 -1.867 1 94.25 153 THR B C 1
ATOM 4398 O O . THR B 1 153 ? -8.211 -15.734 -2.252 1 94.25 153 THR B O 1
ATOM 4401 N N . ASN B 1 154 ? -6.832 -13.992 -2.363 1 92.12 154 ASN B N 1
ATOM 4402 C CA . ASN B 1 154 ? -6.082 -14.57 -3.475 1 92.12 154 ASN B CA 1
ATOM 4403 C C . ASN B 1 154 ? -5.449 -15.906 -3.088 1 92.12 154 ASN B C 1
ATOM 4405 O O . ASN B 1 154 ? -5.449 -16.844 -3.879 1 92.12 154 ASN B O 1
ATOM 4409 N N . VAL B 1 155 ? -4.891 -15.969 -1.931 1 92.62 155 VAL B N 1
ATOM 4410 C CA . VAL B 1 155 ? -4.27 -17.203 -1.453 1 92.62 155 VAL B CA 1
ATOM 4411 C C . VAL B 1 155 ? -5.332 -18.281 -1.274 1 92.62 155 VAL B C 1
ATOM 4413 O O . VAL B 1 155 ? -5.137 -19.422 -1.683 1 92.62 155 VAL B O 1
ATOM 4416 N N . LEU B 1 156 ? -6.441 -17.875 -0.764 1 92.94 156 LEU B N 1
ATOM 4417 C CA . LEU B 1 156 ? -7.516 -18.828 -0.505 1 92.94 156 LEU B CA 1
ATOM 4418 C C . LEU B 1 156 ? -8.109 -19.344 -1.812 1 92.94 156 LEU B C 1
ATOM 4420 O O . LEU B 1 156 ? -8.578 -20.484 -1.874 1 92.94 156 LEU B O 1
ATOM 4424 N N . ASP B 1 157 ? -8.078 -18.531 -2.797 1 90.44 157 ASP B N 1
ATOM 4425 C CA . ASP B 1 157 ? -8.547 -18.984 -4.109 1 90.44 157 ASP B CA 1
ATOM 4426 C C . ASP B 1 157 ? -7.75 -20.188 -4.594 1 90.44 157 ASP B C 1
ATOM 4428 O O . ASP B 1 157 ? -8.266 -21.016 -5.348 1 90.44 157 ASP B O 1
ATOM 4432 N N . HIS B 1 158 ? -6.57 -20.297 -4.121 1 89.25 158 HIS B N 1
ATOM 4433 C CA . HIS B 1 158 ? -5.715 -21.422 -4.512 1 89.25 158 HIS B CA 1
ATOM 4434 C C . HIS B 1 158 ? -5.867 -22.594 -3.551 1 89.25 158 HIS B C 1
ATOM 4436 O O . HIS B 1 158 ? -5.875 -23.75 -3.975 1 89.25 158 HIS B O 1
ATOM 4442 N N . THR B 1 159 ? -6.016 -22.328 -2.299 1 91.56 159 THR B N 1
ATOM 4443 C CA . THR B 1 159 ? -5.906 -23.375 -1.29 1 91.56 159 THR B CA 1
ATOM 4444 C C . THR B 1 159 ? -7.285 -23.875 -0.878 1 91.56 159 THR B C 1
ATOM 4446 O O . THR B 1 159 ? -7.445 -25.047 -0.531 1 91.56 159 THR B O 1
ATOM 4449 N N . PHE B 1 160 ? -8.195 -23.016 -0.803 1 92.69 160 PHE B N 1
ATOM 4450 C CA . PHE B 1 160 ? -9.547 -23.312 -0.347 1 92.69 160 PHE B CA 1
ATOM 4451 C C . PHE B 1 160 ? -10.555 -22.359 -0.981 1 92.69 160 PHE B C 1
ATOM 4453 O O . PHE B 1 160 ? -11.188 -21.562 -0.285 1 92.69 160 PHE B O 1
ATOM 4460 N N . PRO B 1 161 ? -10.781 -22.531 -2.297 1 91 161 PRO B N 1
ATOM 4461 C CA . PRO B 1 161 ? -11.617 -21.594 -3.045 1 91 161 PRO B CA 1
ATOM 4462 C C . PRO B 1 161 ? -13.047 -21.531 -2.52 1 91 161 PRO B C 1
ATOM 4464 O O . PRO B 1 161 ? -13.727 -20.5 -2.678 1 91 161 PRO B O 1
ATOM 4467 N N . GLU B 1 162 ? -13.523 -22.547 -1.831 1 91.69 162 GLU B N 1
ATOM 4468 C CA . GLU B 1 162 ? -14.898 -22.625 -1.361 1 91.69 162 GLU B CA 1
ATOM 4469 C C . GLU B 1 162 ? -15.086 -21.844 -0.059 1 91.69 162 GLU B C 1
ATOM 4471 O O . GLU B 1 162 ? -16.219 -21.625 0.376 1 91.69 162 GLU B O 1
ATOM 4476 N N . PHE B 1 163 ? -14.008 -21.359 0.511 1 92.81 163 PHE B N 1
ATOM 4477 C CA . PHE B 1 163 ? -14.047 -20.781 1.849 1 92.81 163 PHE B CA 1
ATOM 4478 C C . PHE B 1 163 ? -14.812 -19.469 1.847 1 92.81 163 PHE B C 1
ATOM 4480 O O . PHE B 1 163 ? -15.789 -19.297 2.584 1 92.81 163 PHE B O 1
ATOM 4487 N N . LYS B 1 164 ? -14.414 -18.516 1.054 1 90.94 164 LYS B N 1
ATOM 4488 C CA . LYS B 1 164 ? -14.984 -17.172 1.098 1 90.94 164 LYS B CA 1
ATOM 4489 C C . LYS B 1 164 ? -16.453 -17.172 0.648 1 90.94 164 LYS B C 1
ATOM 4491 O O . LYS B 1 164 ? -17.281 -16.484 1.232 1 90.94 164 LYS B O 1
ATOM 4496 N N . PRO B 1 165 ? -16.75 -17.969 -0.414 1 89.94 165 PRO B N 1
ATOM 4497 C CA . PRO B 1 165 ? -18.156 -18.062 -0.786 1 89.94 165 PRO B CA 1
ATOM 4498 C C . PRO B 1 165 ? -19.031 -18.609 0.343 1 89.94 165 PRO B C 1
ATOM 4500 O O . PRO B 1 165 ? -20.188 -18.219 0.472 1 89.94 165 PRO B O 1
ATOM 4503 N N . PHE B 1 166 ? -18.5 -19.531 1.098 1 91.94 166 PHE B N 1
ATOM 4504 C CA . PHE B 1 166 ? -19.219 -20.078 2.232 1 91.94 166 PHE B CA 1
ATOM 4505 C C . PHE B 1 166 ? -19.609 -18.984 3.213 1 91.94 166 PHE B C 1
ATOM 4507 O O . PHE B 1 166 ? -20.688 -19.047 3.826 1 91.94 166 PHE B O 1
ATOM 4514 N N . PHE B 1 167 ? -18.812 -17.953 3.348 1 92.88 167 PHE B N 1
ATOM 4515 C CA . PHE B 1 167 ? -19.078 -16.828 4.246 1 92.88 167 PHE B CA 1
ATOM 4516 C C . PHE B 1 167 ? -19.625 -15.641 3.475 1 92.88 167 PHE B C 1
ATOM 4518 O O . PHE B 1 167 ? -19.344 -14.492 3.809 1 92.88 167 PHE B O 1
ATOM 4525 N N . LYS B 1 168 ? -20.266 -15.859 2.42 1 90.31 168 LYS B N 1
ATOM 4526 C CA . LYS B 1 168 ? -20.922 -14.844 1.604 1 90.31 168 LYS B CA 1
ATOM 4527 C C . LYS B 1 168 ? -19.938 -13.789 1.129 1 90.31 168 LYS B C 1
ATOM 4529 O O . LYS B 1 168 ? -20.25 -12.594 1.103 1 90.31 168 LYS B O 1
ATOM 4534 N N . ASN B 1 169 ? -18.672 -14.25 0.932 1 86.69 169 ASN B N 1
ATOM 4535 C CA . ASN B 1 169 ? -17.594 -13.469 0.345 1 86.69 169 ASN B CA 1
ATOM 4536 C C . ASN B 1 169 ? -17.188 -12.312 1.251 1 86.69 169 ASN B C 1
ATOM 4538 O O . ASN B 1 169 ? -16.828 -11.234 0.768 1 86.69 169 ASN B O 1
ATOM 4542 N N . ARG B 1 170 ? -17.406 -12.508 2.58 1 88.31 170 ARG B N 1
ATOM 4543 C CA . ARG B 1 170 ? -16.953 -11.555 3.588 1 88.31 170 ARG B CA 1
ATOM 4544 C C . ARG B 1 170 ? -16.109 -12.234 4.648 1 88.31 170 ARG B C 1
ATOM 4546 O O . ARG B 1 170 ? -16.328 -13.406 4.973 1 88.31 170 ARG B O 1
ATOM 4553 N N . PHE B 1 171 ? -15.148 -11.547 5.055 1 90.44 171 PHE B N 1
ATOM 4554 C CA . PHE B 1 171 ? -14.352 -12.078 6.156 1 90.44 171 PHE B CA 1
ATOM 4555 C C . PHE B 1 171 ? -14.922 -11.633 7.496 1 90.44 171 PHE B C 1
ATOM 4557 O O . PHE B 1 171 ? -14.453 -10.641 8.07 1 90.44 171 PHE B O 1
ATOM 4564 N N . SER B 1 172 ? -15.891 -12.32 7.969 1 90.75 172 SER B N 1
ATOM 4565 C CA . SER B 1 172 ? -16.484 -12.062 9.281 1 90.75 172 SER B CA 1
ATOM 4566 C C . SER B 1 172 ? -15.523 -12.438 10.398 1 90.75 172 SER B C 1
ATOM 4568 O O . SER B 1 172 ? -14.445 -12.992 10.148 1 90.75 172 SER B O 1
ATOM 4570 N N . LYS B 1 173 ? -15.859 -12.148 11.617 1 91.06 173 LYS B N 1
ATOM 4571 C CA . LYS B 1 173 ? -15.055 -12.508 12.781 1 91.06 173 LYS B CA 1
ATOM 4572 C C . LYS B 1 173 ? -14.852 -14.023 12.859 1 91.06 173 LYS B C 1
ATOM 4574 O O . LYS B 1 173 ? -13.766 -14.484 13.195 1 91.06 173 LYS B O 1
ATOM 4579 N N . THR B 1 174 ? -15.883 -14.734 12.477 1 92.81 174 THR B N 1
ATOM 4580 C CA . THR B 1 174 ? -15.812 -16.188 12.5 1 92.81 174 THR B CA 1
ATOM 4581 C C . THR B 1 174 ? -14.852 -16.703 11.43 1 92.81 174 THR B C 1
ATOM 4583 O O . THR B 1 174 ? -14.047 -17.594 11.695 1 92.81 174 THR B O 1
ATOM 4586 N N . ALA B 1 175 ? -15.008 -16.125 10.219 1 94 175 ALA B N 1
ATOM 4587 C CA . ALA B 1 175 ? -14.125 -16.516 9.125 1 94 175 ALA B CA 1
ATOM 4588 C C . ALA B 1 175 ? -12.656 -16.266 9.484 1 94 175 ALA B C 1
ATOM 4590 O O . ALA B 1 175 ? -11.805 -17.125 9.266 1 94 175 ALA B O 1
ATOM 4591 N N . LEU B 1 176 ? -12.398 -15.125 10.062 1 94.25 176 LEU B N 1
ATOM 4592 C CA . LEU B 1 176 ? -11.039 -14.766 10.445 1 94.25 176 LEU B CA 1
ATOM 4593 C C . LEU B 1 176 ? -10.516 -15.68 11.555 1 94.25 176 LEU B C 1
ATOM 4595 O O . LEU B 1 176 ? -9.344 -16.062 11.555 1 94.25 176 LEU B O 1
ATOM 4599 N N . TYR B 1 177 ? -11.383 -16.016 12.461 1 93.75 177 TYR B N 1
ATOM 4600 C CA . TYR B 1 177 ? -11.023 -16.938 13.539 1 93.75 177 TYR B CA 1
ATOM 4601 C C . TYR B 1 177 ? -10.602 -18.297 12.984 1 93.75 177 TYR B C 1
ATOM 4603 O O . TYR B 1 177 ? -9.617 -18.875 13.438 1 93.75 177 TYR B O 1
ATOM 4611 N N . LEU B 1 178 ? -11.305 -18.781 12.023 1 94.06 178 LEU B N 1
ATOM 4612 C CA . LEU B 1 178 ? -11 -20.062 11.406 1 94.06 178 LEU B CA 1
ATOM 4613 C C . LEU B 1 178 ? -9.648 -20.031 10.711 1 94.06 178 LEU B C 1
ATOM 4615 O O . LEU B 1 178 ? -8.859 -20.969 10.828 1 94.06 178 LEU B O 1
ATOM 4619 N N . LEU B 1 179 ? -9.414 -18.969 10.008 1 93.62 179 LEU B N 1
ATOM 4620 C CA . LEU B 1 179 ? -8.148 -18.844 9.289 1 93.62 179 LEU B CA 1
ATOM 4621 C C . LEU B 1 179 ? -6.98 -18.734 10.266 1 93.62 179 LEU B C 1
ATOM 4623 O O . LEU B 1 179 ? -5.898 -19.25 10.008 1 93.62 179 LEU B O 1
ATOM 4627 N N . GLU B 1 180 ? -7.168 -18.078 11.344 1 92 180 GLU B N 1
ATOM 4628 C CA . GLU B 1 180 ? -6.125 -17.859 12.344 1 92 180 GLU B CA 1
ATOM 4629 C C . GLU B 1 180 ? -5.805 -19.156 13.102 1 92 180 GLU B C 1
ATOM 4631 O O . GLU B 1 180 ? -4.645 -19.422 13.414 1 92 180 GLU B O 1
ATOM 4636 N N . ASN B 1 181 ? -6.812 -19.922 13.359 1 91.44 181 ASN B N 1
ATOM 4637 C CA . ASN B 1 181 ? -6.629 -21.047 14.266 1 91.44 181 ASN B CA 1
ATOM 4638 C C . ASN B 1 181 ? -6.422 -22.359 13.5 1 91.44 181 ASN B C 1
ATOM 4640 O O . ASN B 1 181 ? -5.754 -23.266 13.992 1 91.44 181 ASN B O 1
ATOM 4644 N N . TYR B 1 182 ? -6.984 -22.469 12.352 1 90.25 182 TYR B N 1
ATOM 4645 C CA . TYR B 1 182 ? -6.852 -23.719 11.609 1 90.25 182 TYR B CA 1
ATOM 4646 C C . TYR B 1 182 ? -6.023 -23.516 10.344 1 90.25 182 TYR B C 1
ATOM 4648 O O . TYR B 1 182 ? -5.176 -24.344 10.008 1 90.25 182 TYR B O 1
ATOM 4656 N N . GLY B 1 183 ? -6.18 -22.375 9.602 1 84.19 183 GLY B N 1
ATOM 4657 C CA . GLY B 1 183 ? -5.262 -21.844 8.594 1 84.19 183 GLY B CA 1
ATOM 4658 C C . GLY B 1 183 ? -5.367 -22.578 7.266 1 84.19 183 GLY B C 1
ATOM 4659 O O . GLY B 1 183 ? -4.957 -22.047 6.234 1 84.19 183 GLY B O 1
ATOM 4660 N N . CYS B 1 184 ? -5.805 -23.906 7.234 1 88.94 184 CYS B N 1
ATOM 4661 C CA . CYS B 1 184 ? -5.883 -24.656 5.984 1 88.94 184 CYS B CA 1
ATOM 4662 C C . CYS B 1 184 ? -7.09 -25.578 5.98 1 88.94 184 CYS B C 1
ATOM 4664 O O . CYS B 1 184 ? -7.652 -25.875 7.035 1 88.94 184 CYS B O 1
ATOM 4666 N N . ALA B 1 185 ? -7.453 -25.953 4.762 1 91.94 185 ALA B N 1
ATOM 4667 C CA . ALA B 1 185 ? -8.633 -26.797 4.582 1 91.94 185 ALA B CA 1
ATOM 4668 C C . ALA B 1 185 ? -8.477 -28.125 5.301 1 91.94 185 ALA B C 1
ATOM 4670 O O . ALA B 1 185 ? -9.445 -28.656 5.867 1 91.94 185 ALA B O 1
ATOM 4671 N N . GLU B 1 186 ? -7.324 -28.656 5.332 1 91.75 186 GLU B N 1
ATOM 4672 C CA . GLU B 1 186 ? -7.066 -29.953 5.969 1 91.75 186 GLU B CA 1
ATOM 4673 C C . GLU B 1 186 ? -7.402 -29.906 7.457 1 91.75 186 GLU B C 1
ATOM 4675 O O . GLU B 1 186 ? -8.094 -30.781 7.965 1 91.75 186 GLU B O 1
ATOM 4680 N N . LYS B 1 187 ? -6.941 -28.875 8.102 1 92.19 187 LYS B N 1
ATOM 4681 C CA . LYS B 1 187 ? -7.211 -28.734 9.531 1 92.19 187 LYS B CA 1
ATOM 4682 C C . LYS B 1 187 ? -8.688 -28.453 9.781 1 92.19 187 LYS B C 1
ATOM 4684 O O . LYS B 1 187 ? -9.25 -28.922 10.773 1 92.19 187 LYS B O 1
ATOM 4689 N N . ILE B 1 188 ? -9.305 -27.734 8.891 1 94.06 188 ILE B N 1
ATOM 4690 C CA . ILE B 1 188 ? -10.711 -27.391 9.031 1 94.06 188 ILE B CA 1
ATOM 4691 C C . ILE B 1 188 ? -11.562 -28.641 8.852 1 94.06 188 ILE B C 1
ATOM 4693 O O . ILE B 1 188 ? -12.578 -28.812 9.531 1 94.06 188 ILE B O 1
ATOM 4697 N N . SER B 1 189 ? -11.102 -29.562 7.965 1 94.69 189 SER B N 1
ATOM 4698 C CA . SER B 1 189 ? -11.836 -30.797 7.727 1 94.69 189 SER B CA 1
ATOM 4699 C C . SER B 1 189 ? -11.773 -31.719 8.93 1 94.69 189 SER B C 1
ATOM 4701 O O . SER B 1 189 ? -12.617 -32.594 9.094 1 94.69 189 SER B O 1
ATOM 4703 N N . ARG B 1 190 ? -10.836 -31.5 9.828 1 94.19 190 ARG B N 1
ATOM 4704 C CA . ARG B 1 190 ? -10.617 -32.406 10.953 1 94.19 190 ARG B CA 1
ATOM 4705 C C . ARG B 1 190 ? -11.109 -31.766 12.258 1 94.19 190 ARG B C 1
ATOM 4707 O O . ARG B 1 190 ? -10.797 -32.25 13.344 1 94.19 190 ARG B O 1
ATOM 4714 N N . MET B 1 191 ? -11.781 -30.703 12.086 1 94.12 191 MET B N 1
ATOM 4715 C CA . MET B 1 191 ? -12.305 -30.031 13.273 1 94.12 191 MET B CA 1
ATOM 4716 C C . MET B 1 191 ? -13.211 -30.969 14.062 1 94.12 191 MET B C 1
ATOM 4718 O O . MET B 1 191 ? -13.883 -31.828 13.484 1 94.12 191 MET B O 1
ATOM 4722 N N . ASN B 1 192 ? -13.203 -30.766 15.391 1 93.75 192 ASN B N 1
ATOM 4723 C CA . ASN B 1 192 ? -13.984 -31.641 16.25 1 93.75 192 ASN B CA 1
ATOM 4724 C C . ASN B 1 192 ? -15.031 -30.859 17.047 1 93.75 192 ASN B C 1
ATOM 4726 O O . ASN B 1 192 ? -15.32 -29.703 16.719 1 93.75 192 ASN B O 1
ATOM 4730 N N . ALA B 1 193 ? -15.578 -31.547 18.078 1 91.44 193 ALA B N 1
ATOM 4731 C CA . ALA B 1 193 ? -16.672 -30.969 18.859 1 91.44 193 ALA B CA 1
ATOM 4732 C C . ALA B 1 193 ? -16.219 -29.734 19.609 1 91.44 193 ALA B C 1
ATOM 4734 O O . ALA B 1 193 ? -16.969 -28.766 19.766 1 91.44 193 ALA B O 1
ATOM 4735 N N . SER B 1 194 ? -15.078 -29.781 20.078 1 93.12 194 SER B N 1
ATOM 4736 C CA . SER B 1 194 ? -14.531 -28.625 20.781 1 93.12 194 SER B CA 1
ATOM 4737 C C . SER B 1 194 ? -14.398 -27.438 19.859 1 93.12 194 SER B C 1
ATOM 4739 O O . SER B 1 194 ? -14.656 -26.297 20.266 1 93.12 194 SER B O 1
ATOM 4741 N N . SER B 1 195 ? -13.969 -27.703 18.641 1 93.19 195 SER B N 1
ATOM 4742 C CA . SER B 1 195 ? -13.875 -26.656 17.625 1 93.19 195 SER B CA 1
ATOM 4743 C C . SER B 1 195 ? -15.242 -26.016 17.375 1 93.19 195 SER B C 1
ATOM 4745 O O . SER B 1 195 ? -15.336 -24.797 17.25 1 93.19 195 SER B O 1
ATOM 4747 N N . TYR B 1 196 ? -16.234 -26.859 17.391 1 93.5 196 TYR B N 1
ATOM 4748 C CA . TYR B 1 196 ? -17.594 -26.359 17.156 1 93.5 196 TYR B CA 1
ATOM 4749 C C . TYR B 1 196 ? -18.016 -25.422 18.266 1 93.5 196 TYR B C 1
ATOM 4751 O O . TYR B 1 196 ? -18.609 -24.359 18.016 1 93.5 196 TYR B O 1
ATOM 4759 N N . GLU B 1 197 ? -17.781 -25.734 19.453 1 92.62 197 GLU B N 1
ATOM 4760 C CA . GLU B 1 197 ? -18.172 -24.922 20.594 1 92.62 197 GLU B CA 1
ATOM 4761 C C . GLU B 1 197 ? -17.484 -23.562 20.547 1 92.62 197 GLU B C 1
ATOM 4763 O O . GLU B 1 197 ? -18.094 -22.531 20.844 1 92.62 197 GLU B O 1
ATOM 4768 N N . ASN B 1 198 ? -16.25 -23.547 20.188 1 92.62 198 ASN B N 1
ATOM 4769 C CA . ASN B 1 198 ? -15.523 -22.281 20.062 1 92.62 198 ASN B CA 1
ATOM 4770 C C . ASN B 1 198 ? -16.125 -21.391 18.984 1 92.62 198 ASN B C 1
ATOM 4772 O O . ASN B 1 198 ? -16.25 -20.188 19.156 1 92.62 198 ASN B O 1
ATOM 4776 N N . LEU B 1 199 ? -16.453 -21.984 17.875 1 92.81 199 LEU B N 1
ATOM 4777 C CA . LEU B 1 199 ? -17.031 -21.234 16.766 1 92.81 199 LEU B CA 1
ATOM 4778 C C . LEU B 1 199 ? -18.391 -20.688 17.141 1 92.81 199 LEU B C 1
ATOM 4780 O O . LEU B 1 199 ? -18.75 -19.562 16.75 1 92.81 199 LEU B O 1
ATOM 4784 N N . ARG B 1 200 ? -19.109 -21.484 17.906 1 92.19 200 ARG B N 1
ATOM 4785 C CA . ARG B 1 200 ? -20.422 -21.031 18.359 1 92.19 200 ARG B CA 1
ATOM 4786 C C . ARG B 1 200 ? -20.297 -19.828 19.281 1 92.19 200 ARG B C 1
ATOM 4788 O O . ARG B 1 200 ? -21.094 -18.906 19.219 1 92.19 200 ARG B O 1
ATOM 4795 N N . LYS B 1 201 ? -19.312 -19.875 20.156 1 91.81 201 LYS B N 1
ATOM 4796 C CA . LYS B 1 201 ? -19.078 -18.781 21.078 1 91.81 201 LYS B CA 1
ATOM 4797 C C . LYS B 1 201 ? -18.703 -17.5 20.344 1 91.81 201 LYS B C 1
ATOM 4799 O O . LYS B 1 201 ? -19.25 -16.438 20.609 1 91.81 201 LYS B O 1
ATOM 4804 N N . ILE B 1 202 ? -17.812 -17.625 19.344 1 90 202 ILE B N 1
ATOM 4805 C CA . ILE B 1 202 ? -17.297 -16.469 18.625 1 90 202 ILE B CA 1
ATOM 4806 C C . ILE B 1 202 ? -18.406 -15.867 17.766 1 90 202 ILE B C 1
ATOM 4808 O O . ILE B 1 202 ? -18.469 -14.641 17.594 1 90 202 ILE B O 1
ATOM 4812 N N . SER B 1 203 ? -19.281 -16.703 17.234 1 89.38 203 SER B N 1
ATOM 4813 C CA . SER B 1 203 ? -20.359 -16.234 16.375 1 89.38 203 SER B CA 1
ATOM 4814 C C . SER B 1 203 ? -21.578 -15.812 17.188 1 89.38 203 SER B C 1
ATOM 4816 O O . SER B 1 203 ? -22.609 -15.453 16.641 1 89.38 203 SER B O 1
ATOM 4818 N N . ARG B 1 204 ? -21.5 -15.961 18.484 1 89.69 204 ARG B N 1
ATOM 4819 C CA . ARG B 1 204 ? -22.594 -15.625 19.391 1 89.69 204 ARG B CA 1
ATOM 4820 C C . ARG B 1 204 ? -23.828 -16.469 19.094 1 89.69 204 ARG B C 1
ATOM 4822 O O . ARG B 1 204 ? -24.938 -15.945 19.016 1 89.69 204 ARG B O 1
ATOM 4829 N N . GLY B 1 205 ? -23.547 -17.703 18.672 1 85.38 205 GLY B N 1
ATOM 4830 C CA . GLY B 1 205 ? -24.609 -18.672 18.469 1 85.38 205 GLY B CA 1
ATOM 4831 C C . GLY B 1 205 ? -25.109 -18.719 17.047 1 85.38 205 GLY B C 1
ATOM 4832 O O . GLY B 1 205 ? -25.953 -19.547 16.703 1 85.38 205 GLY B O 1
ATOM 4833 N N . LYS B 1 206 ? -24.625 -18 16.172 1 87.44 206 LYS B N 1
ATOM 4834 C CA . LYS B 1 206 ? -25.141 -17.906 14.82 1 87.44 206 LYS B CA 1
ATOM 4835 C C . LYS B 1 206 ? -24.578 -19.016 13.938 1 87.44 206 LYS B C 1
ATOM 4837 O O . LYS B 1 206 ? -25.125 -19.297 12.867 1 87.44 206 LYS B O 1
ATOM 4842 N N . PHE B 1 207 ? -23.5 -19.609 14.328 1 92.19 207 PHE B N 1
ATOM 4843 C CA . PHE B 1 207 ? -22.906 -20.703 13.586 1 92.19 207 PHE B CA 1
ATOM 4844 C C . PHE B 1 207 ? -23.547 -22.031 13.961 1 92.19 207 PHE B C 1
ATOM 4846 O O . PHE B 1 207 ? -23.141 -22.672 14.945 1 92.19 207 PHE B O 1
ATOM 4853 N N . SER B 1 208 ? -24.438 -22.453 13.156 1 91.69 208 SER B N 1
ATOM 4854 C CA . SER B 1 208 ? -25.234 -23.641 13.445 1 91.69 208 SER B CA 1
ATOM 4855 C C . SER B 1 208 ? -24.453 -24.922 13.18 1 91.69 208 SER B C 1
ATOM 4857 O O . SER B 1 208 ? -23.375 -24.875 12.562 1 91.69 208 SER B O 1
ATOM 4859 N N . MET B 1 209 ? -24.984 -26.031 13.703 1 92.62 209 MET B N 1
ATOM 4860 C CA . MET B 1 209 ? -24.375 -27.328 13.469 1 92.62 209 MET B CA 1
ATOM 4861 C C . MET B 1 209 ? -24.391 -27.688 11.992 1 92.62 209 MET B C 1
ATOM 4863 O O . MET B 1 209 ? -23.453 -28.312 11.484 1 92.62 209 MET B O 1
ATOM 4867 N N . GLN B 1 210 ? -25.375 -27.312 11.344 1 93.12 210 GLN B N 1
ATOM 4868 C CA . GLN B 1 210 ? -25.469 -27.562 9.906 1 93.12 210 GLN B CA 1
ATOM 4869 C C . GLN B 1 210 ? -24.359 -26.828 9.156 1 93.12 210 GLN B C 1
ATOM 4871 O O . GLN B 1 210 ? -23.734 -27.406 8.258 1 93.12 210 GLN B O 1
ATOM 4876 N N . LYS B 1 211 ? -24.172 -25.609 9.531 1 93.94 211 LYS B N 1
ATOM 4877 C CA . LYS B 1 211 ? -23.109 -24.828 8.906 1 93.94 211 LYS B CA 1
ATOM 4878 C C . LYS B 1 211 ? -21.734 -25.453 9.203 1 93.94 211 LYS B C 1
ATOM 4880 O O . LYS B 1 211 ? -20.859 -25.469 8.336 1 93.94 211 LYS B O 1
ATOM 4885 N N . PHE B 1 212 ? -21.609 -25.938 10.398 1 95 212 PHE B N 1
ATOM 4886 C CA . PHE B 1 212 ? -20.359 -26.562 10.828 1 95 212 PHE B CA 1
ATOM 4887 C C . PHE B 1 212 ? -20.047 -27.797 9.992 1 95 212 PHE B C 1
ATOM 4889 O O . PHE B 1 212 ? -18.938 -27.938 9.477 1 95 212 PHE B O 1
ATOM 4896 N N . LEU B 1 213 ? -21 -28.625 9.805 1 94.94 213 LEU B N 1
ATOM 4897 C CA . LEU B 1 213 ? -20.828 -29.844 9.031 1 94.94 213 LEU B CA 1
ATOM 4898 C C . LEU B 1 213 ? -20.609 -29.531 7.559 1 94.94 213 LEU B C 1
ATOM 4900 O O . LEU B 1 213 ? -19.812 -30.203 6.891 1 94.94 213 LEU B O 1
ATOM 4904 N N . LYS B 1 214 ? -21.312 -28.578 7.148 1 95.12 214 LYS B N 1
ATOM 4905 C CA . LYS B 1 214 ? -21.156 -28.172 5.75 1 95.12 214 LYS B CA 1
ATOM 4906 C C . LYS B 1 214 ? -19.75 -27.672 5.477 1 95.12 214 LYS B C 1
ATOM 4908 O O . LYS B 1 214 ? -19.156 -27.984 4.441 1 95.12 214 LYS B O 1
ATOM 4913 N N . LEU B 1 215 ? -19.234 -26.859 6.379 1 95.25 215 LEU B N 1
ATOM 4914 C CA . LEU B 1 215 ? -17.875 -26.344 6.223 1 95.25 215 LEU B CA 1
ATOM 4915 C C . LEU B 1 215 ? -16.859 -27.469 6.242 1 95.25 215 LEU B C 1
ATOM 4917 O O . LEU B 1 215 ? -15.906 -27.469 5.449 1 95.25 215 LEU B O 1
ATOM 4921 N N . LYS B 1 216 ? -17 -28.375 7.098 1 95.44 216 LYS B N 1
ATOM 4922 C CA . LYS B 1 216 ? -16.109 -29.516 7.176 1 95.44 216 LYS B CA 1
ATOM 4923 C C . LYS B 1 216 ? -16.125 -30.328 5.875 1 95.44 216 LYS B C 1
ATOM 4925 O O . LYS B 1 216 ? -15.078 -30.766 5.398 1 95.44 216 LYS B O 1
ATOM 4930 N N . GLU B 1 217 ? -17.266 -30.484 5.375 1 94.69 217 GLU B N 1
ATOM 4931 C CA . GLU B 1 217 ? -17.422 -31.219 4.125 1 94.69 217 GLU B CA 1
ATOM 4932 C C . GLU B 1 217 ? -16.75 -30.484 2.965 1 94.69 217 GLU B C 1
ATOM 4934 O O . GLU B 1 217 ? -16.062 -31.109 2.145 1 94.69 217 GLU B O 1
ATOM 4939 N N . LEU B 1 218 ? -16.969 -29.234 2.938 1 93.62 218 LEU B N 1
ATOM 4940 C CA . LEU B 1 218 ? -16.344 -28.422 1.896 1 93.62 218 LEU B CA 1
ATOM 4941 C C . LEU B 1 218 ? -14.82 -28.5 1.979 1 93.62 218 LEU B C 1
ATOM 4943 O O . LEU B 1 218 ? -14.141 -28.594 0.954 1 93.62 218 LEU B O 1
ATOM 4947 N N . ALA B 1 219 ? -14.344 -28.453 3.201 1 94.94 219 ALA B N 1
ATOM 4948 C CA . ALA B 1 219 ? -12.906 -28.516 3.426 1 94.94 219 ALA B CA 1
ATOM 4949 C C . ALA B 1 219 ? -12.352 -29.875 3.004 1 94.94 219 ALA B C 1
ATOM 4951 O O . ALA B 1 219 ? -11.266 -29.969 2.416 1 94.94 219 ALA B O 1
ATOM 4952 N N . ALA B 1 220 ? -13.07 -30.906 3.236 1 93.38 220 ALA B N 1
ATOM 4953 C CA . ALA B 1 220 ? -12.648 -32.25 2.91 1 93.38 220 ALA B CA 1
ATOM 4954 C C . ALA B 1 220 ? -12.633 -32.5 1.4 1 93.38 220 ALA B C 1
ATOM 4956 O O . ALA B 1 220 ? -11.82 -33.25 0.889 1 93.38 220 ALA B O 1
ATOM 4957 N N . ASN B 1 221 ? -13.5 -31.781 0.747 1 91 221 ASN B N 1
ATOM 4958 C CA . ASN B 1 221 ? -13.664 -32.031 -0.681 1 91 221 ASN B CA 1
ATOM 4959 C C . ASN B 1 221 ? -13.164 -30.859 -1.52 1 91 221 ASN B C 1
ATOM 4961 O O . ASN B 1 221 ? -13.555 -30.703 -2.68 1 91 221 ASN B O 1
ATOM 4965 N N . THR B 1 222 ? -12.398 -30.031 -0.911 1 92.62 222 THR B N 1
ATOM 4966 C CA . THR B 1 222 ? -11.961 -28.844 -1.613 1 92.62 222 THR B CA 1
ATOM 4967 C C . THR B 1 222 ? -11.109 -29.203 -2.828 1 92.62 222 THR B C 1
ATOM 4969 O O . THR B 1 222 ? -10.391 -30.203 -2.814 1 92.62 222 THR B O 1
ATOM 4972 N N . VAL B 1 223 ? -11.141 -28.375 -3.855 1 90.06 223 VAL B N 1
ATOM 4973 C CA . VAL B 1 223 ? -10.312 -28.547 -5.047 1 90.06 223 VAL B CA 1
ATOM 4974 C C . VAL B 1 223 ? -8.984 -27.812 -4.871 1 90.06 223 VAL B C 1
ATOM 4976 O O . VAL B 1 223 ? -8.109 -27.875 -5.734 1 90.06 223 VAL B O 1
ATOM 4979 N N . GLY B 1 224 ? -8.93 -27.109 -3.738 1 89.19 224 GLY B N 1
ATOM 4980 C CA . GLY B 1 224 ? -7.723 -26.344 -3.465 1 89.19 224 GLY B CA 1
ATOM 4981 C C . GLY B 1 224 ? -6.535 -27.219 -3.117 1 89.19 224 GLY B C 1
ATOM 4982 O O . GLY B 1 224 ? -6.703 -28.375 -2.729 1 89.19 224 GLY B O 1
ATOM 4983 N N . GLU B 1 225 ? -5.398 -26.672 -3.395 1 83.5 225 GLU B N 1
ATOM 4984 C CA . GLU B 1 225 ? -4.156 -27.375 -3.082 1 83.5 225 GLU B CA 1
ATOM 4985 C C . GLU B 1 225 ? -3.514 -26.828 -1.812 1 83.5 225 GLU B C 1
ATOM 4987 O O . GLU B 1 225 ? -3.277 -25.625 -1.701 1 83.5 225 GLU B O 1
ATOM 4992 N N . ASN B 1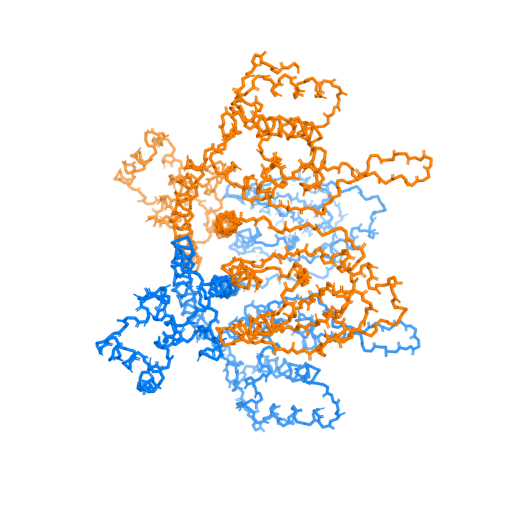 226 ? -3.465 -27.719 -0.841 1 77.5 226 ASN B N 1
ATOM 4993 C CA . ASN B 1 226 ? -2.781 -27.312 0.382 1 77.5 226 ASN B CA 1
ATOM 4994 C C . ASN B 1 226 ? -1.264 -27.375 0.221 1 77.5 226 ASN B C 1
ATOM 4996 O O . ASN B 1 226 ? -0.727 -28.359 -0.277 1 77.5 226 ASN B O 1
ATOM 5000 N N . ASN B 1 227 ? -0.663 -26.25 0.309 1 82 227 ASN B N 1
ATOM 5001 C CA . ASN B 1 227 ? 0.792 -26.156 0.261 1 82 227 ASN B CA 1
ATOM 5002 C C . ASN B 1 227 ? 1.328 -25.266 1.384 1 82 227 ASN B C 1
ATOM 5004 O O . ASN B 1 227 ? 0.686 -24.297 1.77 1 82 227 ASN B O 1
ATOM 5008 N N . GLU B 1 228 ? 2.416 -25.766 1.912 1 84.94 228 GLU B N 1
ATOM 5009 C CA . GLU B 1 228 ? 3.051 -25.062 3.021 1 84.94 228 GLU B CA 1
ATOM 5010 C C . GLU B 1 228 ? 3.408 -23.625 2.635 1 84.94 228 GLU B C 1
ATOM 5012 O O . GLU B 1 228 ? 3.395 -22.734 3.479 1 84.94 228 GLU B O 1
ATOM 5017 N N . ILE B 1 229 ? 3.621 -23.484 1.396 1 89.06 229 ILE B N 1
ATOM 5018 C CA . ILE B 1 229 ? 4.016 -22.172 0.908 1 89.06 229 ILE B CA 1
ATOM 5019 C C . ILE B 1 229 ? 2.84 -21.203 1.021 1 89.06 229 ILE B C 1
ATOM 5021 O O . ILE B 1 229 ? 2.99 -20.078 1.526 1 89.06 229 ILE B O 1
ATOM 5025 N N . PHE B 1 230 ? 1.709 -21.625 0.605 1 90.5 230 PHE B N 1
ATOM 5026 C CA . PHE B 1 230 ? 0.525 -20.766 0.663 1 90.5 230 PHE B CA 1
ATOM 5027 C C . PHE B 1 230 ? 0.079 -20.562 2.104 1 90.5 230 PHE B C 1
ATOM 5029 O O . PHE B 1 230 ? -0.428 -19.5 2.453 1 90.5 230 PHE B O 1
ATOM 5036 N N . SER B 1 231 ? 0.313 -21.625 2.902 1 89.94 231 SER B N 1
ATOM 5037 C CA . SER B 1 231 ? -0.005 -21.484 4.32 1 89.94 231 SER B CA 1
ATOM 5038 C C . SER B 1 231 ? 0.865 -20.422 4.98 1 89.94 231 SER B C 1
ATOM 5040 O O . SER B 1 231 ? 0.379 -19.625 5.797 1 89.94 231 SER B O 1
ATOM 5042 N N . ALA B 1 232 ? 2.092 -20.422 4.625 1 90.44 232 ALA B N 1
ATOM 5043 C CA . ALA B 1 232 ? 3.01 -19.422 5.16 1 90.44 232 ALA B CA 1
ATOM 5044 C C . ALA B 1 232 ? 2.602 -18.016 4.723 1 90.44 232 ALA B C 1
ATOM 5046 O O . ALA B 1 232 ? 2.645 -17.078 5.52 1 90.44 232 ALA B O 1
ATOM 5047 N N . GLN B 1 233 ? 2.23 -17.906 3.488 1 94.44 233 GLN B N 1
ATOM 5048 C CA . GLN B 1 233 ? 1.769 -16.625 2.975 1 94.44 233 GLN B CA 1
ATOM 5049 C C . GLN B 1 233 ? 0.534 -16.141 3.73 1 94.44 233 GLN B C 1
ATOM 5051 O O . GLN B 1 233 ? 0.46 -14.977 4.133 1 94.44 233 GLN B O 1
ATOM 5056 N N . LEU B 1 234 ? -0.364 -17.078 3.914 1 94.81 234 LEU B N 1
ATOM 5057 C CA . LEU B 1 234 ? -1.604 -16.734 4.605 1 94.81 234 LEU B CA 1
ATOM 5058 C C . LEU B 1 234 ? -1.324 -16.297 6.035 1 94.81 234 LEU B C 1
ATOM 5060 O O . LEU B 1 234 ? -1.909 -15.312 6.512 1 94.81 234 LEU B O 1
ATOM 5064 N N . ASN B 1 235 ? -0.427 -16.984 6.664 1 94.38 235 ASN B N 1
ATOM 5065 C CA . ASN B 1 235 ? -0.067 -16.641 8.039 1 94.38 235 ASN B CA 1
ATOM 5066 C C . ASN B 1 235 ? 0.546 -15.242 8.125 1 94.38 235 ASN B C 1
ATOM 5068 O O . ASN B 1 235 ? 0.212 -14.469 9.023 1 94.38 235 ASN B O 1
ATOM 5072 N N . SER B 1 236 ? 1.413 -14.945 7.195 1 96.75 236 SER B N 1
ATOM 5073 C CA . SER B 1 236 ? 2.043 -13.633 7.168 1 96.75 236 SER B CA 1
ATOM 5074 C C . SER B 1 236 ? 1.015 -12.531 6.93 1 96.75 236 SER B C 1
ATOM 5076 O O . SER B 1 236 ? 1.035 -11.5 7.602 1 96.75 236 SER B O 1
ATOM 5078 N N . LEU B 1 237 ? 0.127 -12.789 6.031 1 97.56 237 LEU B N 1
ATOM 5079 C CA . LEU B 1 237 ? -0.902 -11.805 5.695 1 97.56 237 LEU B CA 1
ATOM 5080 C C . LEU B 1 237 ? -1.854 -11.594 6.867 1 97.56 237 LEU B C 1
ATOM 5082 O O . LEU B 1 237 ? -2.25 -10.461 7.152 1 97.56 237 LEU B O 1
ATOM 5086 N N . MET B 1 238 ? -2.152 -12.68 7.578 1 96.62 238 MET B N 1
ATOM 5087 C CA . MET B 1 238 ? -3.029 -12.602 8.742 1 96.62 238 MET B CA 1
ATOM 5088 C C . MET B 1 238 ? -2.377 -11.789 9.859 1 96.62 238 MET B C 1
ATOM 5090 O O . MET B 1 238 ? -3.039 -10.984 10.516 1 96.62 238 MET B O 1
ATOM 5094 N N . ALA B 1 239 ? -1.105 -12.008 10.039 1 97.25 239 ALA B N 1
ATOM 5095 C CA . ALA B 1 239 ? -0.373 -11.266 11.062 1 97.25 239 ALA B CA 1
ATOM 5096 C C . ALA B 1 239 ? -0.377 -9.773 10.766 1 97.25 239 ALA B C 1
ATOM 5098 O O . ALA B 1 239 ? -0.616 -8.953 11.656 1 97.25 239 ALA B O 1
ATOM 5099 N N . LEU B 1 240 ? -0.147 -9.445 9.562 1 98.06 240 LEU B N 1
ATOM 5100 C CA . LEU B 1 240 ? -0.123 -8.047 9.148 1 98.06 240 LEU B CA 1
ATOM 5101 C C . LEU B 1 240 ? -1.514 -7.43 9.242 1 98.06 240 LEU B C 1
ATOM 5103 O O . LEU B 1 240 ? -1.661 -6.285 9.68 1 98.06 240 LEU B O 1
ATOM 5107 N N . TYR B 1 241 ? -2.529 -8.219 8.82 1 97.5 241 TYR B N 1
ATOM 5108 C CA . TYR B 1 241 ? -3.91 -7.766 8.938 1 97.5 241 TYR B CA 1
ATOM 5109 C C . TYR B 1 241 ? -4.262 -7.449 10.383 1 97.5 241 TYR B C 1
ATOM 5111 O O . TYR B 1 241 ? -4.781 -6.371 10.688 1 97.5 241 TYR B O 1
ATOM 5119 N N . ASN B 1 242 ? -3.938 -8.383 11.266 1 97.38 242 ASN B N 1
ATOM 5120 C CA . ASN B 1 242 ? -4.262 -8.219 12.68 1 97.38 242 ASN B CA 1
ATOM 5121 C C . ASN B 1 242 ? -3.557 -7 13.273 1 97.38 242 ASN B C 1
ATOM 5123 O O . ASN B 1 242 ? -4.164 -6.234 14.023 1 97.38 242 ASN B O 1
ATOM 5127 N N . GLN B 1 243 ? -2.303 -6.832 12.891 1 98 243 GLN B N 1
ATOM 5128 C CA . GLN B 1 243 ? -1.574 -5.668 13.383 1 98 243 GLN B CA 1
ATOM 5129 C C . GLN B 1 243 ? -2.191 -4.371 12.867 1 98 243 GLN B C 1
ATOM 5131 O O . GLN B 1 243 ? -2.281 -3.385 13.594 1 98 243 GLN B O 1
ATOM 5136 N N . SER B 1 244 ? -2.58 -4.363 11.594 1 97.81 244 SER B N 1
ATOM 5137 C CA . SER B 1 244 ? -3.207 -3.184 11.008 1 97.81 244 SER B CA 1
ATOM 5138 C C . SER B 1 244 ? -4.512 -2.842 11.719 1 97.81 244 SER B C 1
ATOM 5140 O O . SER B 1 244 ? -4.82 -1.666 11.93 1 97.81 244 SER B O 1
ATOM 5142 N N . VAL B 1 245 ? -5.285 -3.902 12.125 1 97.44 245 VAL B N 1
ATOM 5143 C CA . VAL B 1 245 ? -6.543 -3.695 12.836 1 97.44 245 VAL B CA 1
ATOM 5144 C C . VAL B 1 245 ? -6.273 -3.02 14.18 1 97.44 245 VAL B C 1
ATOM 5146 O O . VAL B 1 245 ? -6.957 -2.062 14.547 1 97.44 245 VAL B O 1
ATOM 5149 N N . ILE B 1 246 ? -5.262 -3.451 14.836 1 97.69 246 ILE B N 1
ATOM 5150 C CA . ILE B 1 246 ? -4.898 -2.902 16.141 1 97.69 246 ILE B CA 1
ATOM 5151 C C . ILE B 1 246 ? -4.535 -1.428 16 1 97.69 246 ILE B C 1
ATOM 5153 O O . ILE B 1 246 ? -5.035 -0.582 16.734 1 97.69 246 ILE B O 1
ATOM 5157 N N . GLU B 1 247 ? -3.715 -1.124 15 1 97.88 247 GLU B N 1
ATOM 5158 C CA . GLU B 1 247 ? -3.232 0.242 14.82 1 97.88 247 GLU B CA 1
ATOM 5159 C C . GLU B 1 247 ? -4.352 1.167 14.352 1 97.88 247 GLU B C 1
ATOM 5161 O O . GLU B 1 247 ? -4.445 2.312 14.797 1 97.88 247 GLU B O 1
ATOM 5166 N N . VAL B 1 248 ? -5.203 0.673 13.445 1 97.81 248 VAL B N 1
ATOM 5167 C CA . VAL B 1 248 ? -6.324 1.472 12.961 1 97.81 248 VAL B CA 1
ATOM 5168 C C . VAL B 1 248 ? -7.258 1.814 14.117 1 97.81 248 VAL B C 1
ATOM 5170 O O . VAL B 1 248 ? -7.695 2.959 14.25 1 97.81 248 VAL B O 1
ATOM 5173 N N . ASN B 1 249 ? -7.516 0.823 14.984 1 97.75 249 ASN B N 1
ATOM 5174 C CA . ASN B 1 249 ? -8.383 1.046 16.141 1 97.75 249 ASN B CA 1
ATOM 5175 C C . ASN B 1 249 ? -7.789 2.08 17.094 1 97.75 249 ASN B C 1
ATOM 5177 O O . ASN B 1 249 ? -8.516 2.922 17.625 1 97.75 249 ASN B O 1
ATOM 5181 N N . ALA B 1 250 ? -6.527 2.037 17.281 1 97 250 ALA B N 1
ATOM 5182 C CA . ALA B 1 250 ? -5.852 2.994 18.141 1 97 250 ALA B CA 1
ATOM 5183 C C . ALA B 1 250 ? -5.98 4.414 17.609 1 97 250 ALA B C 1
ATOM 5185 O O . ALA B 1 250 ? -6.293 5.348 18.344 1 97 250 ALA B O 1
ATOM 5186 N N . LEU B 1 251 ? -5.77 4.559 16.328 1 97 251 LEU B N 1
ATOM 5187 C CA . LEU B 1 251 ? -5.879 5.871 15.711 1 97 251 LEU B CA 1
ATOM 5188 C C . LEU B 1 251 ? -7.316 6.379 15.766 1 97 251 LEU B C 1
ATOM 5190 O O . LEU B 1 251 ? -7.555 7.559 16.016 1 97 251 LEU B O 1
ATOM 5194 N N . GLU B 1 252 ? -8.242 5.461 15.523 1 97.56 252 GLU B N 1
ATOM 5195 C CA . GLU B 1 252 ? -9.656 5.844 15.539 1 97.56 252 GLU B CA 1
ATOM 5196 C C . GLU B 1 252 ? -10.086 6.328 16.922 1 97.56 252 GLU B C 1
ATOM 5198 O O . GLU B 1 252 ? -10.844 7.289 17.031 1 97.56 252 GLU B O 1
ATOM 5203 N N . GLN B 1 253 ? -9.594 5.699 17.922 1 96.94 253 GLN B N 1
ATOM 5204 C CA . GLN B 1 253 ? -9.914 6.129 19.281 1 96.94 253 GLN B CA 1
ATOM 5205 C C . GLN B 1 253 ? -9.406 7.543 19.547 1 96.94 253 GLN B C 1
ATOM 5207 O O . GLN B 1 253 ? -10.109 8.359 20.156 1 96.94 253 GLN B O 1
ATOM 5212 N N . GLN B 1 254 ? -8.258 7.816 19.062 1 95.25 254 GLN B N 1
ATOM 5213 C CA . GLN B 1 254 ? -7.695 9.148 19.234 1 95.25 254 GLN B CA 1
ATOM 5214 C C . GLN B 1 254 ? -8.477 10.18 18.422 1 95.25 254 GLN B C 1
ATOM 5216 O O . GLN B 1 254 ? -8.742 11.281 18.922 1 95.25 254 GLN B O 1
ATOM 5221 N N . ILE B 1 255 ? -8.836 9.82 17.25 1 96.75 255 ILE B N 1
ATOM 5222 C CA . ILE B 1 255 ? -9.594 10.719 16.375 1 96.75 255 ILE B CA 1
ATOM 5223 C C . ILE B 1 255 ? -10.938 11.047 17.016 1 96.75 255 ILE B C 1
ATOM 5225 O O . ILE B 1 255 ? -11.336 12.211 17.078 1 96.75 255 ILE B O 1
ATOM 5229 N N . ILE B 1 256 ? -11.578 10.023 17.531 1 97.19 256 ILE B N 1
ATOM 5230 C CA . ILE B 1 256 ? -12.891 10.188 18.141 1 97.19 256 ILE B CA 1
ATOM 5231 C C . ILE B 1 256 ? -12.773 11.07 19.375 1 97.19 256 ILE B C 1
ATOM 5233 O O . ILE B 1 256 ? -13.578 11.992 19.562 1 97.19 256 ILE B O 1
ATOM 5237 N N . TRP B 1 257 ? -11.75 10.844 20.094 1 95.19 257 TRP B N 1
ATOM 5238 C CA . TRP B 1 257 ? -11.531 11.648 21.297 1 95.19 257 TRP B CA 1
ATOM 5239 C C . TRP B 1 257 ? -11.328 13.117 20.938 1 95.19 257 TRP B C 1
ATOM 5241 O O . TRP B 1 257 ? -11.93 14 21.547 1 95.19 257 TRP B O 1
ATOM 5251 N N . LEU B 1 258 ? -10.57 13.414 19.969 1 93.69 258 LEU B N 1
ATOM 5252 C CA . LEU B 1 258 ? -10.25 14.781 19.562 1 93.69 258 LEU B CA 1
ATOM 5253 C C . LEU B 1 258 ? -11.484 15.5 19.031 1 93.69 258 LEU B C 1
ATOM 5255 O O . LEU B 1 258 ? -11.773 16.625 19.422 1 93.69 258 LEU B O 1
ATOM 5259 N N . ILE B 1 259 ? -12.258 14.828 18.219 1 95.5 259 ILE B N 1
ATOM 5260 C CA . ILE B 1 259 ? -13.383 15.492 17.547 1 95.5 259 ILE B CA 1
ATOM 5261 C C . ILE B 1 259 ? -14.516 15.711 18.547 1 95.5 259 ILE B C 1
ATOM 5263 O O . ILE B 1 259 ? -15.242 16.703 18.469 1 95.5 259 ILE B O 1
ATOM 5267 N N . GLU B 1 260 ? -14.648 14.805 19.469 1 95.12 260 GLU B N 1
ATOM 5268 C CA . GLU B 1 260 ? -15.68 14.961 20.484 1 95.12 260 GLU B CA 1
ATOM 5269 C C . GLU B 1 260 ? -15.359 16.109 21.422 1 95.12 260 GLU B C 1
ATOM 5271 O O . GLU B 1 260 ? -16.266 16.766 21.953 1 95.12 260 GLU B O 1
ATOM 5276 N N . ASN B 1 261 ? -14.086 16.375 21.594 1 93.38 261 ASN B N 1
ATOM 5277 C CA . ASN B 1 261 ? -13.68 17.516 22.406 1 93.38 261 ASN B CA 1
ATOM 5278 C C . ASN B 1 261 ? -13.875 18.828 21.656 1 93.38 261 ASN B C 1
ATOM 5280 O O . ASN B 1 261 ? -14.227 19.844 22.266 1 93.38 261 ASN B O 1
ATOM 5284 N N . ILE B 1 262 ? -13.602 18.781 20.391 1 91.38 262 ILE B N 1
ATOM 5285 C CA . ILE B 1 262 ? -13.828 19.953 19.578 1 91.38 262 ILE B CA 1
ATOM 5286 C C . ILE B 1 262 ? -15.328 20.219 19.438 1 91.38 262 ILE B C 1
ATOM 5288 O O . ILE B 1 262 ? -15.773 21.359 19.516 1 91.38 262 ILE B O 1
ATOM 5292 N N . ASN B 1 263 ? -16.078 19.141 19.266 1 94.5 263 ASN B N 1
ATOM 5293 C CA . ASN B 1 263 ? -17.547 19.125 19.25 1 94.5 263 ASN B CA 1
ATOM 5294 C C . ASN B 1 263 ? -18.125 20.125 18.266 1 94.5 263 ASN B C 1
ATOM 5296 O O . ASN B 1 263 ? -18.922 20.984 18.641 1 94.5 263 ASN B O 1
ATOM 5300 N N . PRO B 1 264 ? -17.781 20 17 1 94.94 264 PRO B N 1
ATOM 5301 C CA . PRO B 1 264 ? -18.406 20.891 16.016 1 94.94 264 PRO B CA 1
ATOM 5302 C C . PRO B 1 264 ? -19.922 20.703 15.945 1 94.94 264 PRO B C 1
ATOM 5304 O O . PRO B 1 264 ? -20.438 19.641 16.25 1 94.94 264 PRO B O 1
ATOM 5307 N N . HIS B 1 265 ? -20.625 21.672 15.484 1 95.69 265 HIS B N 1
ATOM 5308 C CA . HIS B 1 265 ? -22.094 21.672 15.484 1 95.69 265 HIS B CA 1
ATOM 5309 C C . HIS B 1 265 ? -22.641 20.641 14.516 1 95.69 265 HIS B C 1
ATOM 5311 O O . HIS B 1 265 ? -23.703 20.047 14.758 1 95.69 265 HIS B O 1
ATOM 5317 N N . PHE B 1 266 ? -21.938 20.359 13.492 1 95.44 266 PHE B N 1
ATOM 5318 C CA . PHE B 1 266 ? -22.469 19.453 12.484 1 95.44 266 PHE B CA 1
ATOM 5319 C C . PHE B 1 266 ? -22.391 18.016 12.969 1 95.44 266 PHE B C 1
ATOM 5321 O O . PHE B 1 266 ? -22.938 17.109 12.328 1 95.44 266 PHE B O 1
ATOM 5328 N N . LEU B 1 267 ? -21.734 17.75 14.07 1 95.62 267 LEU B N 1
ATOM 5329 C CA . LEU B 1 267 ? -21.75 16.438 14.703 1 95.62 267 LEU B CA 1
ATOM 5330 C C . LEU B 1 267 ? -23.156 16.078 15.172 1 95.62 267 LEU B C 1
ATOM 5332 O O . LEU B 1 267 ? -23.484 14.906 15.359 1 95.62 267 LEU B O 1
ATOM 5336 N N . THR B 1 268 ? -24.016 17.078 15.328 1 95.62 268 THR B N 1
ATOM 5337 C CA . THR B 1 268 ? -25.375 16.875 15.812 1 95.62 268 THR B CA 1
ATOM 5338 C C . THR B 1 268 ? -26.281 16.406 14.688 1 95.62 268 THR B C 1
ATOM 5340 O O . THR B 1 268 ? -27.422 16 14.93 1 95.62 268 THR B O 1
ATOM 5343 N N . ILE B 1 269 ? -25.828 16.438 13.484 1 96.12 269 ILE B N 1
ATOM 5344 C CA . ILE B 1 269 ? -26.625 15.969 12.359 1 96.12 269 ILE B CA 1
ATOM 5345 C C . ILE B 1 269 ? -26.719 14.445 12.383 1 96.12 269 ILE B C 1
ATOM 5347 O O . ILE B 1 269 ? -25.703 13.758 12.242 1 96.12 269 ILE B O 1
ATOM 5351 N N . PRO B 1 270 ? -27.938 13.906 12.492 1 95.75 270 PRO B N 1
ATOM 5352 C CA . PRO B 1 270 ? -28.047 12.445 12.414 1 95.75 270 PRO B CA 1
ATOM 5353 C C . PRO B 1 270 ? -27.516 11.891 11.094 1 95.75 270 PRO B C 1
ATOM 5355 O O . PRO B 1 270 ? -27.906 12.359 10.023 1 95.75 270 PRO B O 1
ATOM 5358 N N . GLY B 1 271 ? -26.641 10.906 11.234 1 95.19 271 GLY B N 1
ATOM 5359 C CA . GLY B 1 271 ? -26.031 10.336 10.039 1 95.19 271 GLY B CA 1
ATOM 5360 C C . GLY B 1 271 ? -24.547 10.625 9.922 1 95.19 271 GLY B C 1
ATOM 5361 O O . GLY B 1 271 ? -23.844 9.93 9.195 1 95.19 271 GLY B O 1
ATOM 5362 N N . ILE B 1 272 ? -24.109 11.688 10.609 1 97 272 ILE B N 1
ATOM 5363 C CA . ILE B 1 272 ? -22.688 12 10.609 1 97 272 ILE B CA 1
ATOM 5364 C C . ILE B 1 272 ? -22.031 11.406 11.852 1 97 272 ILE B C 1
ATOM 5366 O O . ILE B 1 272 ? -22.344 11.812 12.977 1 97 272 ILE B O 1
ATOM 5370 N N . GLY B 1 273 ? -21.172 10.438 11.656 1 96.38 273 GLY B N 1
ATOM 5371 C CA . GLY B 1 273 ? -20.438 9.844 12.766 1 96.38 273 GLY B CA 1
ATOM 5372 C C . GLY B 1 273 ? -19.172 10.609 13.117 1 96.38 273 GLY B C 1
ATOM 5373 O O . GLY B 1 273 ? -18.75 11.5 12.375 1 96.38 273 GLY B O 1
ATOM 5374 N N . ALA B 1 274 ? -18.578 10.266 14.203 1 97.25 274 ALA B N 1
ATOM 5375 C CA . ALA B 1 274 ? -17.406 10.969 14.727 1 97.25 274 ALA B CA 1
ATOM 5376 C C . ALA B 1 274 ? -16.266 10.938 13.727 1 97.25 274 ALA B C 1
ATOM 5378 O O . ALA B 1 274 ? -15.602 11.961 13.5 1 97.25 274 ALA B O 1
ATOM 5379 N N . LEU B 1 275 ? -16.031 9.828 13.102 1 97.56 275 LEU B N 1
ATOM 5380 C CA . LEU B 1 275 ? -14.906 9.688 12.18 1 97.56 275 LEU B CA 1
ATOM 5381 C C . LEU B 1 275 ? -15.102 10.578 10.953 1 97.56 275 LEU B C 1
ATOM 5383 O O . LEU B 1 275 ? -14.164 11.266 10.531 1 97.56 275 LEU B O 1
ATOM 5387 N N . SER B 1 276 ? -16.312 10.57 10.391 1 97.44 276 SER B N 1
ATOM 5388 C CA . SER B 1 276 ? -16.594 11.43 9.242 1 97.44 276 SER B CA 1
ATOM 5389 C C . SER B 1 276 ? -16.516 12.898 9.625 1 97.44 276 SER B C 1
ATOM 5391 O O . SER B 1 276 ? -15.984 13.711 8.859 1 97.44 276 SER B O 1
ATOM 5393 N N . ALA B 1 277 ? -17 13.211 10.797 1 97.25 277 ALA B N 1
ATOM 5394 C CA . ALA B 1 277 ? -16.953 14.586 11.281 1 97.25 277 ALA B CA 1
ATOM 5395 C C . ALA B 1 277 ? -15.508 15.062 11.422 1 97.25 277 ALA B C 1
ATOM 5397 O O . ALA B 1 277 ? -15.195 16.219 11.102 1 97.25 277 ALA B O 1
ATOM 5398 N N . ALA B 1 278 ? -14.703 14.156 11.906 1 97.12 278 ALA B N 1
ATOM 5399 C CA . ALA B 1 278 ? -13.289 14.5 12.094 1 97.12 278 ALA B CA 1
ATOM 5400 C C . ALA B 1 278 ? -12.633 14.852 10.758 1 97.12 278 ALA B C 1
ATOM 5402 O O . ALA B 1 278 ? -11.883 15.82 10.672 1 97.12 278 ALA B O 1
ATOM 5403 N N . VAL B 1 279 ? -12.906 14.062 9.703 1 96.94 279 VAL B N 1
ATOM 5404 C CA . VAL B 1 279 ? -12.344 14.32 8.383 1 96.94 279 VAL B CA 1
ATOM 5405 C C . VAL B 1 279 ? -12.859 15.656 7.852 1 96.94 279 VAL B C 1
ATOM 5407 O O . VAL B 1 279 ? -12.086 16.469 7.348 1 96.94 279 VAL B O 1
ATOM 5410 N N . ILE B 1 280 ? -14.125 15.898 8.039 1 96.06 280 ILE B N 1
ATOM 5411 C CA . ILE B 1 280 ? -14.742 17.125 7.555 1 96.06 280 ILE B CA 1
ATOM 5412 C C . ILE B 1 280 ? -14.102 18.328 8.25 1 96.06 280 ILE B C 1
ATOM 5414 O O . ILE B 1 280 ? -13.68 19.281 7.598 1 96.06 280 ILE B O 1
ATOM 5418 N N . TYR B 1 281 ? -14.016 18.234 9.531 1 94.75 281 TYR B N 1
ATOM 5419 C CA . TYR B 1 281 ? -13.438 19.328 10.32 1 94.75 281 TYR B CA 1
ATOM 5420 C C . TYR B 1 281 ? -11.977 19.547 9.945 1 94.75 281 TYR B C 1
ATOM 5422 O O . TYR B 1 281 ? -11.547 20.688 9.766 1 94.75 281 TYR B O 1
ATOM 5430 N N . ALA B 1 282 ? -11.25 18.453 9.836 1 93.25 282 ALA B N 1
ATOM 5431 C CA . ALA B 1 282 ? -9.82 18.531 9.586 1 93.25 282 ALA B CA 1
ATOM 5432 C C . ALA B 1 282 ? -9.531 19.109 8.195 1 93.25 282 ALA B C 1
ATOM 5434 O O . ALA B 1 282 ? -8.586 19.875 8.023 1 93.25 282 ALA B O 1
ATOM 5435 N N . GLU B 1 283 ? -10.289 18.734 7.238 1 92.19 283 GLU B N 1
ATOM 5436 C CA . GLU B 1 283 ? -10.047 19.156 5.863 1 92.19 283 GLU B CA 1
ATOM 5437 C C . GLU B 1 283 ? -10.508 20.578 5.629 1 92.19 283 GLU B C 1
ATOM 5439 O O . GLU B 1 283 ? -9.797 21.375 5.02 1 92.19 283 GLU B O 1
ATOM 5444 N N . TYR B 1 284 ? -11.664 20.938 6.109 1 90.12 284 TYR B N 1
ATOM 5445 C CA . TYR B 1 284 ? -12.156 22.297 5.918 1 90.12 284 TYR B CA 1
ATOM 5446 C C . TYR B 1 284 ? -11.414 23.281 6.82 1 90.12 284 TYR B C 1
ATOM 5448 O O . TYR B 1 284 ? -11.156 24.422 6.434 1 90.12 284 TYR B O 1
ATOM 5456 N N . GLY B 1 285 ? -11.102 22.797 8.062 1 86.38 285 GLY B N 1
ATOM 5457 C CA . GLY B 1 285 ? -10.57 23.719 9.055 1 86.38 285 GLY B CA 1
ATOM 5458 C C . GLY B 1 285 ? -11.609 24.672 9.609 1 86.38 285 GLY B C 1
ATOM 5459 O O . GLY B 1 285 ? -12.711 24.25 9.977 1 86.38 285 GLY B O 1
ATOM 5460 N N . ASP B 1 286 ? -11.25 25.891 9.672 1 81.25 286 ASP B N 1
ATOM 5461 C CA . ASP B 1 286 ? -12.156 26.906 10.18 1 81.25 286 ASP B CA 1
ATOM 5462 C C . ASP B 1 286 ? -13.188 27.297 9.117 1 81.25 286 ASP B C 1
ATOM 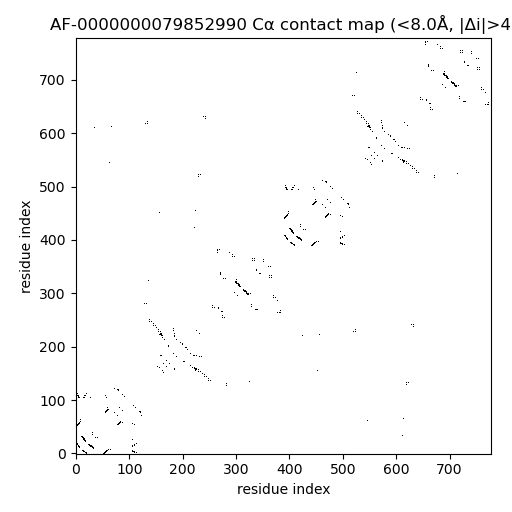5464 O O . ASP B 1 286 ? -12.898 28.078 8.211 1 81.25 286 ASP B O 1
ATOM 5468 N N . ILE B 1 287 ? -14.352 26.891 9.352 1 86.19 287 ILE B N 1
ATOM 5469 C CA . ILE B 1 287 ? -15.43 27.047 8.375 1 86.19 287 ILE B CA 1
ATOM 5470 C C . ILE B 1 287 ? -15.859 28.516 8.336 1 86.19 287 ILE B C 1
ATOM 5472 O O . ILE B 1 287 ? -16.391 28.984 7.32 1 86.19 287 ILE B O 1
ATOM 5476 N N . SER B 1 288 ? -15.57 29.25 9.398 1 78.75 288 SER B N 1
ATOM 5477 C CA . SER B 1 288 ? -15.945 30.656 9.453 1 78.75 288 SER B CA 1
ATOM 5478 C C . SER B 1 288 ? -15.172 31.469 8.414 1 78.75 288 SER B C 1
ATOM 5480 O O . SER B 1 288 ? -15.57 32.594 8.078 1 78.75 288 SER B O 1
ATOM 5482 N N . LYS B 1 289 ? -14.18 30.891 7.895 1 77 289 LYS B N 1
ATOM 5483 C CA . LYS B 1 289 ? -13.344 31.594 6.926 1 77 289 LYS B CA 1
ATOM 5484 C C . LYS B 1 289 ? -13.938 31.516 5.523 1 77 289 LYS B C 1
ATOM 5486 O O . LYS B 1 289 ? -13.516 32.25 4.621 1 77 289 LYS B O 1
ATOM 5491 N N . PHE B 1 290 ? -14.875 30.625 5.391 1 86.19 290 PHE B N 1
ATOM 5492 C CA . PHE B 1 290 ? -15.57 30.547 4.113 1 86.19 290 PHE B CA 1
ATOM 5493 C C . PHE B 1 290 ? -16.672 31.594 4.035 1 86.19 290 PHE B C 1
ATOM 5495 O O . PHE B 1 290 ? -17.391 31.828 5.016 1 86.19 290 PHE B O 1
ATOM 5502 N N . ASN B 1 291 ? -16.797 32.188 2.902 1 86.06 291 ASN B N 1
ATOM 5503 C CA . ASN B 1 291 ? -17.797 33.25 2.721 1 86.06 291 ASN B CA 1
ATOM 5504 C C . ASN B 1 291 ? -19.156 32.656 2.365 1 86.06 291 ASN B C 1
ATOM 5506 O O . ASN B 1 291 ? -20.188 33.312 2.562 1 86.06 291 ASN B O 1
ATOM 5510 N N . SER B 1 292 ? -19.109 31.484 1.78 1 91 292 SER B N 1
ATOM 5511 C CA . SER B 1 292 ? -20.344 30.859 1.34 1 91 292 SER B CA 1
ATOM 5512 C C . SER B 1 292 ? -20.219 29.344 1.291 1 91 292 SER B C 1
ATOM 5514 O O . SER B 1 292 ? -19.109 28.797 1.276 1 91 292 SER B O 1
ATOM 5516 N N . SER B 1 293 ? -21.422 28.766 1.255 1 91.44 293 SER B N 1
ATOM 5517 C CA . SER B 1 293 ? -21.438 27.312 1.111 1 91.44 293 SER B CA 1
ATOM 5518 C C . SER B 1 293 ? -20.938 26.891 -0.262 1 91.44 293 SER B C 1
ATOM 5520 O O . SER B 1 293 ? -20.375 25.797 -0.412 1 91.44 293 SER B O 1
ATOM 5522 N N . SER B 1 294 ? -21.078 27.734 -1.214 1 88.5 294 SER B N 1
ATOM 5523 C CA . SER B 1 294 ? -20.594 27.453 -2.561 1 88.5 294 SER B CA 1
ATOM 5524 C C . SER B 1 294 ? -19.078 27.328 -2.588 1 88.5 294 SER B C 1
ATOM 5526 O O . SER B 1 294 ? -18.516 26.516 -3.326 1 88.5 294 SER B O 1
ATOM 5528 N N . GLN B 1 295 ? -18.5 28.141 -1.818 1 87.75 295 GLN B N 1
ATOM 5529 C CA . GLN B 1 295 ? -17.047 28.062 -1.716 1 87.75 295 GLN B CA 1
ATOM 5530 C C . GLN B 1 295 ? -16.609 26.75 -1.086 1 87.75 295 GLN B C 1
ATOM 5532 O O . GLN B 1 295 ? -15.602 26.172 -1.487 1 87.75 295 GLN B O 1
ATOM 5537 N N . MET B 1 296 ? -17.359 26.344 -0.148 1 90.12 296 MET B N 1
ATOM 5538 C CA . MET B 1 296 ? -17.078 25.078 0.498 1 90.12 296 MET B CA 1
ATOM 5539 C C . MET B 1 296 ? -17.25 23.922 -0.483 1 90.12 296 MET B C 1
ATOM 5541 O O . MET B 1 296 ? -16.453 22.969 -0.48 1 90.12 296 MET B O 1
ATOM 5545 N N . LEU B 1 297 ? -18.266 24.047 -1.278 1 89.69 297 LEU B N 1
ATOM 5546 C CA . LEU B 1 297 ? -18.516 23.016 -2.293 1 89.69 297 LEU B CA 1
ATOM 5547 C C . LEU B 1 297 ? -17.359 22.953 -3.287 1 89.69 297 LEU B C 1
ATOM 5549 O O . LEU B 1 297 ? -16.922 21.859 -3.666 1 89.69 297 LEU B O 1
ATOM 5553 N N . SER B 1 298 ? -16.906 24.031 -3.682 1 84.31 298 SER B N 1
ATOM 5554 C CA . SER B 1 298 ? -15.781 24.094 -4.609 1 84.31 298 SER B CA 1
ATOM 5555 C C . SER B 1 298 ? -14.516 23.516 -3.988 1 84.31 298 SER B C 1
ATOM 5557 O O . SER B 1 298 ? -13.75 22.828 -4.66 1 84.31 298 SER B O 1
ATOM 5559 N N . PHE B 1 299 ? -14.375 23.859 -2.744 1 84.25 299 PHE B N 1
ATOM 5560 C CA . PHE B 1 299 ? -13.203 23.375 -2.02 1 84.25 299 PHE B CA 1
ATOM 5561 C C . PHE B 1 299 ? -13.195 21.844 -1.96 1 84.25 299 PHE B C 1
ATOM 5563 O O . PHE B 1 299 ? -12.133 21.219 -2.053 1 84.25 299 PHE B O 1
ATOM 5570 N N . ALA B 1 300 ? -14.367 21.25 -1.881 1 89.5 300 ALA B N 1
ATOM 5571 C CA . ALA B 1 300 ? -14.5 19.797 -1.776 1 89.5 300 ALA B CA 1
ATOM 5572 C C . ALA B 1 300 ? -14.445 19.141 -3.152 1 89.5 300 ALA B C 1
ATOM 5574 O O . ALA B 1 300 ? -14.398 17.906 -3.262 1 89.5 300 ALA B O 1
ATOM 5575 N N . GLY B 1 301 ? -14.422 19.938 -4.164 1 85.75 301 GLY B N 1
ATOM 5576 C CA . GLY B 1 301 ? -14.414 19.406 -5.52 1 85.75 301 GLY B CA 1
ATOM 5577 C C . GLY B 1 301 ? -15.734 18.797 -5.934 1 85.75 301 GLY B C 1
ATOM 5578 O O . GLY B 1 301 ? -15.766 17.781 -6.648 1 85.75 301 GLY B O 1
ATOM 5579 N N . LEU B 1 302 ? -16.734 19.172 -5.445 1 85.44 302 LEU B N 1
ATOM 5580 C CA . LEU B 1 302 ? -18.047 18.609 -5.715 1 85.44 302 LEU B CA 1
ATOM 5581 C C . LEU B 1 302 ? -18.859 19.531 -6.602 1 85.44 302 LEU B C 1
ATOM 5583 O O . LEU B 1 302 ? -20.047 19.281 -6.859 1 85.44 302 LEU B O 1
ATOM 5587 N N . GLU B 1 303 ? -18.172 20.578 -7.062 1 75.19 303 GLU B N 1
ATOM 5588 C CA . GLU B 1 303 ? -18.875 21.484 -7.953 1 75.19 303 GLU B CA 1
ATOM 5589 C C . GLU B 1 303 ? -18.953 20.922 -9.367 1 75.19 303 GLU B C 1
ATOM 5591 O O . GLU B 1 303 ? -18.016 20.281 -9.844 1 75.19 303 GLU B O 1
ATOM 5596 N N . PRO B 1 304 ? -20.109 20.891 -9.938 1 62.41 304 PRO B N 1
ATOM 5597 C CA . PRO B 1 304 ? -20.219 20.438 -11.328 1 62.41 304 PRO B CA 1
ATOM 5598 C C . PRO B 1 304 ? -19.297 21.203 -12.273 1 62.41 304 PRO B C 1
ATOM 5600 O O . PRO B 1 304 ? -19.047 22.391 -12.062 1 62.41 304 PRO B O 1
ATOM 5603 N N . GLY B 1 305 ? -18.219 20.609 -12.797 1 54.19 305 GLY B N 1
ATOM 5604 C CA . GLY B 1 305 ? -17.422 21.328 -13.781 1 54.19 305 GLY B CA 1
ATOM 5605 C C . GLY B 1 305 ? -18.266 21.953 -14.875 1 54.19 305 GLY B C 1
ATOM 5606 O O . GLY B 1 305 ? -19.312 21.406 -15.242 1 54.19 305 GLY B O 1
ATOM 5607 N N . TYR B 1 306 ? -18.328 23.234 -14.859 1 46.44 306 TYR B N 1
ATOM 5608 C CA . TYR B 1 306 ? -19.031 23.922 -15.953 1 46.44 306 TYR B CA 1
ATOM 5609 C C . TYR B 1 306 ? -18.141 24 -17.188 1 46.44 306 TYR B C 1
ATOM 5611 O O . TYR B 1 306 ? -16.969 24.406 -17.094 1 46.44 306 TYR B O 1
ATOM 5619 N N . TYR B 1 307 ? -18.062 22.984 -17.953 1 41.53 307 TYR B N 1
ATOM 5620 C CA . TYR B 1 307 ? -17.391 23.297 -19.203 1 41.53 307 TYR B CA 1
ATOM 5621 C C . TYR B 1 307 ? -18.328 23.984 -20.188 1 41.53 307 TYR B C 1
ATOM 5623 O O . TYR B 1 307 ? -19.391 23.453 -20.5 1 41.53 307 TYR B O 1
ATOM 5631 N N . GLN B 1 308 ? -18.438 25.234 -20.062 1 40.47 308 GLN B N 1
ATOM 5632 C CA . GLN B 1 308 ? -19.156 25.922 -21.141 1 40.47 308 GLN B CA 1
ATOM 5633 C C . GLN B 1 308 ? -18.344 25.938 -22.422 1 40.47 308 GLN B C 1
ATOM 5635 O O . GLN B 1 308 ? -17.234 26.5 -22.469 1 40.47 308 GLN B O 1
ATOM 5640 N N . SER B 1 309 ? -18.203 24.766 -23.016 1 36.12 309 SER B N 1
ATOM 5641 C CA . SER B 1 309 ? -17.719 25.016 -24.375 1 36.12 309 SER B CA 1
ATOM 5642 C C . SER B 1 309 ? -18.875 25.391 -25.312 1 36.12 309 SER B C 1
ATOM 5644 O O . SER B 1 309 ? -19.828 24.625 -25.453 1 36.12 309 SER B O 1
ATOM 5646 N N . GLY B 1 310 ? -18.906 26.547 -25.938 1 41.94 310 GLY B N 1
ATOM 5647 C CA . GLY B 1 310 ? -19.844 27.156 -26.844 1 41.94 310 GLY B CA 1
ATOM 5648 C C . GLY B 1 310 ? -21.297 26.984 -26.406 1 41.94 310 GLY B C 1
ATOM 5649 O O . GLY B 1 310 ? -21.625 27.188 -25.234 1 41.94 310 GLY B O 1
ATOM 5650 N N . THR B 1 311 ? -22.234 26.406 -27.422 1 43.53 311 THR B N 1
ATOM 5651 C CA . THR B 1 311 ? -23.688 26.266 -27.375 1 43.53 311 THR B CA 1
ATOM 5652 C C . THR B 1 311 ? -24.094 25.141 -26.406 1 43.53 311 THR B C 1
ATOM 5654 O O . THR B 1 311 ? -25.266 24.984 -26.109 1 43.53 311 THR B O 1
ATOM 5657 N N . SER B 1 312 ? -23.391 24.094 -26.25 1 43.22 312 SER B N 1
ATOM 5658 C CA . SER B 1 312 ? -23.859 22.922 -25.516 1 43.22 312 SER B CA 1
ATOM 5659 C C . SER B 1 312 ? -23.359 22.922 -24.078 1 43.22 312 SER B C 1
ATOM 5661 O O . SER B 1 312 ? -22.188 23.188 -23.828 1 43.22 312 SER B O 1
ATOM 5663 N N . VAL B 1 313 ? -24.219 23.203 -23.172 1 44.06 313 VAL B N 1
ATOM 5664 C CA . VAL B 1 313 ? -23.984 23.125 -21.734 1 44.06 313 VAL B CA 1
ATOM 5665 C C . VAL B 1 313 ? -23.844 21.656 -21.312 1 44.06 313 VAL B C 1
ATOM 5667 O O . VAL B 1 313 ? -24.766 20.859 -21.5 1 44.06 313 VAL B O 1
ATOM 5670 N N . HIS B 1 314 ? -22.875 20.953 -21.625 1 43.5 314 HIS B N 1
ATOM 5671 C CA . HIS B 1 314 ? -22.828 19.594 -21.109 1 43.5 314 HIS B CA 1
ATOM 5672 C C . HIS B 1 314 ? -22.438 19.578 -19.641 1 43.5 314 HIS B C 1
ATOM 5674 O O . HIS B 1 314 ? -21.656 20.422 -19.188 1 43.5 314 HIS B O 1
ATOM 5680 N N . GLY B 1 315 ? -23.375 19.266 -18.781 1 47.56 315 GLY B N 1
ATOM 5681 C CA . GLY B 1 315 ? -23.109 18.969 -17.391 1 47.56 315 GLY B CA 1
ATOM 5682 C C . GLY B 1 315 ? -21.734 18.375 -17.156 1 47.56 315 GLY B C 1
ATOM 5683 O O . GLY B 1 315 ? -21.344 17.406 -17.812 1 47.56 315 GLY B O 1
ATOM 5684 N N . GLY B 1 316 ? -20.797 19.188 -17.047 1 48.66 316 GLY B N 1
ATOM 5685 C CA . GLY B 1 316 ? -19.375 18.891 -16.969 1 48.66 316 GLY B CA 1
ATOM 5686 C C . GLY B 1 316 ? -19.031 17.922 -15.844 1 48.66 316 GLY B C 1
ATOM 5687 O O . GLY B 1 316 ? -19.891 17.609 -15.016 1 48.66 316 GLY B O 1
ATOM 5688 N N . HIS B 1 317 ? -18.031 17.047 -16.125 1 52.75 317 HIS B N 1
ATOM 5689 C CA . HIS B 1 317 ? -17.438 16.125 -15.164 1 52.75 317 HIS B CA 1
ATOM 5690 C C . HIS B 1 317 ? -16.984 16.844 -13.898 1 52.75 317 HIS B C 1
ATOM 5692 O O . HIS B 1 317 ? -16.672 18.031 -13.938 1 52.75 317 HIS B O 1
ATOM 5698 N N . MET B 1 318 ? -17.375 16.359 -12.828 1 52.69 318 MET B N 1
ATOM 5699 C CA . MET B 1 318 ? -16.953 16.859 -11.523 1 52.69 318 MET B CA 1
ATOM 5700 C C . MET B 1 318 ? -15.5 17.312 -11.57 1 52.69 318 MET B C 1
ATOM 5702 O O . MET B 1 318 ? -14.641 16.625 -12.133 1 52.69 318 MET B O 1
ATOM 5706 N N . VAL B 1 319 ? -15.203 18.547 -11.328 1 54.41 319 VAL B N 1
ATOM 5707 C CA . VAL B 1 319 ? -13.852 19.094 -11.266 1 54.41 319 VAL B CA 1
ATOM 5708 C C . VAL B 1 319 ? -13.117 18.531 -10.047 1 54.41 319 VAL B C 1
ATOM 5710 O O . VAL B 1 319 ? -13.555 18.719 -8.914 1 54.41 319 VAL B O 1
ATOM 5713 N N . LYS B 1 320 ? -12.273 17.656 -10.203 1 57.94 320 LYS B N 1
ATOM 5714 C CA . LYS B 1 320 ? -11.555 16.938 -9.148 1 57.94 320 LYS B CA 1
ATOM 5715 C C . LYS B 1 320 ? -10.359 17.75 -8.656 1 57.94 320 LYS B C 1
ATOM 5717 O O . LYS B 1 320 ? -9.25 17.219 -8.539 1 57.94 320 LYS B O 1
ATOM 5722 N N . ARG B 1 321 ? -10.508 19.203 -8.281 1 59.31 321 ARG B N 1
ATOM 5723 C CA . ARG B 1 321 ? -9.391 20.031 -7.832 1 59.31 321 ARG B CA 1
ATOM 5724 C C . ARG B 1 321 ? -9.383 20.156 -6.312 1 59.31 321 ARG B C 1
ATOM 5726 O O . ARG B 1 321 ? -8.469 20.766 -5.738 1 59.31 321 ARG B O 1
ATOM 5733 N N . GLY B 1 322 ? -10.023 19.359 -5.566 1 67.69 322 GLY B N 1
ATOM 5734 C CA . GLY B 1 322 ? -10.094 19.469 -4.121 1 67.69 322 GLY B CA 1
ATOM 5735 C C . GLY B 1 322 ? -9.562 18.234 -3.404 1 67.69 322 GLY B C 1
ATOM 5736 O O . GLY B 1 322 ? -8.867 17.422 -4.004 1 67.69 322 GLY B O 1
ATOM 5737 N N . SER B 1 323 ? -9.742 18.344 -2.139 1 79.25 323 SER B N 1
ATOM 5738 C CA . SER B 1 323 ? -9.289 17.219 -1.313 1 79.25 323 SER B CA 1
ATOM 5739 C C . SER B 1 323 ? -10.039 15.945 -1.657 1 79.25 323 SER B C 1
ATOM 5741 O O . SER B 1 323 ? -11.25 15.844 -1.437 1 79.25 323 SER B O 1
ATOM 5743 N N . SER B 1 324 ? -9.328 15.055 -2.162 1 86.44 324 SER B N 1
ATOM 5744 C CA . SER B 1 324 ? -9.93 13.773 -2.512 1 86.44 324 SER B CA 1
ATOM 5745 C C . SER B 1 324 ? -10.43 13.039 -1.271 1 86.44 324 SER B C 1
ATOM 5747 O O . SER B 1 324 ? -11.438 12.336 -1.322 1 86.44 324 SER B O 1
ATOM 5749 N N . HIS B 1 325 ? -9.805 13.297 -0.164 1 89.94 325 HIS B N 1
ATOM 5750 C CA . HIS B 1 325 ? -10.219 12.664 1.086 1 89.94 325 HIS B CA 1
ATOM 5751 C C . HIS B 1 325 ? -11.555 13.211 1.566 1 89.94 325 HIS B C 1
ATOM 5753 O O . HIS B 1 325 ? -12.422 12.453 1.997 1 89.94 325 HIS B O 1
ATOM 5759 N N . LEU B 1 326 ? -11.648 14.508 1.463 1 93.56 326 LEU B N 1
ATOM 5760 C CA . LEU B 1 326 ? -12.883 15.172 1.862 1 93.56 326 LEU B CA 1
ATOM 5761 C C . LEU B 1 326 ? -14.039 14.742 0.964 1 93.56 326 LEU B C 1
ATOM 5763 O O . LEU B 1 326 ? -15.102 14.367 1.456 1 93.56 326 LEU B O 1
ATOM 5767 N N . ARG B 1 327 ? -13.82 14.789 -0.314 1 93.25 327 ARG B N 1
ATOM 5768 C CA . ARG B 1 327 ? -14.844 14.406 -1.281 1 93.25 327 ARG B CA 1
ATOM 5769 C C . ARG B 1 327 ? -15.305 12.977 -1.046 1 93.25 327 ARG B C 1
ATOM 5771 O O . ARG B 1 327 ? -16.5 12.695 -1.058 1 93.25 327 ARG B O 1
ATOM 5778 N N . PHE B 1 328 ? -14.359 12.125 -0.854 1 93.75 328 PHE B N 1
ATOM 5779 C CA . PHE B 1 328 ? -14.672 10.719 -0.618 1 93.75 328 PHE B CA 1
ATOM 5780 C C . PHE B 1 328 ? -15.531 10.555 0.635 1 93.75 328 PHE B C 1
ATOM 5782 O O . PHE B 1 328 ? -16.531 9.852 0.618 1 93.75 328 PHE B O 1
ATOM 5789 N N . THR B 1 329 ? -15.117 11.164 1.686 1 95.69 329 THR B N 1
ATOM 5790 C CA . THR B 1 329 ? -15.828 11.062 2.957 1 95.69 329 THR B CA 1
ATOM 5791 C C . THR B 1 329 ? -17.25 11.625 2.828 1 95.69 329 THR B C 1
ATOM 5793 O O . THR B 1 329 ? -18.203 11.008 3.301 1 95.69 329 THR B O 1
ATOM 5796 N N . LEU B 1 330 ? -17.344 12.758 2.166 1 96.31 330 LEU B N 1
ATOM 5797 C CA . LEU B 1 330 ? -18.641 13.406 2 1 96.31 330 LEU B CA 1
ATOM 5798 C C . LEU B 1 330 ? -19.578 12.539 1.164 1 96.31 330 LEU B C 1
ATOM 5800 O O . LEU B 1 330 ? -20.734 12.305 1.546 1 96.31 330 LEU B O 1
ATOM 5804 N N . MET B 1 331 ? -19.109 12.023 0.107 1 95.5 331 MET B N 1
ATOM 5805 C CA . MET B 1 331 ? -19.922 11.195 -0.767 1 95.5 331 MET B CA 1
ATOM 5806 C C . MET B 1 331 ? -20.391 9.938 -0.045 1 95.5 331 MET B C 1
ATOM 5808 O O . MET B 1 331 ? -21.5 9.461 -0.267 1 95.5 331 MET B O 1
ATOM 5812 N N . ASN B 1 332 ? -19.562 9.484 0.812 1 95.81 332 ASN B N 1
ATOM 5813 C CA . ASN B 1 332 ? -19.906 8.258 1.533 1 95.81 332 ASN B CA 1
ATOM 5814 C C . ASN B 1 332 ? -20.922 8.516 2.639 1 95.81 332 ASN B C 1
ATOM 5816 O O . ASN B 1 332 ? -21.484 7.582 3.197 1 95.81 332 ASN B O 1
ATOM 5820 N N . LEU B 1 333 ? -21.125 9.703 2.918 1 96.75 333 LEU B N 1
ATOM 5821 C CA . LEU B 1 333 ? -22.109 10.055 3.943 1 96.75 333 LEU B CA 1
ATOM 5822 C C . LEU B 1 333 ? -23.531 9.969 3.396 1 96.75 333 LEU B C 1
ATOM 5824 O O . LEU B 1 333 ? -24.484 9.984 4.16 1 96.75 333 LEU B O 1
ATOM 5828 N N . CYS B 1 334 ? -23.641 9.859 2.123 1 95.5 334 CYS B N 1
ATOM 5829 C CA . CYS B 1 334 ? -24.953 9.867 1.493 1 95.5 334 CYS B CA 1
ATOM 5830 C C . CYS B 1 334 ? -25.844 8.781 2.092 1 95.5 334 CYS B C 1
ATOM 5832 O O . CYS B 1 334 ? -26.969 9.062 2.521 1 95.5 334 CYS B O 1
ATOM 5834 N N . ILE B 1 335 ? -25.344 7.633 2.26 1 95.31 335 ILE B N 1
ATOM 5835 C CA . ILE B 1 335 ? -26.141 6.484 2.68 1 95.31 335 ILE B CA 1
ATOM 5836 C C . ILE B 1 335 ? -26.547 6.648 4.141 1 95.31 335 ILE B C 1
ATOM 5838 O O . ILE B 1 335 ? -27.734 6.594 4.465 1 95.31 335 ILE B O 1
ATOM 5842 N N . PRO B 1 336 ? -25.641 6.859 4.992 1 96.5 336 PRO B N 1
ATOM 5843 C CA . PRO B 1 336 ? -26.078 7.027 6.383 1 96.5 336 PRO B CA 1
ATOM 5844 C C . PRO B 1 336 ? -27.031 8.203 6.562 1 96.5 336 PRO B C 1
ATOM 5846 O O . PRO B 1 336 ? -27.922 8.156 7.414 1 96.5 336 PRO B O 1
ATOM 5849 N N . LEU B 1 337 ? -26.891 9.273 5.855 1 96.38 337 LEU B N 1
ATOM 5850 C CA . LEU B 1 337 ? -27.766 10.438 5.965 1 96.38 337 LEU B CA 1
ATOM 5851 C C . LEU B 1 337 ? -29.203 10.07 5.586 1 96.38 337 LEU B C 1
ATOM 5853 O O . LEU B 1 337 ? -30.141 10.43 6.293 1 96.38 337 LEU B O 1
ATOM 5857 N N . ILE B 1 338 ? -29.297 9.32 4.477 1 95.75 338 ILE B N 1
ATOM 5858 C CA . ILE B 1 338 ? -30.625 8.953 3.994 1 95.75 338 ILE B CA 1
ATOM 5859 C C . ILE B 1 338 ? -31.266 7.93 4.941 1 95.75 338 ILE B C 1
ATOM 5861 O O . ILE B 1 338 ? -32.469 7.906 5.117 1 95.75 338 ILE B O 1
ATOM 5865 N N . GLN B 1 339 ? -30.484 7.195 5.578 1 96.25 339 GLN B N 1
ATOM 5866 C CA . GLN B 1 339 ? -30.969 6.145 6.469 1 96.25 339 GLN B CA 1
ATOM 5867 C C . GLN B 1 339 ? -31.422 6.719 7.805 1 96.25 339 GLN B C 1
ATOM 5869 O O . GLN B 1 339 ? -32.406 6.25 8.383 1 96.25 339 GLN B O 1
ATOM 5874 N N . TYR B 1 340 ? -30.75 7.758 8.312 1 94.69 340 TYR B N 1
ATOM 5875 C CA . TYR B 1 340 ? -30.969 8.156 9.695 1 94.69 340 TYR B CA 1
ATOM 5876 C C . TYR B 1 340 ? -31.609 9.539 9.766 1 94.69 340 TYR B C 1
ATOM 5878 O O . TYR B 1 340 ? -31.969 10.008 10.852 1 94.69 340 TYR B O 1
ATOM 5886 N N . ASN B 1 341 ? -31.75 10.188 8.68 1 92.56 341 ASN B N 1
ATOM 5887 C CA . ASN B 1 341 ? -32.281 11.547 8.656 1 92.56 341 ASN B CA 1
ATOM 5888 C C . ASN B 1 341 ? -33.375 11.711 7.605 1 92.56 341 ASN B C 1
ATOM 5890 O O . ASN B 1 341 ? -33.094 11.68 6.406 1 92.56 341 ASN B O 1
ATOM 5894 N N . MET B 1 342 ? -34.562 12.062 8.086 1 92.69 342 MET B N 1
ATOM 5895 C CA . MET B 1 342 ? -35.719 12.102 7.219 1 92.69 342 MET B CA 1
ATOM 5896 C C . MET B 1 342 ? -35.625 13.242 6.215 1 92.69 342 MET B C 1
ATOM 5898 O O . MET B 1 342 ? -36.125 13.133 5.09 1 92.69 342 MET B O 1
ATOM 5902 N N . VAL B 1 343 ? -35.031 14.266 6.625 1 91.88 343 VAL B N 1
ATOM 5903 C CA . VAL B 1 343 ? -34.875 15.43 5.762 1 91.88 343 VAL B CA 1
ATOM 5904 C C . VAL B 1 343 ? -34.094 15.047 4.504 1 91.88 343 VAL B C 1
ATOM 5906 O O . VAL B 1 343 ? -34.5 15.367 3.387 1 91.88 343 VAL B O 1
ATOM 5909 N N . PHE B 1 344 ? -33.031 14.297 4.703 1 95.62 344 PHE B N 1
ATOM 5910 C CA . PHE B 1 344 ? -32.188 13.898 3.58 1 95.62 344 PHE B CA 1
ATOM 5911 C C . PHE B 1 344 ? -32.844 12.758 2.803 1 95.62 344 PHE B C 1
ATOM 5913 O O . PHE B 1 344 ? -32.688 12.672 1.581 1 95.62 344 PHE B O 1
ATOM 5920 N N . ALA B 1 345 ? -33.5 11.898 3.533 1 96 345 ALA B N 1
ATOM 5921 C CA . ALA B 1 345 ? -34.188 10.781 2.881 1 96 345 ALA B CA 1
ATOM 5922 C C . ALA B 1 345 ? -35.25 11.289 1.89 1 96 345 ALA B C 1
ATOM 5924 O O . ALA B 1 345 ? -35.312 10.797 0.763 1 96 345 ALA B O 1
ATOM 5925 N N . GLU B 1 346 ? -36.031 12.281 2.363 1 95.12 346 GLU B N 1
ATOM 5926 C CA . GLU B 1 346 ? -37.062 12.859 1.51 1 95.12 346 GLU B CA 1
ATOM 5927 C C . GLU B 1 346 ? -36.438 13.57 0.308 1 95.12 346 GLU B C 1
ATOM 5929 O O . GLU B 1 346 ? -36.969 13.484 -0.806 1 95.12 346 GLU B O 1
ATOM 5934 N N . TYR B 1 347 ? -35.438 14.273 0.6 1 95.06 347 TYR B N 1
ATOM 5935 C CA . TYR B 1 347 ? -34.75 14.992 -0.474 1 95.06 347 TYR B CA 1
ATOM 5936 C C . TYR B 1 347 ? -34.188 14.023 -1.511 1 95.06 347 TYR B C 1
ATOM 5938 O O . TYR B 1 347 ? -34.281 14.266 -2.715 1 95.06 347 TYR B O 1
ATOM 5946 N N . TYR B 1 348 ? -33.562 12.922 -1.072 1 96.5 348 TYR B N 1
ATOM 5947 C CA . TYR B 1 348 ? -33.031 11.883 -1.948 1 96.5 348 TYR B CA 1
ATOM 5948 C C . TYR B 1 348 ? -34.156 11.281 -2.814 1 96.5 348 TYR B C 1
ATOM 5950 O O . TYR B 1 348 ? -33.969 11.141 -4.027 1 96.5 348 TYR B O 1
ATOM 595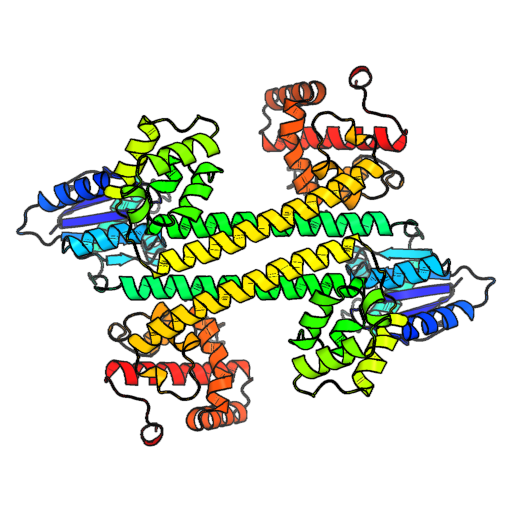8 N N . ALA B 1 349 ? -35.219 10.93 -2.186 1 96.62 349 ALA B N 1
ATOM 5959 C CA . ALA B 1 349 ? -36.344 10.344 -2.9 1 96.62 349 ALA B CA 1
ATOM 5960 C C . ALA B 1 349 ? -36.875 11.297 -3.969 1 96.62 349 ALA B C 1
ATOM 5962 O O . ALA B 1 349 ? -37.219 10.867 -5.07 1 96.62 349 ALA B O 1
ATOM 5963 N N . LYS B 1 350 ? -37 12.531 -3.582 1 96.19 350 LYS B N 1
ATOM 5964 C CA . LYS B 1 350 ? -37.469 13.547 -4.523 1 96.19 350 LYS B CA 1
ATOM 5965 C C . LYS B 1 350 ? -36.562 13.602 -5.758 1 96.19 350 LYS B C 1
ATOM 5967 O O . LYS B 1 350 ? -37.062 13.602 -6.887 1 96.19 350 LYS B O 1
ATOM 5972 N N . LYS B 1 351 ? -35.281 13.594 -5.562 1 95 351 LYS B N 1
ATOM 5973 C CA . LYS B 1 351 ? -34.344 13.688 -6.668 1 95 351 LYS B CA 1
ATOM 5974 C C . LYS B 1 351 ? -34.344 12.414 -7.508 1 95 351 LYS B C 1
ATOM 5976 O O . LYS B 1 351 ? -34.188 12.469 -8.727 1 95 351 LYS B O 1
ATOM 5981 N N . ARG B 1 352 ? -34.5 11.312 -6.836 1 95.81 352 ARG B N 1
ATOM 5982 C CA . ARG B 1 352 ? -34.594 10.047 -7.559 1 95.81 352 ARG B CA 1
ATOM 5983 C C . ARG B 1 352 ? -35.844 10.023 -8.445 1 95.81 352 ARG B C 1
ATOM 5985 O O . ARG B 1 352 ? -35.781 9.516 -9.57 1 95.81 352 ARG B O 1
ATOM 5992 N N . SER B 1 353 ? -36.875 10.539 -7.93 1 95.94 353 SER B N 1
ATOM 5993 C CA . SER B 1 353 ? -38.125 10.578 -8.672 1 95.94 353 SER B CA 1
ATOM 5994 C C . SER B 1 353 ? -38 11.469 -9.906 1 95.94 353 SER B C 1
ATOM 5996 O O . SER B 1 353 ? -38.75 11.289 -10.875 1 95.94 353 SER B O 1
ATOM 5998 N N . GLU B 1 354 ? -37.125 12.391 -9.891 1 95.5 354 GLU B N 1
ATOM 5999 C CA . GLU B 1 354 ? -36.844 13.258 -11.031 1 95.5 354 GLU B CA 1
ATOM 6000 C C . GLU B 1 354 ? -36.062 12.531 -12.102 1 95.5 354 GLU B C 1
ATOM 6002 O O . GLU B 1 354 ? -35.719 13.109 -13.133 1 95.5 354 GLU B O 1
ATOM 6007 N N . GLY B 1 355 ? -35.594 11.227 -11.859 1 93.56 355 GLY B N 1
ATOM 6008 C CA . GLY B 1 355 ? -34.938 10.414 -12.852 1 93.56 355 GLY B CA 1
ATOM 6009 C C . GLY B 1 355 ? -33.438 10.422 -12.711 1 93.56 355 GLY B C 1
ATOM 6010 O O . GLY B 1 355 ? -32.719 9.938 -13.594 1 93.56 355 GLY B O 1
ATOM 6011 N N . LYS B 1 356 ? -33 10.977 -11.703 1 91.56 356 LYS B N 1
ATOM 6012 C CA . LYS B 1 356 ? -31.562 11.086 -11.523 1 91.56 356 LYS B CA 1
ATOM 6013 C C . LYS B 1 356 ? -30.969 9.758 -11.039 1 91.56 356 LYS B C 1
ATOM 6015 O O . LYS B 1 356 ? -31.609 9.023 -10.289 1 91.56 356 LYS B O 1
ATOM 6020 N N . SER B 1 357 ? -29.781 9.477 -11.508 1 93.5 357 SER B N 1
ATOM 6021 C CA . SER B 1 357 ? -29.078 8.266 -11.086 1 93.5 357 SER B CA 1
ATOM 6022 C C . SER B 1 357 ? -28.656 8.352 -9.625 1 93.5 357 SER B C 1
ATOM 6024 O O . SER B 1 357 ? -28.609 9.438 -9.047 1 93.5 357 SER B O 1
ATOM 6026 N N . HIS B 1 358 ? -28.391 7.297 -8.992 1 93.44 358 HIS B N 1
ATOM 6027 C CA . HIS B 1 358 ? -28.016 7.215 -7.586 1 93.44 358 HIS B CA 1
ATOM 6028 C C . HIS B 1 358 ? -26.828 8.117 -7.277 1 93.44 358 HIS B C 1
ATOM 6030 O O . HIS B 1 358 ? -26.859 8.883 -6.309 1 93.44 358 HIS B O 1
ATOM 6036 N N . ARG B 1 359 ? -25.859 8.031 -8.102 1 91.19 359 ARG B N 1
ATOM 6037 C CA . ARG B 1 359 ? -24.641 8.797 -7.844 1 91.19 359 ARG B CA 1
ATOM 6038 C C . ARG B 1 359 ? -24.906 10.297 -7.934 1 91.19 359 ARG B C 1
ATOM 6040 O O . ARG B 1 359 ? -24.406 11.07 -7.113 1 91.19 359 ARG B O 1
ATOM 6047 N N . VAL B 1 360 ? -25.625 10.695 -8.883 1 91.69 360 VAL B N 1
ATOM 6048 C CA . VAL B 1 360 ? -25.969 12.102 -9.047 1 91.69 360 VAL B CA 1
ATOM 6049 C C . VAL B 1 360 ? -26.844 12.562 -7.879 1 91.69 360 VAL B C 1
ATOM 6051 O O . VAL B 1 360 ? -26.656 13.664 -7.363 1 91.69 360 VAL B O 1
ATOM 6054 N N . THR B 1 361 ? -27.734 11.734 -7.488 1 94.62 361 THR B N 1
ATOM 6055 C CA . THR B 1 361 ? -28.609 12.055 -6.363 1 94.62 361 THR B CA 1
ATOM 6056 C C . THR B 1 361 ? -27.797 12.219 -5.078 1 94.62 361 THR B C 1
ATOM 6058 O O . THR B 1 361 ? -28.062 13.125 -4.285 1 94.62 361 THR B O 1
ATOM 6061 N N . CYS B 1 362 ? -26.844 11.391 -4.926 1 95.75 362 CYS B N 1
ATOM 6062 C CA . CYS B 1 362 ? -25.969 11.5 -3.762 1 95.75 362 CYS B CA 1
ATOM 6063 C C . CYS B 1 362 ? -25.219 12.828 -3.756 1 95.75 362 CYS B C 1
ATOM 6065 O O . CYS B 1 362 ? -25.031 13.438 -2.701 1 95.75 362 CYS B O 1
ATOM 6067 N N . SER B 1 363 ? -24.828 13.273 -4.918 1 93.81 363 SER B N 1
ATOM 6068 C CA . SER B 1 363 ? -24.156 14.562 -5.016 1 93.81 363 SER B CA 1
ATOM 6069 C C . SER B 1 363 ? -25.062 15.703 -4.562 1 93.81 363 SER B C 1
ATOM 6071 O O . SER B 1 363 ? -24.594 16.641 -3.912 1 93.81 363 SER B O 1
ATOM 6073 N N . HIS B 1 364 ? -26.297 15.641 -4.891 1 94.62 364 HIS B N 1
ATOM 6074 C CA . HIS B 1 364 ? -27.266 16.656 -4.465 1 94.62 364 HIS B CA 1
ATOM 6075 C C . HIS B 1 364 ? -27.469 16.625 -2.953 1 94.62 364 HIS B C 1
ATOM 6077 O O . HIS B 1 364 ? -27.578 17.672 -2.316 1 94.62 364 HIS B O 1
ATOM 6083 N N . VAL B 1 365 ? -27.547 15.461 -2.479 1 96.25 365 VAL B N 1
ATOM 6084 C CA . VAL B 1 365 ? -27.703 15.289 -1.037 1 96.25 365 VAL B CA 1
ATOM 6085 C C . VAL B 1 365 ? -26.516 15.914 -0.309 1 96.25 365 VAL B C 1
ATOM 6087 O O . VAL B 1 365 ? -26.688 16.609 0.695 1 96.25 365 VAL B O 1
ATOM 6090 N N . ILE B 1 366 ? -25.359 15.719 -0.863 1 96.12 366 ILE B N 1
ATOM 6091 C CA . ILE B 1 366 ? -24.141 16.203 -0.228 1 96.12 366 ILE B CA 1
ATOM 6092 C C . ILE B 1 366 ? -24.062 17.734 -0.352 1 96.12 366 ILE B C 1
ATOM 6094 O O . ILE B 1 366 ? -23.594 18.406 0.564 1 96.12 366 ILE B O 1
ATOM 6098 N N . LYS B 1 367 ? -24.516 18.266 -1.42 1 94.88 367 LYS B N 1
ATOM 6099 C CA . LYS B 1 367 ? -24.594 19.719 -1.559 1 94.88 367 LYS B CA 1
ATOM 6100 C C . LYS B 1 367 ? -25.484 20.328 -0.49 1 94.88 367 LYS B C 1
ATOM 6102 O O . LYS B 1 367 ? -25.156 21.359 0.098 1 94.88 367 LYS B O 1
ATOM 6107 N N . LYS B 1 368 ? -26.594 19.719 -0.298 1 95.25 368 LYS B N 1
ATOM 6108 C CA . LYS B 1 368 ? -27.5 20.156 0.759 1 95.25 368 LYS B CA 1
ATOM 6109 C C . LYS B 1 368 ? -26.828 20.062 2.129 1 95.25 368 LYS B C 1
ATOM 6111 O O . LYS B 1 368 ? -26.969 20.969 2.957 1 95.25 368 LYS B O 1
ATOM 6116 N N . LEU B 1 369 ? -26.141 18.969 2.34 1 96.94 369 LEU B N 1
ATOM 6117 C CA . LEU B 1 369 ? -25.422 18.781 3.602 1 96.94 369 LEU B CA 1
ATOM 6118 C C . LEU B 1 369 ? -24.438 19.922 3.842 1 96.94 369 LEU B C 1
ATOM 6120 O O . LEU B 1 369 ? -24.375 20.469 4.941 1 96.94 369 LEU B O 1
ATOM 6124 N N . ILE B 1 370 ? -23.688 20.281 2.834 1 96.38 370 ILE B N 1
ATOM 6125 C CA . ILE B 1 370 ? -22.656 21.312 2.955 1 96.38 370 ILE B CA 1
ATOM 6126 C C . ILE B 1 370 ? -23.297 22.656 3.293 1 96.38 370 ILE B C 1
ATOM 6128 O O . ILE B 1 370 ? -22.781 23.406 4.113 1 96.38 370 ILE B O 1
ATOM 6132 N N . ARG B 1 371 ? -24.438 22.922 2.717 1 95.31 371 ARG B N 1
ATOM 6133 C CA . ARG B 1 371 ? -25.172 24.141 3.029 1 95.31 371 ARG B CA 1
ATOM 6134 C C . ARG B 1 371 ? -25.594 24.172 4.492 1 95.31 371 ARG B C 1
ATOM 6136 O O . ARG B 1 371 ? -25.5 25.203 5.16 1 95.31 371 ARG B O 1
ATOM 6143 N N . ILE B 1 372 ? -26.031 23.078 4.895 1 95.88 372 ILE B N 1
ATOM 6144 C CA . ILE B 1 372 ? -26.484 22.969 6.273 1 95.88 372 ILE B CA 1
ATOM 6145 C C . ILE B 1 372 ? -25.312 23.125 7.227 1 95.88 372 ILE B C 1
ATOM 6147 O O . ILE B 1 372 ? -25.391 23.844 8.219 1 95.88 372 ILE B O 1
ATOM 6151 N N . ILE B 1 373 ? -24.188 22.453 6.938 1 96.88 373 ILE B N 1
ATOM 6152 C CA . ILE B 1 373 ? -22.984 22.547 7.762 1 96.88 373 ILE B CA 1
ATOM 6153 C C . ILE B 1 373 ? -22.547 24 7.852 1 96.88 373 ILE B C 1
ATOM 6155 O O . ILE B 1 373 ? -22.234 24.5 8.938 1 96.88 373 ILE B O 1
ATOM 6159 N N . PHE B 1 374 ? -22.531 24.641 6.738 1 96.19 374 PHE B N 1
ATOM 6160 C CA . PHE B 1 374 ? -22.125 26.047 6.688 1 96.19 374 PHE B CA 1
ATOM 6161 C C . PHE B 1 374 ? -23.016 26.891 7.59 1 96.19 374 PHE B C 1
ATOM 6163 O O . PHE B 1 374 ? -22.516 27.719 8.367 1 96.19 374 PHE B O 1
ATOM 6170 N N . THR B 1 375 ? -24.266 26.703 7.512 1 94.56 375 THR B N 1
ATOM 6171 C CA . THR B 1 375 ? -25.234 27.469 8.289 1 94.56 375 THR B CA 1
ATOM 6172 C C . THR B 1 375 ? -25.062 27.203 9.781 1 94.56 375 THR B C 1
ATOM 6174 O O . THR B 1 375 ? -25.078 28.141 10.594 1 94.56 375 THR B O 1
ATOM 6177 N N . LEU B 1 376 ? -24.875 25.984 10.109 1 95.31 376 LEU B N 1
ATOM 6178 C CA . LEU B 1 376 ? -24.75 25.609 11.516 1 95.31 376 LEU B CA 1
ATOM 6179 C C . LEU B 1 376 ? -23.5 26.219 12.125 1 95.31 376 LEU B C 1
ATOM 6181 O O . LEU B 1 376 ? -23.562 26.812 13.203 1 95.31 376 LEU B O 1
ATOM 6185 N N . GLU B 1 377 ? -22.422 26.125 11.453 1 94.5 377 GLU B N 1
ATOM 6186 C CA . GLU B 1 377 ? -21.156 26.594 12 1 94.5 377 GLU B CA 1
ATOM 6187 C C . GLU B 1 377 ? -21.078 28.125 11.977 1 94.5 377 GLU B C 1
ATOM 6189 O O . GLU B 1 377 ? -20.516 28.734 12.891 1 94.5 377 GLU B O 1
ATOM 6194 N N . LYS B 1 378 ? -21.578 28.703 10.969 1 92.12 378 LYS B N 1
ATOM 6195 C CA . LYS B 1 378 ? -21.578 30.156 10.875 1 92.12 378 LYS B CA 1
ATOM 6196 C C . LYS B 1 378 ? -22.422 30.781 11.977 1 92.12 378 LYS B C 1
ATOM 6198 O O . LYS B 1 378 ? -22.047 31.797 12.547 1 92.12 378 LYS B O 1
ATOM 6203 N N . ASN B 1 379 ? -23.516 30.156 12.289 1 92.5 379 ASN B N 1
ATOM 6204 C CA . ASN B 1 379 ? -24.453 30.703 13.258 1 92.5 379 ASN B CA 1
ATOM 6205 C C . ASN B 1 379 ? -24.266 30.094 14.641 1 92.5 379 ASN B C 1
ATOM 6207 O O . ASN B 1 379 ? -24.984 30.438 15.586 1 92.5 379 ASN B O 1
ATOM 6211 N N . ASN B 1 380 ? -23.406 29.203 14.82 1 93 380 ASN B N 1
ATOM 6212 C CA . ASN B 1 380 ? -23.109 28.547 16.094 1 93 380 ASN B CA 1
ATOM 6213 C C . ASN B 1 380 ? -24.344 27.906 16.703 1 93 380 ASN B C 1
ATOM 6215 O O . ASN B 1 380 ? -24.672 28.156 17.859 1 93 380 ASN B O 1
ATOM 6219 N N . ILE B 1 381 ? -24.984 27.125 15.852 1 94.25 381 ILE B N 1
ATOM 6220 C CA . ILE B 1 381 ? -26.219 26.453 16.297 1 94.25 381 ILE B CA 1
ATOM 6221 C C . ILE B 1 381 ? -26.141 24.969 15.977 1 94.25 381 ILE B C 1
ATOM 6223 O O . ILE B 1 381 ? -25.406 24.562 15.078 1 94.25 381 ILE B O 1
ATOM 6227 N N . ASP B 1 382 ? -26.891 24.203 16.734 1 94.75 382 ASP B N 1
ATOM 6228 C CA . ASP B 1 382 ? -26.984 22.766 16.5 1 94.75 382 ASP B CA 1
ATOM 6229 C C . ASP B 1 382 ? -28.062 22.422 15.484 1 94.75 382 ASP B C 1
ATOM 6231 O O . ASP B 1 382 ? -28.891 23.266 15.156 1 94.75 382 ASP B O 1
ATOM 6235 N N . PHE B 1 383 ? -27.953 21.266 15.008 1 94.5 383 PHE B N 1
ATOM 6236 C CA . PHE B 1 383 ? -28.891 20.812 13.984 1 94.5 383 PHE B CA 1
ATOM 6237 C C . PHE B 1 383 ? -30.281 20.625 14.57 1 94.5 383 PHE B C 1
ATOM 6239 O O . PHE B 1 383 ? -30.438 20.031 15.641 1 94.5 383 PHE B O 1
ATOM 6246 N N . ASP B 1 384 ? -31.25 21.188 13.93 1 90.5 384 ASP B N 1
ATOM 6247 C CA . ASP B 1 384 ? -32.656 21.062 14.242 1 90.5 384 ASP B CA 1
ATOM 6248 C C . ASP B 1 384 ? -33.5 20.812 12.977 1 90.5 384 ASP B C 1
ATOM 6250 O O . ASP B 1 384 ? -33.625 21.703 12.133 1 90.5 384 ASP B O 1
ATOM 6254 N N . ALA B 1 385 ? -34.062 19.625 12.93 1 86.38 385 ALA B N 1
ATOM 6255 C CA . ALA B 1 385 ? -34.781 19.203 11.734 1 86.38 385 ALA B CA 1
ATOM 6256 C C . ALA B 1 385 ? -36 20.109 11.484 1 86.38 385 ALA B C 1
ATOM 6258 O O . ALA B 1 385 ? -36.406 20.297 10.336 1 86.38 385 ALA B O 1
ATOM 6259 N N . SER B 1 386 ? -36.531 20.656 12.508 1 81.38 386 SER B N 1
ATOM 6260 C CA . SER B 1 386 ? -37.75 21.484 12.398 1 81.38 386 SER B CA 1
ATOM 6261 C C . SER B 1 386 ? -37.406 22.828 11.742 1 81.38 386 SER B C 1
ATOM 6263 O O . SER B 1 386 ? -38.312 23.5 11.211 1 81.38 386 SER B O 1
ATOM 6265 N N . LYS B 1 387 ? -36.25 23.156 11.719 1 76.44 387 LYS B N 1
ATOM 6266 C CA . LYS B 1 387 ? -35.844 24.469 11.188 1 76.44 387 LYS B CA 1
ATOM 6267 C C . LYS B 1 387 ? -35.469 24.375 9.719 1 76.44 387 LYS B C 1
ATOM 6269 O O . LYS B 1 387 ? -35.188 25.391 9.07 1 76.44 387 LYS B O 1
ATOM 6274 N N . LEU B 1 388 ? -35.312 23.078 9.234 1 71.94 388 LEU B N 1
ATOM 6275 C CA . LEU B 1 388 ? -34.875 22.938 7.852 1 71.94 388 LEU B CA 1
ATOM 6276 C C . LEU B 1 388 ? -36.062 23.062 6.895 1 71.94 388 LEU B C 1
ATOM 6278 O O . LEU B 1 388 ? -37.125 22.484 7.152 1 71.94 388 LEU B O 1
ATOM 6282 N N . ARG B 1 389 ? -36.094 24.219 6.199 1 53.56 389 ARG B N 1
ATOM 6283 C CA . ARG B 1 389 ? -37.156 24.422 5.195 1 53.56 389 ARG B CA 1
ATOM 6284 C C . ARG B 1 389 ? -36.844 23.656 3.92 1 53.56 389 ARG B C 1
ATOM 6286 O O . ARG B 1 389 ? -35.656 23.469 3.568 1 53.56 389 ARG B O 1
#

Nearest PDB structures (foldseek):
  8wt9-assembly1_D  TM=8.122E-01  e=2.404E-15  Escherichia coli
  8wt6-assembly1_D  TM=7.887E-01  e=1.384E-15  Escherichia coli
  8wt7-assembly1_C  TM=7.985E-01  e=3.778E-15  Escherichia coli
  7mq9-assembly1_SB  TM=4.559E-01  e=5.994E-07  Homo sapiens
  7mqa-assembly1_SB  TM=3.858E-01  e=3.815E-07  Homo sapiens

Radius of gyration: 32.01 Å; Cα contacts (8 Å, |Δi|>4): 1078; chains: 2; bounding box: 76×93×73 Å

InterPro domains:
  IPR002525 Transposase IS110-like, N-terminal [PF01548] (4-161)
  IPR003346 Transposase IS116/IS110/IS902, C-terminal [PF02371] (266-349)
  IPR047650 Transposase IS110-like [NF033542] (3-380)
  IPR047650 Transposase IS110-like [PTHR33055] (2-387)

Foldseek 3Di:
DKFKFWEFDQFKIWIFIADLVGHGPDQIDMFTLDPRRLVVVVVVVVPPDPVDQYEYEYECPDPRCVVVCVSCVVVVHWYYYDYPVVLVVQVVVPDVDPPDDPSVSRVSRRVVCSVDDRDTDDPPLVLLQVLQVLLVVLVVLVVVLVVLVVVLQVLCCAFQVVLCVLVVNDCDQLSLVCCQPQVGLVSLLVDDPVNVVVSCVRVVNPCDPVSSVVSNVSSVPGPHDDDPVSSVVNNVSSVSSVVSVVVSVVSVVVQLVSQVVVPQQLCLQQLQDSSLSSNQCSFCPQLLPDPALVVVCVQLQLDQPQPPDDPDRPRHDRRPPHDPSNNVSLLVSLVSNLVTPVVLVVQLVVVVVVVDDNSVSSSVSSSVSSRVSSVCRNVVHHDDPVPDD/DKFKFWEFDQFKIWIFIADLVGHGPDAIDMFTLDPRRLVVVVVVVVPPDVVDQYEYEYECPDPRCVVVCVSCVVVVHWYYYDYPVVLVVQVVVPDVDPPDDPSVSRVSRRVVCSVDDRDTDDPPLVLLQVLQVLLVVLVVLVVVLVVLVVVLQVLCCAFQVVLCVLVVNDCDQLSLVCCQPQVGLVSLLVDDPVNVVVSCVRVVNPCDPVSSVVSNVSSVPGPHDDDPVSSVVNNVSSVSSVVSVVVSVVSVVVQLVSQVVVPAQLCLQQLQDSSLSSNQCSFCPQLLPDPALVVVCVQLQLDQPQPPDDPDRPRHDRRPPHDPSNNVSLLVSLVSNLVTPVVLVVQLVVVVVVVDDNSVSSSVSSSVSSRVSSVCRNVVHHDDPVPDD

pLDDT: mean 86.59, std 13.23, range [36.12, 98.06]

Sequence (778 aa):
MYFVGIDISKYKHDCFITTETGDVVSNSFTINNNQDGFQQLLTILNSLDNQDEIRIGFESTGHYALNLKLFLEKAHYSFMEFNPVLLAKFNKSQTLRCTKTDAIDCASIARWLMTVEYKPYPIGFYHTYSLKSLTRLRDTLVKQRSFYIVKMTNVLDHTFPEFKPFFKNRFSKTALYLLENYGCAEKISRMNASSYENLRKISRGKFSMQKFLKLKELAANTVGENNEIFSAQLNSLMALYNQSVIEVNALEQQIIWLIENINPHFLTIPGIGALSAAVIYAEYGDISKFNSSSQMLSFAGLEPGYYQSGTSVHGGHMVKRGSSHLRFTLMNLCIPLIQYNMVFAEYYAKKRSEGKSHRVTCSHVIKKLIRIIFTLEKNNIDFDASKLRMYFVGIDISKYKHDCFITTETGDVVSNSFTINNNQDGFQQLLTILNSLDNQDEIRIGFESTGHYALNLKLFLEKAHYSFMEFNPVLLAKFNKSQTLRCTKTDAIDCASIARWLMTVEYKPYPIGFYHTYSLKSLTRLRDTLVKQRSFYIVKMTNVLDHTFPEFKPFFKNRFSKTALYLLENYGCAEKISRMNASSYENLRKISRGKFSMQKFLKLKELAANTVGENNEIFSAQLNSLMALYNQSVIEVNALEQQIIWLIENINPHFLTIPGIGALSAAVIYAEYGDISKFNSSSQMLSFAGLEPGYYQSGTSVHGGHMVKRGSSHLRFTLMNLCIPLIQYNMVFAEYYAKKRSEGKSHRVTCSHVIKKLIRIIFTLEKNNIDFDASKLR

Secondary structure (DSSP, 8-state):
-EEEEEEE-SSEEEEEEEETT--EEEEEEEEESSHHHHHHHHHHHHHS-TTS-EEEEEE--GGGGHHHHHHHHHTT--EEEE-HHHHHHHHHHH-SS----HHHHHHHHHHHHHHS---PPPTTHHHHHHHHHHHHHHHHHHHHHHHHHHHHHHHHHHH-TTHHHHTTT---HHHHHHHHHT-SHHHHHT--HHHHHHHHHHTTT-S-HHHHHHHHHHHHT--S---HHHHHHHHHHHHHHHHHHHHHHHHHHHHHHHHHHH--GGGGSTT--HHHHHHHHHHH--GGG-S-HHHHHHHHT-S--EEEETTEEEE------S-HHHHHHHHHTHHHHHHH-HHHHHHHHHHHHTT--HHHHHHHHHHHHHHHHHHHHHHT----GGG--/-EEEEEEE-SSEEEEEEEETT--EEEEEEEEESSHHHHHHHHHHHHHS-TTS-EEEEEE--GGGGHHHHHHHHHTT--EEEE-HHHHHHHHHHH-SS----HHHHHHHHHHHHHHS---PPPTTHHHHHHHHHHHHHHHHHHHHHHHHHHHHHHHHHHH-TTHHHHTTT---HHHHHHHHHT-SHHHHHT--HHHHHHHHHHTTT-S-HHHHHHHHHHHHT------HHHHHHHHHHHHHHHHHHHHHHHHHHHHHHHHHHH--GGGGSTT--HHHHHHHHHHH--GGG-S-HHHHHHHHT-S--EEEETTEEEE------S-HHHHHHHHHTHHHHHHH-HHHHHHHHHHHHTT--HHHHHHHHHHHHHHHHHHHHHHT----GGG--